Protein AF-A0A0D2MVQ1-F1 (afdb_monomer)

Organism: NCBI:txid145388

Mean predicted aligned error: 13.48 Å

Foldseek 3Di:
DWKWKDFVVQCVQFVLFQTWTWDWDQDPVQRFIAIQTDSPPDDGPGPTPPDFDDDLFLADQDDDCVDPFKDFPAWDDDPNFIWIWIWGWADDDPDIKIWIWTAGPPPRHTAKIWIQFADLGRLFFRGTMIMGDPDDDDDPDDCVVVDDPCVVPDDDDDDDDDDDDVVVVVVVVVVVVPPPDPDDDVLVVVVVSLCVRRSNGDRDPVRVVLLSVQLVVLVVVQVVLVVQVVVDDPPRDFFHFACGSCSSPDLVRVLVQQFFLPPDVVVPFDPPPFVDDAPEAFDFPDDPVRFDQWFFCPPPLLARAAAALTSFLLLLLVLLQSQLQNQLCLFQVDGFRFDSLLCLAFLVVRAHPRSSYGHNQSSQVRQQVLQATAGCNQPPYNSDHDHNPSVPTDGDFHFNGKYWFDLAPNRLSVCCLQRNKKKFFFACGDRNQRTADGEDADPVADQAPRRRGHIWIFGIKHDAPNWIWTKIAARHALRPYPRRIHTYGPDPCGRNRSNTIMHTGGDPVSGDPCSNVVSSVVRVVVRVVVVVVSVVVVVVVVVVVVDPDPD

Nearest PDB structures (foldseek):
  1cjl-assembly1_A  TM=9.230E-01  e=4.927E-27  Homo sapiens
  8a5b-assembly4_D  TM=9.250E-01  e=3.916E-22  Homo sapiens
  8c77-assembly3_C  TM=9.292E-01  e=7.707E-22  Homo sapiens
  6ezp-assembly1_A  TM=9.321E-01  e=2.520E-21  Homo sapiens
  7pk4-assembly1_A  TM=9.259E-01  e=4.430E-21  Homo sapiens

Solvent-accessible surface area (backbone atoms only — not comparable to full-atom values): 29269 Å² total; per-residue (Å²): 66,30,33,33,42,33,32,59,68,52,30,73,78,18,81,72,19,45,53,36,42,34,38,42,47,77,40,77,91,73,65,30,53,42,50,37,49,34,73,87,72,81,49,71,55,82,52,75,46,85,56,90,77,86,62,86,66,58,34,53,93,61,86,68,70,87,45,92,66,52,41,79,77,42,80,44,70,57,98,88,40,60,19,37,31,31,36,31,72,50,79,53,93,93,48,68,30,41,37,42,37,32,28,30,68,86,82,63,42,67,43,35,41,38,28,40,25,20,38,58,50,66,40,47,50,56,44,47,37,35,37,43,40,78,43,74,72,85,73,85,77,62,69,72,80,72,53,75,63,72,86,81,71,73,83,81,89,85,90,86,81,89,86,90,57,84,71,60,50,54,58,49,45,55,61,69,63,63,64,89,61,93,79,84,49,79,55,56,58,52,38,54,50,46,26,62,53,27,13,56,56,59,77,42,76,66,53,42,49,52,33,47,51,25,29,46,52,41,51,52,50,31,51,56,48,38,50,38,34,70,69,46,69,94,87,38,57,60,36,40,50,45,88,39,76,55,28,48,44,44,72,69,52,46,45,50,59,54,18,30,70,76,68,53,81,89,72,74,58,61,77,81,74,40,90,60,77,63,77,44,75,42,69,53,88,60,54,74,86,74,49,72,73,31,31,27,28,74,90,39,69,39,38,73,79,68,45,63,36,77,93,22,17,32,39,22,33,52,9,33,30,44,6,44,21,1,18,41,12,16,34,49,62,47,65,59,59,51,24,38,36,53,37,36,29,51,14,52,92,39,57,24,49,21,40,41,12,52,44,42,60,11,42,38,49,29,29,36,72,70,66,18,36,32,33,22,74,71,33,38,44,69,60,66,72,56,78,60,57,66,95,79,45,71,57,63,59,44,33,76,27,36,32,38,39,42,73,40,70,50,17,46,51,48,45,34,53,58,41,22,26,24,20,23,31,23,38,63,62,95,60,54,72,26,40,34,48,55,45,40,79,55,95,82,43,51,52,50,59,67,67,40,46,30,35,29,24,41,41,35,34,33,61,57,98,90,40,41,26,36,33,32,41,45,51,65,30,47,72,37,38,54,67,14,26,46,34,35,42,44,73,92,44,50,20,10,52,40,49,49,28,31,38,44,37,62,33,74,93,59,53,39,88,64,22,31,61,57,44,34,52,52,23,43,53,41,7,51,57,50,46,55,51,49,52,52,50,51,51,56,50,51,58,65,73,67,51,83,79,89,123

Radius of gyration: 27.03 Å; Cα contacts (8 Å, |Δi|>4): 1131; chains: 1; bounding box: 75×53×87 Å

Secondary structure (DSSP, 8-state):
-EEEEE-HHHHHHSTTSSEEEEEEEEETTTTEEEEEEESSS---------SSS-SS--S-SS--TTSTTEEEEEEEEETTEEEEEEEEEEEETTEEEEEEEEEETTT--EEEEEEEEE-TTT---EEEEEEEEEE--PPPPPGGGSPPPGGGT----------S-TTHHHHHHHHHT-S--SS--HHHHHHHHHHHHTT---SSHHHHHHHHHHHHHHHHHHHHHHHHHHH-STT--SEEE---TTTT--HHHHHHHHS-TT--GGG-------SS--SEEE---S-TTTS-S-EE-TTSTTSPPP-B-TTS--HHHHHHHHHHHHHHHHHHS----B-HHHHHHHTTTTT--GGG---HHHHHHHHHHTTSEEBTTTS---SS-----TTTS-EEE-EEEEEEEPSSHHHHHHHHHHH-SEEEEE---TTGGGEEEEEE--TT----GGG--EEEEEEEEEEETTEEEEEEE-SB-TTSTBTTEEEEE-STTGGGTTTS-EEEEE-GGGPPTTHHHHHHHHHHHHHHHHHHHHHHHHHHHHHHHH-----

Sequence (551 aa):
MIYELEMPYFLQLQPGGFRYRIHVWIDEAAESTRVDYNDGQQQSLFIKATGPSSGPLAAPALPDLSAAGWVSAGPSVVAGRAATLWQRRDVKGQKVSSYAFYVAADDGAPLRLHAVGTDILEGSHYDEYSFTFHSFARGPIHPKIFSVPSICNDTADDDASANTDSQNAEEAAAAALVLPGALPDADRVHYSAFAAAFGRAHDTAAQLAARLAAFSASKAKVATHNAGVAAGGPGAPKHTLALTHLADYTPDELERYATPRKWNRRHGRINLDSPRKPVGSFKATMTKEQLPRFFDWRGTPADVAVKDQAQCGSCWAFSATGSLEGAWYTHTGQSRSFSEQQLIDCAWDEGGHGCDGGDVRSAFDYVTAAGGAATTAAYPYAGLVGLCRDNTTAKEGIFDGFVRVDQDDESVMEALMRHGPLAIGIDADYDFGLYSEGVYYEHRCTTRPSRLNHAVVLVGWGEREGEGYWIVRNTWSSLWGQDGYILMARGGNDCGVASDAVFAKVADKFVVPGAQDSAMALGIARGRALQEQEERREEARRARAEGPERS

pLDDT: mean 76.73, std 20.05, range [29.03, 98.75]

Structure (mmCIF, N/CA/C/O backbone):
data_AF-A0A0D2MVQ1-F1
#
_entry.id   AF-A0A0D2MVQ1-F1
#
loop_
_atom_site.group_PDB
_atom_site.id
_atom_site.type_symbol
_atom_site.label_atom_id
_atom_site.label_alt_id
_atom_site.label_comp_id
_atom_site.label_asym_id
_atom_site.label_entity_id
_atom_site.label_seq_id
_atom_site.pdbx_PDB_ins_code
_atom_site.Cartn_x
_atom_site.Cartn_y
_atom_site.Cartn_z
_atom_site.occupancy
_atom_site.B_iso_or_equiv
_atom_site.auth_seq_id
_atom_site.auth_comp_id
_atom_site.auth_asym_id
_atom_site.auth_atom_id
_atom_site.pdbx_PDB_model_num
ATOM 1 N N . MET A 1 1 ? 18.681 -14.047 -25.777 1.00 78.69 1 MET A N 1
ATOM 2 C CA . MET A 1 1 ? 19.020 -14.514 -24.416 1.00 78.69 1 MET A CA 1
ATOM 3 C C . MET A 1 1 ? 17.753 -14.931 -23.687 1.00 78.69 1 MET A C 1
ATOM 5 O O . MET A 1 1 ? 16.679 -14.475 -24.053 1.00 78.69 1 MET A O 1
ATOM 9 N N . ILE A 1 2 ? 17.875 -15.802 -22.690 1.00 78.31 2 ILE A N 1
ATOM 10 C CA . ILE A 1 2 ? 16.776 -16.209 -21.812 1.00 78.31 2 ILE A CA 1
ATOM 11 C C . ILE A 1 2 ? 17.253 -16.017 -20.380 1.00 78.31 2 ILE A C 1
ATOM 13 O O . ILE A 1 2 ? 18.282 -16.590 -20.005 1.00 78.31 2 ILE A O 1
ATOM 17 N N . TYR A 1 3 ? 16.511 -15.246 -19.597 1.00 77.19 3 TYR A N 1
ATOM 18 C CA . TYR A 1 3 ? 16.755 -15.069 -18.172 1.00 77.19 3 TYR A CA 1
ATOM 19 C C . TYR A 1 3 ? 15.468 -15.254 -17.379 1.00 77.19 3 TYR A C 1
ATOM 21 O O . TYR A 1 3 ? 14.369 -15.196 -17.918 1.00 77.19 3 TYR A O 1
ATOM 29 N N . GLU A 1 4 ? 15.620 -15.548 -16.101 1.00 77.62 4 GLU A N 1
ATOM 30 C CA . GLU A 1 4 ? 14.539 -15.608 -15.135 1.00 77.62 4 GLU A CA 1
ATOM 31 C C . GLU A 1 4 ? 14.644 -14.379 -14.236 1.00 77.62 4 GLU A C 1
ATOM 33 O O . GLU A 1 4 ? 15.666 -14.215 -13.568 1.00 77.62 4 GLU A O 1
ATOM 38 N N . LEU A 1 5 ? 13.638 -13.504 -14.282 1.00 73.56 5 LEU A N 1
ATOM 39 C CA . LEU A 1 5 ? 13.482 -12.384 -13.359 1.00 73.56 5 LEU A CA 1
ATOM 40 C C . LEU A 1 5 ? 12.687 -12.851 -12.144 1.00 73.56 5 LEU A C 1
ATOM 42 O O . LEU A 1 5 ? 11.619 -13.446 -12.278 1.00 73.56 5 LEU A O 1
ATOM 46 N N . GLU A 1 6 ? 13.200 -12.518 -10.973 1.00 69.44 6 GLU A N 1
ATOM 47 C CA . GLU A 1 6 ? 12.595 -12.760 -9.678 1.00 69.44 6 GLU A CA 1
ATOM 48 C C . GLU A 1 6 ? 12.729 -11.512 -8.805 1.00 69.44 6 GLU A C 1
ATOM 50 O O . GLU A 1 6 ? 13.749 -10.825 -8.855 1.00 69.44 6 GLU A O 1
ATOM 55 N N . MET A 1 7 ? 11.751 -11.268 -7.935 1.00 67.88 7 MET A N 1
ATOM 56 C CA . MET A 1 7 ? 11.898 -10.339 -6.811 1.00 67.88 7 MET A CA 1
ATOM 57 C C . MET A 1 7 ? 12.063 -11.160 -5.525 1.00 67.88 7 MET A C 1
ATOM 59 O O . MET A 1 7 ? 11.074 -11.705 -5.034 1.00 67.88 7 MET A O 1
ATOM 63 N N . PRO A 1 8 ? 13.282 -11.334 -4.975 1.00 61.38 8 PRO A N 1
ATOM 64 C CA . PRO A 1 8 ? 13.524 -12.243 -3.853 1.00 61.38 8 PRO A CA 1
ATOM 65 C C . PRO A 1 8 ? 12.687 -11.942 -2.608 1.00 61.38 8 PRO A C 1
ATOM 67 O O . PRO A 1 8 ? 12.182 -12.881 -1.992 1.00 61.38 8 PRO A O 1
ATOM 70 N N . TYR A 1 9 ? 12.476 -10.665 -2.267 1.00 61.62 9 TYR A N 1
ATOM 71 C CA . TYR A 1 9 ? 11.546 -10.277 -1.202 1.00 61.62 9 TYR A CA 1
ATOM 72 C C . TYR A 1 9 ? 10.131 -10.790 -1.491 1.00 61.62 9 TYR A C 1
ATOM 74 O O . TYR A 1 9 ? 9.497 -11.432 -0.652 1.00 61.62 9 TYR A O 1
ATOM 82 N N . PHE A 1 10 ? 9.668 -10.598 -2.724 1.00 61.44 10 PHE A N 1
ATOM 83 C CA . PHE A 1 10 ? 8.365 -11.068 -3.166 1.00 61.44 10 PHE A CA 1
ATOM 84 C C . PHE A 1 10 ? 8.255 -12.596 -3.129 1.00 61.44 10 PHE A C 1
ATOM 86 O O . PHE A 1 10 ? 7.245 -13.113 -2.669 1.00 61.44 10 PHE A O 1
ATOM 93 N N . LEU A 1 11 ? 9.302 -13.331 -3.516 1.00 60.12 11 LEU A N 1
ATOM 94 C CA . LEU A 1 11 ? 9.345 -14.797 -3.448 1.00 60.12 11 LEU A CA 1
ATOM 95 C C . LEU A 1 11 ? 9.346 -15.343 -2.015 1.00 60.12 11 LEU A C 1
ATOM 97 O O . LEU A 1 11 ? 8.840 -16.440 -1.784 1.00 60.12 11 LEU A O 1
ATOM 101 N N . GLN A 1 12 ? 9.881 -14.599 -1.043 1.00 62.41 12 GLN A N 1
ATOM 102 C CA . GLN A 1 12 ? 9.759 -14.969 0.372 1.00 62.41 12 GLN A CA 1
ATOM 103 C C . GLN A 1 12 ? 8.304 -14.885 0.843 1.00 62.41 12 GLN A C 1
ATOM 105 O O . GLN A 1 12 ? 7.854 -15.734 1.613 1.00 62.41 12 GLN A O 1
ATOM 110 N N . LEU A 1 13 ? 7.565 -13.880 0.366 1.00 62.78 13 LEU A N 1
ATOM 111 C CA . LEU A 1 13 ? 6.150 -13.691 0.689 1.00 62.78 13 LEU A CA 1
ATOM 112 C C . LEU A 1 13 ? 5.228 -14.585 -0.152 1.00 62.78 13 LEU A C 1
ATOM 114 O O . LEU A 1 13 ? 4.171 -15.009 0.318 1.00 62.78 13 LEU A O 1
ATOM 118 N N . GLN A 1 14 ? 5.625 -14.865 -1.392 1.00 64.94 14 GLN A N 1
ATOM 119 C CA . GLN A 1 14 ? 4.866 -15.582 -2.410 1.00 64.94 14 GLN A CA 1
ATOM 120 C C . GLN A 1 14 ? 5.786 -16.592 -3.134 1.00 64.94 14 GLN A C 1
ATOM 122 O O . GLN A 1 14 ? 6.291 -16.284 -4.211 1.00 64.94 14 GLN A O 1
ATOM 127 N N . PRO A 1 15 ? 5.993 -17.821 -2.610 1.00 55.88 15 PRO A N 1
ATOM 128 C CA . PRO A 1 15 ? 6.987 -18.791 -3.117 1.00 55.88 15 PRO A CA 1
ATOM 129 C C . PRO A 1 15 ? 6.840 -19.292 -4.574 1.00 55.88 15 PRO A C 1
ATOM 131 O O . PRO A 1 15 ? 7.591 -20.167 -5.005 1.00 55.88 15 PRO A O 1
ATOM 134 N N . GLY A 1 16 ? 5.908 -18.738 -5.349 1.00 58.06 16 GLY A N 1
ATOM 135 C CA . GLY A 1 16 ? 5.777 -18.928 -6.796 1.00 58.06 16 GLY A CA 1
ATOM 136 C C . GLY A 1 16 ? 5.316 -17.673 -7.550 1.00 58.06 16 GLY A C 1
ATOM 137 O O . GLY A 1 16 ? 4.892 -17.796 -8.695 1.00 58.06 16 GLY A O 1
ATOM 138 N N . GLY A 1 17 ? 5.333 -16.500 -6.907 1.00 58.16 17 GLY A N 1
ATOM 139 C CA . GLY A 1 17 ? 4.904 -15.219 -7.480 1.00 58.16 17 GLY A CA 1
ATOM 140 C C . GLY A 1 17 ? 6.060 -14.453 -8.102 1.00 58.16 17 GLY A C 1
ATOM 141 O O . GLY A 1 17 ? 7.207 -14.654 -7.723 1.00 58.16 17 GLY A O 1
ATOM 142 N N . PHE A 1 18 ? 5.753 -13.588 -9.066 1.00 64.12 18 PHE A N 1
ATOM 143 C CA . PHE A 1 18 ? 6.698 -12.684 -9.727 1.00 64.12 18 PHE A CA 1
ATOM 144 C C . PHE A 1 18 ? 8.008 -13.368 -10.173 1.00 64.12 18 PHE A C 1
ATOM 146 O O . PHE A 1 18 ? 9.109 -12.867 -9.945 1.00 64.12 18 PHE A O 1
ATOM 153 N N . ARG A 1 19 ? 7.878 -14.551 -10.792 1.00 66.62 19 ARG A N 1
ATOM 154 C CA . ARG A 1 19 ? 8.958 -15.267 -11.482 1.00 66.62 19 ARG A CA 1
ATOM 155 C C . ARG A 1 19 ? 8.646 -15.303 -12.971 1.00 66.62 19 ARG A C 1
ATOM 157 O O . ARG A 1 19 ? 7.762 -16.042 -13.402 1.00 66.62 19 ARG A O 1
ATOM 164 N N . TYR A 1 20 ? 9.393 -14.539 -13.754 1.00 67.69 20 TYR A N 1
ATOM 165 C CA . TYR A 1 20 ? 9.215 -14.460 -15.198 1.00 67.69 20 TYR A CA 1
ATOM 166 C C . TYR A 1 20 ? 10.373 -15.112 -15.916 1.00 67.69 20 TYR A C 1
ATOM 168 O O . TYR A 1 20 ? 11.506 -14.651 -15.804 1.00 67.69 20 TYR A O 1
ATOM 176 N N . ARG A 1 21 ? 10.099 -16.136 -16.730 1.00 71.81 21 ARG A N 1
ATOM 177 C CA . ARG A 1 21 ? 11.069 -16.550 -17.739 1.00 71.81 21 ARG A CA 1
ATOM 178 C C . ARG A 1 21 ? 10.928 -15.635 -18.940 1.00 71.81 21 ARG A C 1
ATOM 180 O O . ARG A 1 21 ? 9.957 -15.718 -19.686 1.00 71.81 21 ARG A O 1
ATOM 187 N N . ILE A 1 22 ? 11.923 -14.791 -19.132 1.00 70.56 22 ILE A N 1
ATOM 188 C CA . ILE A 1 22 ? 11.933 -13.768 -20.159 1.00 70.56 22 ILE A CA 1
ATOM 189 C C . ILE A 1 22 ? 12.856 -14.217 -21.277 1.00 70.56 22 ILE A C 1
ATOM 191 O O . ILE A 1 22 ? 14.027 -14.545 -21.073 1.00 70.56 22 ILE A O 1
ATOM 195 N N . HIS A 1 23 ? 12.304 -14.261 -22.481 1.00 69.31 23 HIS A N 1
ATOM 196 C CA . HIS A 1 23 ? 13.047 -14.531 -23.695 1.00 69.31 23 HIS A CA 1
ATOM 197 C C . HIS A 1 23 ? 13.222 -13.221 -24.441 1.00 69.31 23 HIS A C 1
ATOM 199 O O . HIS A 1 23 ? 12.240 -12.603 -24.824 1.00 69.31 23 HIS A O 1
ATOM 205 N N . VAL A 1 24 ? 14.466 -12.821 -24.671 1.00 70.50 24 VAL A N 1
ATOM 206 C CA . VAL A 1 24 ? 14.799 -11.601 -25.405 1.00 70.50 24 VAL A CA 1
ATOM 207 C C . VAL A 1 24 ? 15.546 -11.966 -26.678 1.00 70.50 24 VAL A C 1
ATOM 209 O O . VAL A 1 24 ? 16.576 -12.647 -26.631 1.00 70.50 24 VAL A O 1
ATOM 212 N N . TRP A 1 25 ? 15.067 -11.481 -27.815 1.00 67.75 25 TRP A N 1
ATOM 213 C CA . TRP A 1 25 ? 15.765 -11.536 -29.096 1.00 67.75 25 TRP A CA 1
ATOM 214 C C . TRP A 1 25 ? 16.034 -10.114 -29.554 1.00 67.75 25 TRP A C 1
ATOM 216 O O . TRP A 1 25 ? 15.117 -9.301 -29.577 1.00 67.75 25 TRP A O 1
ATOM 226 N N . ILE A 1 26 ? 17.279 -9.837 -29.921 1.00 67.75 26 ILE A N 1
ATOM 227 C CA . ILE A 1 26 ? 17.698 -8.550 -30.469 1.00 67.75 26 ILE A CA 1
ATOM 228 C C . ILE A 1 26 ? 18.191 -8.834 -31.881 1.00 67.75 26 ILE A C 1
ATOM 230 O O . ILE A 1 26 ? 19.117 -9.627 -32.065 1.00 67.75 26 ILE A O 1
ATOM 234 N N . ASP A 1 27 ? 17.537 -8.229 -32.862 1.00 62.19 27 ASP A N 1
ATOM 235 C CA . ASP A 1 27 ? 17.972 -8.201 -34.250 1.00 62.19 27 ASP A CA 1
ATOM 236 C C . ASP A 1 27 ? 18.504 -6.798 -34.545 1.00 62.19 27 ASP A C 1
ATOM 238 O O . ASP A 1 27 ? 17.740 -5.869 -34.809 1.00 62.19 27 ASP A O 1
ATOM 242 N N . GLU A 1 28 ? 19.827 -6.649 -34.459 1.00 62.31 28 GLU A N 1
ATOM 243 C CA . GLU A 1 28 ? 20.515 -5.382 -34.726 1.00 62.31 28 GLU A CA 1
ATOM 244 C C . GLU A 1 28 ? 20.356 -4.934 -36.184 1.00 62.31 28 GLU A C 1
ATOM 246 O O . GLU A 1 28 ? 20.301 -3.738 -36.451 1.00 62.31 28 GLU A O 1
ATOM 251 N N . ALA A 1 29 ? 20.257 -5.871 -37.134 1.00 59.12 29 ALA A N 1
ATOM 252 C CA . ALA A 1 29 ? 20.113 -5.542 -38.550 1.00 59.12 29 ALA A CA 1
ATOM 253 C C . ALA A 1 29 ? 18.704 -5.029 -38.876 1.00 59.12 29 ALA A C 1
ATOM 255 O O . ALA A 1 29 ? 18.541 -4.198 -39.768 1.00 59.12 29 ALA A O 1
ATOM 256 N N . ALA A 1 30 ? 17.697 -5.526 -38.157 1.00 56.19 30 ALA A N 1
ATOM 257 C CA . ALA A 1 30 ? 16.309 -5.090 -38.275 1.00 56.19 30 ALA A CA 1
ATOM 258 C C . ALA A 1 30 ? 15.911 -4.002 -37.259 1.00 56.19 30 ALA A C 1
ATOM 260 O O . ALA A 1 30 ? 14.738 -3.633 -37.225 1.00 56.19 30 ALA A O 1
ATOM 261 N N . GLU A 1 31 ? 16.849 -3.533 -36.425 1.00 59.97 31 GLU A N 1
ATOM 262 C CA . GLU A 1 31 ? 16.607 -2.601 -35.310 1.00 59.97 31 GLU A CA 1
ATOM 263 C C . GLU A 1 31 ? 15.399 -3.008 -34.447 1.00 59.97 31 GLU A C 1
ATOM 265 O O . GLU A 1 31 ? 14.567 -2.186 -34.062 1.00 59.97 31 GLU A O 1
ATOM 270 N N . SER A 1 32 ? 15.262 -4.308 -34.177 1.00 54.03 32 SER A N 1
ATOM 271 C CA . SER A 1 32 ? 14.080 -4.840 -33.502 1.00 54.03 32 SER A CA 1
ATOM 272 C C . SER A 1 32 ? 14.445 -5.695 -32.301 1.00 54.03 32 SER A C 1
ATOM 274 O O . SER A 1 32 ? 15.359 -6.517 -32.347 1.00 54.03 32 SER A O 1
ATOM 276 N N . THR A 1 33 ? 13.678 -5.524 -31.229 1.00 56.56 33 THR A N 1
ATOM 277 C CA . THR A 1 33 ? 13.763 -6.351 -30.029 1.00 56.56 33 THR A CA 1
ATOM 278 C C . THR A 1 33 ? 12.423 -7.032 -29.824 1.00 56.56 33 THR A C 1
ATOM 280 O O . THR A 1 33 ? 11.380 -6.378 -29.808 1.00 56.56 33 THR A O 1
ATOM 283 N N . ARG A 1 34 ? 12.446 -8.352 -29.659 1.00 57.16 34 ARG A N 1
ATOM 284 C CA . ARG A 1 34 ? 11.291 -9.143 -29.236 1.00 57.16 34 ARG A CA 1
ATOM 285 C C . ARG A 1 34 ? 11.519 -9.589 -27.806 1.00 57.16 34 ARG A C 1
ATOM 287 O O . ARG A 1 34 ? 12.596 -10.102 -27.502 1.00 57.16 34 ARG A O 1
ATOM 294 N N . VAL A 1 35 ? 10.495 -9.453 -26.971 1.00 57.44 35 VAL A N 1
ATOM 295 C CA . VAL A 1 35 ? 10.495 -10.000 -25.617 1.00 57.44 35 VAL A CA 1
ATOM 296 C C . VAL A 1 35 ? 9.240 -10.811 -25.377 1.00 57.44 35 VAL A C 1
ATOM 298 O O . VAL A 1 35 ? 8.139 -10.302 -25.550 1.00 57.44 35 VAL A O 1
ATOM 301 N N . ASP A 1 36 ? 9.424 -12.062 -24.968 1.00 59.41 36 ASP A N 1
ATOM 302 C CA . ASP A 1 36 ? 8.335 -12.936 -24.556 1.00 59.41 36 ASP A CA 1
ATOM 303 C C . ASP A 1 36 ? 8.462 -13.204 -23.048 1.00 59.41 36 ASP A C 1
ATOM 305 O O . ASP A 1 36 ? 9.509 -13.663 -22.582 1.00 59.41 36 ASP A O 1
ATOM 309 N N . TYR A 1 37 ? 7.387 -12.952 -22.301 1.00 61.59 37 TYR A N 1
ATOM 310 C CA . TYR A 1 37 ? 7.263 -13.264 -20.875 1.00 61.59 37 TYR A CA 1
ATOM 311 C C . TYR A 1 37 ? 6.528 -14.592 -20.719 1.00 61.59 37 TYR A C 1
ATOM 313 O O . TYR A 1 37 ? 5.373 -14.702 -21.113 1.00 61.59 37 TYR A O 1
ATOM 321 N N . ASN A 1 38 ? 7.176 -15.606 -20.155 1.00 57.78 38 ASN A N 1
ATOM 322 C CA . ASN A 1 38 ? 6.577 -16.919 -19.952 1.00 57.78 38 ASN A CA 1
ATOM 323 C C . ASN A 1 38 ? 6.501 -17.243 -18.454 1.00 57.78 38 ASN A C 1
ATOM 325 O O . ASN A 1 38 ? 7.527 -17.368 -17.785 1.00 57.78 38 ASN A O 1
ATOM 329 N N . ASP A 1 39 ? 5.282 -17.408 -17.948 1.00 51.59 39 ASP A N 1
ATOM 330 C CA . ASP A 1 39 ? 4.950 -17.808 -16.574 1.00 51.59 39 ASP A CA 1
ATOM 331 C C . ASP A 1 39 ? 4.570 -19.305 -16.469 1.00 51.59 39 ASP A C 1
ATOM 333 O O . ASP A 1 39 ? 4.062 -19.768 -15.449 1.00 51.59 39 ASP A O 1
ATOM 337 N N . GLY A 1 40 ? 4.792 -20.087 -17.534 1.00 51.09 40 GLY A N 1
ATOM 338 C CA . GLY A 1 40 ? 4.380 -21.491 -17.621 1.00 51.09 40 GLY A CA 1
ATOM 339 C C . GLY A 1 40 ? 2.955 -21.708 -18.149 1.00 51.09 40 GLY A C 1
ATOM 340 O O . GLY A 1 40 ? 2.556 -22.858 -18.332 1.00 51.09 40 GLY A O 1
ATOM 341 N N . GLN A 1 41 ? 2.206 -20.641 -18.450 1.00 50.28 41 GLN A N 1
ATOM 342 C CA . GLN A 1 41 ? 0.865 -20.670 -19.049 1.00 50.28 41 GLN A CA 1
ATOM 343 C C . GLN A 1 41 ? 0.824 -19.800 -20.320 1.00 50.28 41 GLN A C 1
ATOM 345 O O . GLN A 1 41 ? -0.094 -19.017 -20.516 1.00 50.28 41 GLN A O 1
ATOM 350 N N . GLN A 1 42 ? 1.843 -19.931 -21.179 1.00 45.06 42 GLN A N 1
ATOM 351 C CA . GLN A 1 42 ? 1.934 -19.341 -22.523 1.00 45.06 42 GLN A CA 1
ATOM 352 C C . GLN A 1 42 ? 1.268 -17.957 -22.656 1.00 45.06 42 GLN A C 1
ATOM 354 O O . GLN A 1 42 ? 0.279 -17.792 -23.367 1.00 45.06 42 GLN A O 1
ATOM 359 N N . GLN A 1 43 ? 1.845 -16.944 -22.017 1.00 50.97 43 GLN A N 1
ATOM 360 C CA . GLN A 1 43 ? 1.588 -15.567 -22.412 1.00 50.97 43 GLN A CA 1
ATOM 361 C C . GLN A 1 43 ? 2.641 -15.150 -23.443 1.00 50.97 43 GLN A C 1
ATOM 363 O O . GLN A 1 43 ? 3.826 -15.447 -23.329 1.00 50.97 43 GLN A O 1
ATOM 368 N N . SER A 1 44 ? 2.209 -14.532 -24.535 1.00 40.91 44 SER A N 1
ATOM 369 C CA . SER A 1 44 ? 3.107 -13.911 -25.508 1.00 40.91 44 SER A CA 1
ATOM 370 C C . SER A 1 44 ? 2.657 -12.474 -25.656 1.00 40.91 44 SER A C 1
ATOM 372 O O . SER A 1 44 ? 1.690 -12.195 -26.363 1.00 40.91 44 SER A O 1
ATOM 374 N N . LEU A 1 45 ? 3.336 -11.555 -24.971 1.00 41.28 45 LEU A N 1
ATOM 375 C CA . LEU A 1 45 ? 3.187 -10.141 -25.277 1.00 41.28 45 LEU A CA 1
ATOM 376 C C . LEU A 1 45 ? 4.056 -9.856 -26.506 1.00 41.28 45 LEU A C 1
AT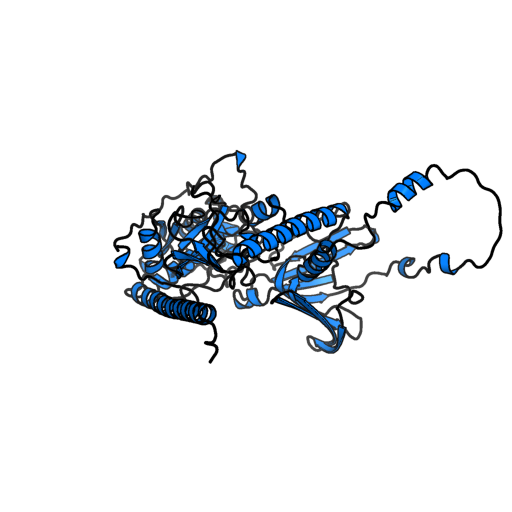OM 378 O O . LEU A 1 45 ? 5.268 -9.713 -26.404 1.00 41.28 45 LEU A O 1
ATOM 382 N N . PHE A 1 46 ? 3.457 -9.815 -27.695 1.00 34.69 46 PHE A N 1
ATOM 383 C CA . PHE A 1 46 ? 4.177 -9.383 -28.891 1.00 34.69 46 PHE A CA 1
ATOM 384 C C . PHE A 1 46 ? 4.442 -7.878 -28.807 1.00 34.69 46 PHE A C 1
ATOM 386 O O . PHE A 1 46 ? 3.615 -7.073 -29.234 1.00 34.69 46 PHE A O 1
ATOM 393 N N . ILE A 1 47 ? 5.612 -7.480 -28.309 1.00 41.16 47 ILE A N 1
ATOM 394 C CA . ILE A 1 47 ? 6.120 -6.127 -28.542 1.00 41.16 47 ILE A CA 1
ATOM 395 C C . ILE A 1 47 ? 6.799 -6.152 -29.907 1.00 41.16 47 ILE A C 1
ATOM 397 O O . ILE A 1 47 ? 7.980 -6.460 -30.037 1.00 41.16 47 ILE A O 1
ATOM 401 N N . LYS A 1 48 ? 6.034 -5.867 -30.963 1.00 32.88 48 LYS A N 1
ATOM 402 C CA . LYS A 1 48 ? 6.638 -5.496 -32.240 1.00 32.88 48 LYS A CA 1
ATOM 403 C C . LYS A 1 48 ? 7.048 -4.030 -32.118 1.00 32.88 48 LYS A C 1
ATOM 405 O O . LYS A 1 48 ? 6.224 -3.146 -32.333 1.00 32.88 48 LYS A O 1
ATOM 410 N N . ALA A 1 49 ? 8.302 -3.765 -31.763 1.00 41.22 49 ALA A N 1
ATOM 411 C CA . ALA A 1 49 ? 8.875 -2.443 -31.976 1.00 41.22 49 ALA A CA 1
ATOM 412 C C . ALA A 1 49 ? 9.053 -2.254 -33.492 1.00 41.22 49 ALA A C 1
ATOM 414 O O . ALA A 1 49 ? 10.062 -2.646 -34.069 1.00 41.22 49 ALA A O 1
ATOM 415 N N . THR A 1 50 ? 8.028 -1.753 -34.185 1.00 33.75 50 THR A N 1
ATOM 416 C CA . THR A 1 50 ? 8.230 -1.158 -35.511 1.00 33.75 50 THR A CA 1
ATOM 417 C C . THR A 1 50 ? 8.605 0.300 -35.306 1.00 33.75 50 THR A C 1
ATOM 419 O O . THR A 1 50 ? 7.723 1.131 -35.096 1.00 33.75 50 THR A O 1
ATOM 422 N N . GLY A 1 51 ? 9.907 0.581 -35.355 1.00 39.22 51 GLY A N 1
ATOM 423 C CA . GLY A 1 51 ? 10.495 1.907 -35.159 1.00 39.22 51 GLY A CA 1
ATOM 424 C C . GLY A 1 51 ? 11.085 2.098 -33.756 1.00 39.22 51 GLY A C 1
ATOM 425 O O . GLY A 1 51 ? 10.660 1.416 -32.817 1.00 39.22 51 GLY A O 1
ATOM 426 N N . PRO A 1 52 ? 12.063 3.010 -33.599 1.00 36.38 52 PRO A N 1
ATOM 427 C CA . PRO A 1 52 ? 12.700 3.242 -32.313 1.00 36.38 52 PRO A CA 1
ATOM 428 C C . PRO A 1 52 ? 11.634 3.718 -31.319 1.00 36.38 52 PRO A C 1
ATOM 430 O O . PRO A 1 52 ? 10.888 4.654 -31.605 1.00 36.38 52 PRO A O 1
ATOM 433 N N . SER A 1 53 ? 11.585 3.103 -30.137 1.00 45.41 53 SER A N 1
ATOM 434 C CA . SER A 1 53 ? 11.002 3.675 -28.910 1.00 45.41 53 SER A CA 1
ATOM 435 C C . SER A 1 53 ? 9.478 3.783 -28.761 1.00 45.41 53 SER A C 1
ATOM 437 O O . SER A 1 53 ? 8.915 4.869 -28.646 1.00 45.41 53 SER A O 1
ATOM 439 N N . SER A 1 54 ? 8.770 2.658 -28.645 1.00 31.50 54 SER A N 1
ATOM 440 C CA . SER A 1 54 ? 7.425 2.689 -28.023 1.00 31.50 54 SER A CA 1
ATOM 441 C C . SER A 1 54 ? 7.055 1.453 -27.191 1.00 31.50 54 SER A C 1
ATOM 443 O O . SER A 1 54 ? 5.878 1.204 -26.940 1.00 31.50 54 SER A O 1
ATOM 445 N N . GLY A 1 55 ? 8.046 0.702 -26.698 1.00 35.16 55 GLY A N 1
ATOM 446 C CA . GLY A 1 55 ? 7.835 -0.416 -25.771 1.00 35.16 55 GLY A CA 1
ATOM 447 C C . GLY A 1 55 ? 8.602 -0.241 -24.452 1.00 35.16 55 GLY A C 1
ATOM 448 O O . GLY A 1 55 ? 9.566 0.518 -24.431 1.00 35.16 55 GLY A O 1
ATOM 449 N N . PRO A 1 56 ? 8.221 -0.948 -23.370 1.00 35.75 56 PRO A N 1
ATOM 450 C CA . PRO A 1 56 ? 8.828 -0.881 -22.026 1.00 35.75 56 PRO A CA 1
ATOM 451 C C . PRO A 1 56 ? 10.326 -1.254 -21.927 1.00 35.75 56 PRO A C 1
ATOM 453 O O . PRO A 1 56 ? 10.842 -1.412 -20.830 1.00 35.75 56 PRO A O 1
ATOM 456 N N . LEU A 1 57 ? 11.046 -1.388 -23.041 1.00 43.19 57 LEU A N 1
ATOM 457 C CA . LEU A 1 57 ? 12.421 -1.889 -23.093 1.00 43.19 57 LEU A CA 1
ATOM 458 C C . LEU A 1 57 ? 13.340 -0.951 -23.882 1.00 43.19 57 LEU A C 1
ATOM 460 O O . LEU A 1 57 ? 13.957 -1.333 -24.872 1.00 43.19 57 LEU A O 1
ATOM 464 N N . ALA A 1 58 ? 13.430 0.281 -23.387 1.00 42.91 58 ALA A N 1
ATOM 465 C CA . ALA A 1 58 ? 14.471 1.255 -23.723 1.00 42.91 58 ALA A CA 1
ATOM 466 C C . ALA A 1 58 ? 15.847 0.914 -23.105 1.00 42.91 58 ALA A C 1
ATOM 468 O O . ALA A 1 58 ? 16.854 1.567 -23.379 1.00 42.91 58 ALA A O 1
ATOM 469 N N . ALA A 1 59 ? 15.892 -0.059 -22.189 1.00 47.53 59 ALA A N 1
ATOM 470 C CA . ALA A 1 59 ? 17.067 -0.391 -21.394 1.00 47.53 59 ALA A CA 1
ATOM 471 C C . ALA A 1 59 ? 17.938 -1.470 -22.066 1.00 47.53 59 ALA A C 1
ATOM 473 O O . ALA A 1 59 ? 17.416 -2.379 -22.721 1.00 47.53 59 ALA A O 1
ATOM 474 N N . PRO A 1 60 ? 19.276 -1.396 -21.918 1.00 55.69 60 PRO A N 1
ATOM 475 C CA . PRO A 1 60 ? 20.165 -2.422 -22.431 1.00 55.69 60 PRO A CA 1
ATOM 476 C C . PRO A 1 60 ? 19.880 -3.759 -21.743 1.00 55.69 60 PRO A C 1
ATOM 478 O O . PRO A 1 60 ? 19.778 -3.859 -20.525 1.00 55.69 60 PRO A O 1
ATOM 481 N N . ALA A 1 61 ? 19.817 -4.808 -22.556 1.00 61.09 61 ALA A N 1
ATOM 482 C CA . ALA A 1 61 ? 19.557 -6.186 -22.150 1.00 61.09 61 ALA A CA 1
ATOM 483 C C . ALA A 1 61 ? 20.552 -6.756 -21.112 1.00 61.09 61 ALA A C 1
ATOM 485 O O . ALA A 1 61 ? 20.275 -7.779 -20.487 1.00 61.09 61 ALA A O 1
ATOM 486 N N . LEU A 1 62 ? 21.720 -6.126 -20.948 1.00 70.75 62 LEU A N 1
ATOM 487 C CA . LEU A 1 62 ? 22.747 -6.471 -19.968 1.00 70.75 62 LEU A CA 1
ATOM 488 C C . LEU A 1 62 ? 23.409 -5.197 -19.421 1.00 70.75 62 LEU A C 1
ATOM 490 O O . LEU A 1 62 ? 23.470 -4.195 -20.138 1.00 70.75 62 LEU A O 1
ATOM 494 N N . PRO A 1 63 ? 23.973 -5.230 -18.198 1.00 72.44 63 PRO A N 1
ATOM 495 C CA . PRO A 1 63 ? 24.722 -4.100 -17.662 1.00 72.44 63 PRO A CA 1
ATOM 496 C C . PRO A 1 63 ? 25.972 -3.801 -18.499 1.00 72.44 63 PRO A C 1
ATOM 498 O O . PRO A 1 63 ? 26.747 -4.707 -18.812 1.00 72.44 63 PRO A O 1
ATOM 501 N N . ASP A 1 64 ? 26.215 -2.524 -18.795 1.00 75.94 64 ASP A N 1
ATOM 502 C CA . ASP A 1 64 ? 27.488 -2.079 -19.361 1.00 75.94 64 ASP A CA 1
ATOM 503 C C . ASP A 1 64 ? 28.552 -2.007 -18.255 1.00 75.94 64 ASP A C 1
ATOM 505 O O . ASP A 1 64 ? 28.573 -1.090 -17.431 1.00 75.94 64 ASP A O 1
ATOM 509 N N . LEU A 1 65 ? 29.439 -3.000 -18.234 1.00 76.25 65 LEU A N 1
ATOM 510 C CA . LEU A 1 65 ? 30.536 -3.090 -17.267 1.00 76.25 65 LEU A CA 1
ATOM 511 C C . LEU A 1 65 ? 31.673 -2.099 -17.528 1.00 76.25 65 LEU A C 1
ATOM 513 O O . LEU A 1 65 ? 32.538 -1.940 -16.669 1.00 76.25 65 LEU A O 1
ATOM 517 N N . SER A 1 66 ? 31.682 -1.440 -18.690 1.00 70.12 66 SER A N 1
ATOM 518 C CA . SER A 1 66 ? 32.617 -0.353 -18.988 1.00 70.12 66 SER A CA 1
ATOM 519 C C . SER A 1 66 ? 32.142 1.000 -18.444 1.00 70.12 66 SER A C 1
ATOM 521 O O . SER A 1 66 ? 32.943 1.928 -18.313 1.00 70.12 66 SER A O 1
ATOM 523 N N . ALA A 1 67 ? 30.863 1.104 -18.064 1.00 65.56 67 ALA A N 1
ATOM 524 C CA . ALA A 1 67 ? 30.298 2.302 -17.464 1.00 65.56 67 ALA A CA 1
ATOM 525 C C . ALA A 1 67 ? 30.836 2.551 -16.041 1.00 65.56 67 ALA A C 1
ATOM 527 O O . ALA A 1 67 ? 31.155 1.630 -15.283 1.00 65.56 67 ALA A O 1
ATOM 528 N N . ALA A 1 68 ? 30.895 3.827 -15.651 1.00 62.00 68 ALA A N 1
ATOM 529 C CA . ALA A 1 68 ? 31.399 4.242 -14.344 1.00 62.00 68 ALA A CA 1
ATOM 530 C C . ALA A 1 68 ? 30.637 3.571 -13.179 1.00 62.00 68 ALA A C 1
ATOM 532 O O . ALA A 1 68 ? 29.406 3.566 -13.146 1.00 62.00 68 ALA A O 1
ATOM 533 N N . GLY A 1 69 ? 31.383 3.049 -12.196 1.00 72.69 69 GLY A N 1
ATOM 534 C CA . GLY A 1 69 ? 30.850 2.506 -10.936 1.00 72.69 69 GLY A CA 1
ATOM 535 C C . GLY A 1 69 ? 30.922 0.982 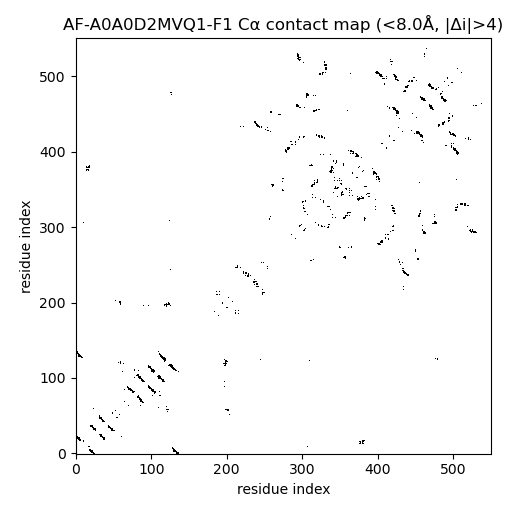-10.788 1.00 72.69 69 GLY A C 1
ATOM 536 O O . GLY A 1 69 ? 30.835 0.494 -9.662 1.00 72.69 69 GLY A O 1
ATOM 537 N N . TRP A 1 70 ? 31.127 0.232 -11.875 1.00 78.81 70 TRP A N 1
ATOM 538 C CA . TRP A 1 70 ? 31.382 -1.208 -11.804 1.00 78.81 70 TRP A CA 1
ATOM 539 C C . TRP A 1 70 ? 32.853 -1.494 -11.511 1.00 78.81 70 TRP A C 1
ATOM 541 O O . TRP A 1 70 ? 33.754 -1.000 -12.185 1.00 78.81 70 TRP A O 1
ATOM 551 N N . VAL A 1 71 ? 33.099 -2.321 -10.500 1.00 79.81 71 VAL A N 1
ATOM 552 C CA . VAL A 1 71 ? 34.430 -2.797 -10.124 1.00 79.81 71 VAL A CA 1
ATOM 553 C C . VAL A 1 71 ? 34.440 -4.317 -10.106 1.00 79.81 71 VAL A C 1
ATOM 555 O O . VAL A 1 71 ? 33.520 -4.951 -9.590 1.00 79.81 71 VAL A O 1
ATOM 558 N N . SER A 1 72 ? 35.483 -4.921 -10.672 1.00 80.94 72 SER A N 1
ATOM 559 C CA . SER A 1 72 ? 35.680 -6.364 -10.544 1.00 80.94 72 SER A CA 1
ATOM 560 C C . SER A 1 72 ? 36.059 -6.689 -9.099 1.00 80.94 72 SER A C 1
ATOM 562 O O . SER A 1 72 ? 37.063 -6.197 -8.588 1.00 80.94 72 SER A O 1
ATOM 564 N N . ALA A 1 73 ? 35.250 -7.517 -8.442 1.00 67.00 73 ALA A N 1
ATOM 565 C CA . ALA A 1 73 ? 35.504 -8.043 -7.103 1.00 67.00 73 ALA A CA 1
ATOM 566 C C . ALA A 1 73 ? 36.279 -9.377 -7.136 1.00 67.00 73 ALA A C 1
ATOM 568 O O . ALA A 1 73 ? 36.555 -9.958 -6.087 1.00 67.00 73 ALA A O 1
ATOM 569 N N . GLY A 1 74 ? 36.652 -9.851 -8.332 1.00 73.50 74 GLY A N 1
ATOM 570 C CA . GLY A 1 74 ? 37.494 -11.028 -8.538 1.00 73.50 74 GLY A CA 1
ATOM 571 C C . GLY A 1 74 ? 36.732 -12.320 -8.868 1.00 73.50 74 GLY A C 1
ATOM 572 O O . GLY A 1 74 ? 35.541 -12.288 -9.195 1.00 73.50 74 GLY A O 1
ATOM 573 N N . PRO A 1 75 ? 37.430 -13.472 -8.842 1.00 75.50 75 PRO A N 1
ATOM 574 C CA . PRO A 1 75 ? 36.852 -14.768 -9.178 1.00 75.50 75 PRO A CA 1
ATOM 575 C C . PRO A 1 75 ? 35.724 -15.179 -8.225 1.00 75.50 75 PRO A C 1
ATOM 577 O O . PRO A 1 75 ? 35.776 -14.943 -7.020 1.00 75.50 75 PRO A O 1
ATOM 580 N N . SER A 1 76 ? 34.717 -15.849 -8.768 1.00 71.94 76 SER A N 1
ATOM 581 C CA . SER A 1 76 ? 33.550 -16.363 -8.061 1.00 71.94 76 SER A CA 1
ATOM 582 C C . SER A 1 76 ? 33.042 -17.646 -8.728 1.00 71.94 76 SER A C 1
ATOM 584 O O . SER A 1 76 ? 33.603 -18.117 -9.720 1.00 71.94 76 SER A O 1
ATOM 586 N N . VAL A 1 77 ? 31.980 -18.234 -8.181 1.00 68.19 77 VAL A N 1
ATOM 587 C CA . VAL A 1 77 ? 31.326 -19.424 -8.732 1.00 68.19 77 VAL A CA 1
ATOM 588 C C . VAL A 1 77 ? 29.815 -19.253 -8.626 1.00 68.19 77 VAL A C 1
ATOM 590 O O . VAL A 1 77 ? 29.298 -18.972 -7.547 1.00 68.19 77 VAL A O 1
ATOM 593 N N . VAL A 1 78 ? 29.100 -19.468 -9.730 1.00 66.81 78 VAL A N 1
ATOM 594 C CA . VAL A 1 78 ? 27.629 -19.477 -9.766 1.00 66.81 78 VAL A CA 1
ATOM 595 C C . VAL A 1 78 ? 27.171 -20.811 -10.334 1.00 66.81 78 VAL A C 1
ATOM 597 O O . VAL A 1 78 ? 27.580 -21.189 -11.428 1.00 66.81 78 VAL A O 1
ATOM 600 N N . ALA A 1 79 ? 26.355 -21.548 -9.575 1.00 70.44 79 ALA A N 1
ATOM 601 C CA . ALA A 1 79 ? 25.849 -22.872 -9.959 1.00 70.44 79 ALA A CA 1
ATOM 602 C C . ALA A 1 79 ? 26.950 -23.854 -10.432 1.00 70.44 79 ALA A C 1
ATOM 604 O O . ALA A 1 79 ? 26.758 -24.624 -11.367 1.00 70.44 79 ALA A O 1
ATOM 605 N N . GLY A 1 80 ? 28.129 -23.808 -9.799 1.00 74.44 80 GLY A N 1
ATOM 606 C CA . GLY A 1 80 ? 29.275 -24.662 -10.141 1.00 74.44 80 GLY A CA 1
ATOM 607 C C . GLY A 1 80 ? 30.101 -24.198 -11.348 1.00 74.44 80 GLY A C 1
ATOM 608 O O . GLY A 1 80 ? 31.125 -24.811 -11.638 1.00 74.44 80 GLY A O 1
ATOM 609 N N . ARG A 1 81 ? 29.713 -23.109 -12.024 1.00 79.38 81 ARG A N 1
ATOM 610 C CA . ARG A 1 81 ? 30.462 -22.509 -13.135 1.00 79.38 81 ARG A CA 1
ATOM 611 C C . ARG A 1 81 ? 31.359 -21.375 -12.638 1.00 79.38 81 ARG A C 1
ATOM 613 O O . ARG A 1 81 ? 30.907 -20.513 -11.882 1.00 79.38 81 ARG A O 1
ATOM 620 N N . ALA A 1 82 ? 32.624 -21.379 -13.063 1.00 82.19 82 ALA A N 1
ATOM 621 C CA . ALA A 1 82 ? 33.582 -20.325 -12.735 1.00 82.19 82 ALA A CA 1
ATOM 622 C C . ALA A 1 82 ? 33.142 -18.980 -13.334 1.00 82.19 82 ALA A C 1
ATOM 624 O O . ALA A 1 82 ? 32.752 -18.905 -14.501 1.00 82.19 82 ALA A O 1
ATOM 625 N N . ALA A 1 83 ? 33.216 -17.922 -12.533 1.00 78.31 83 ALA A N 1
ATOM 626 C CA . ALA A 1 83 ? 32.723 -16.598 -12.878 1.00 78.31 83 ALA A CA 1
ATOM 627 C C . ALA A 1 83 ? 33.677 -15.498 -12.403 1.00 78.31 83 ALA A C 1
ATOM 629 O O . ALA A 1 83 ? 34.476 -15.700 -11.493 1.00 78.31 83 ALA A O 1
ATOM 630 N N . THR A 1 84 ? 33.539 -14.312 -12.975 1.00 80.12 84 THR A N 1
ATOM 631 C CA . THR A 1 84 ? 34.078 -13.059 -12.449 1.00 80.12 84 THR A CA 1
ATOM 632 C C . THR A 1 84 ? 32.916 -12.263 -11.870 1.00 80.12 84 THR A C 1
ATOM 634 O O . THR A 1 84 ? 31.921 -12.023 -12.560 1.00 80.12 84 THR A O 1
ATOM 637 N N . LEU A 1 85 ? 33.027 -11.874 -10.600 1.00 74.75 85 LEU A N 1
ATOM 638 C CA . LEU A 1 85 ? 32.054 -11.016 -9.935 1.00 74.75 85 LEU A CA 1
ATOM 639 C C . LEU A 1 85 ? 32.394 -9.551 -10.206 1.00 74.75 85 LEU A C 1
ATOM 641 O O . LEU A 1 85 ? 33.498 -9.092 -9.920 1.00 74.75 85 LEU A O 1
ATOM 645 N N . TRP A 1 86 ? 31.407 -8.813 -10.684 1.00 80.94 86 TRP A N 1
ATOM 646 C CA . TRP A 1 86 ? 31.412 -7.366 -10.801 1.00 80.94 86 TRP A CA 1
ATOM 647 C C . TRP A 1 86 ? 30.441 -6.792 -9.785 1.00 80.94 86 TRP A C 1
ATOM 649 O O . TRP A 1 86 ? 29.317 -7.269 -9.647 1.00 80.94 86 TRP A O 1
ATOM 659 N N . GLN A 1 87 ? 30.874 -5.775 -9.056 1.00 70.38 87 GLN A N 1
ATOM 660 C CA . GLN A 1 87 ? 30.048 -5.096 -8.074 1.00 70.38 87 GLN A CA 1
ATOM 661 C C . GLN A 1 87 ? 29.932 -3.628 -8.415 1.00 70.38 87 GLN A C 1
ATOM 663 O O . GLN A 1 87 ? 30.879 -3.005 -8.889 1.00 70.38 87 GLN A O 1
ATOM 668 N N . ARG A 1 88 ? 28.771 -3.070 -8.115 1.00 82.19 88 ARG A N 1
ATOM 669 C CA . ARG A 1 88 ? 28.546 -1.636 -8.149 1.00 82.19 88 ARG A CA 1
ATOM 670 C C . ARG A 1 88 ? 27.758 -1.246 -6.917 1.00 82.19 88 ARG A C 1
ATOM 672 O O . ARG A 1 88 ? 26.827 -1.941 -6.516 1.00 82.19 88 ARG A O 1
ATOM 679 N N . ARG A 1 89 ? 28.153 -0.144 -6.292 1.00 74.44 89 ARG A N 1
ATOM 680 C CA . ARG A 1 89 ? 27.465 0.407 -5.130 1.00 74.44 89 ARG A CA 1
ATOM 681 C C . ARG A 1 89 ? 27.187 1.876 -5.382 1.00 74.44 89 ARG A C 1
ATOM 683 O O . ARG A 1 89 ? 28.122 2.658 -5.523 1.00 74.44 89 ARG A O 1
ATOM 690 N N . ASP A 1 90 ? 25.914 2.236 -5.320 1.00 71.56 90 ASP A N 1
ATOM 691 C CA . ASP A 1 90 ? 25.459 3.610 -5.466 1.00 71.56 90 ASP A CA 1
ATOM 692 C C . ASP A 1 90 ? 24.854 4.060 -4.126 1.00 71.56 90 ASP A C 1
ATOM 694 O O . ASP A 1 90 ? 23.853 3.517 -3.660 1.00 71.56 90 ASP A O 1
ATOM 698 N N . VAL A 1 91 ? 25.477 5.040 -3.468 1.00 54.59 91 VAL A N 1
ATOM 699 C CA . VAL A 1 91 ? 25.013 5.577 -2.175 1.00 54.59 91 VAL A CA 1
ATOM 700 C C . VAL A 1 91 ? 24.282 6.893 -2.404 1.00 54.59 91 VAL A C 1
ATOM 702 O O . VAL A 1 91 ? 24.828 7.794 -3.043 1.00 54.59 91 VAL A O 1
ATOM 705 N N . LYS A 1 92 ? 23.061 7.024 -1.871 1.00 44.78 92 LYS A N 1
ATOM 706 C CA . LYS A 1 92 ? 22.241 8.235 -2.013 1.00 44.78 92 LYS A CA 1
ATOM 707 C C . LYS A 1 92 ? 21.376 8.526 -0.796 1.00 44.78 92 LYS A C 1
ATOM 709 O O . LYS A 1 92 ? 20.427 7.802 -0.497 1.00 44.78 92 LYS A O 1
ATOM 714 N N . GLY A 1 93 ? 21.651 9.647 -0.132 1.00 59.94 93 GLY A N 1
ATOM 715 C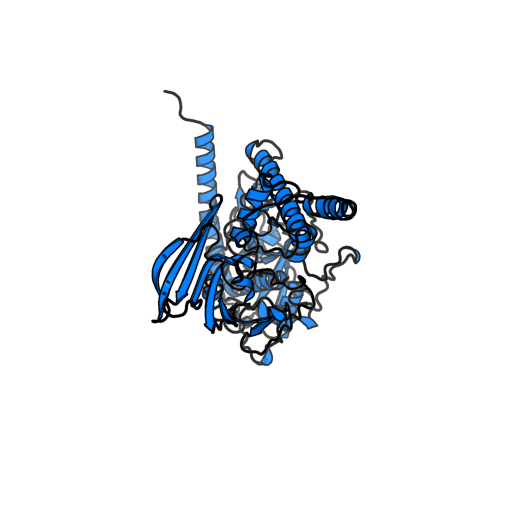 CA . GLY A 1 93 ? 20.998 9.963 1.138 1.00 59.94 93 GLY A CA 1
ATOM 716 C C . GLY A 1 93 ? 21.299 8.862 2.158 1.00 59.94 93 GLY A C 1
ATOM 717 O O . GLY A 1 93 ? 22.464 8.538 2.372 1.00 59.94 93 GLY A O 1
ATOM 718 N N . GLN A 1 94 ? 20.261 8.261 2.745 1.00 42.03 94 GLN A N 1
ATOM 719 C CA . GLN A 1 94 ? 20.394 7.095 3.633 1.00 42.03 94 GLN A CA 1
ATOM 720 C C . GLN A 1 94 ? 20.248 5.740 2.914 1.00 42.03 94 GLN A C 1
ATOM 722 O O . GLN A 1 94 ? 20.451 4.703 3.540 1.00 42.03 94 GLN A O 1
ATOM 727 N N . LYS A 1 95 ? 19.905 5.717 1.618 1.00 45.41 95 LYS A N 1
ATOM 728 C CA . LYS A 1 95 ? 19.671 4.477 0.860 1.00 45.41 95 LYS A CA 1
ATOM 729 C C . LYS A 1 95 ? 20.913 4.072 0.062 1.00 45.41 95 LYS A C 1
ATOM 731 O O . LYS A 1 95 ? 21.628 4.917 -0.483 1.00 45.41 95 LYS A O 1
ATOM 736 N N . VAL A 1 96 ? 21.172 2.768 -0.005 1.00 64.56 96 VAL A N 1
ATOM 737 C CA . VAL A 1 96 ? 22.352 2.181 -0.657 1.00 64.56 96 VAL A CA 1
ATOM 738 C C . VAL A 1 96 ? 21.881 1.162 -1.681 1.00 64.56 96 VAL A C 1
ATOM 740 O O . VAL A 1 96 ? 21.429 0.089 -1.296 1.00 64.56 96 VAL A O 1
ATOM 743 N N . SER A 1 97 ? 22.023 1.483 -2.971 1.00 69.31 97 SER A N 1
ATOM 744 C CA . SER A 1 97 ? 21.844 0.485 -4.026 1.00 69.31 97 SER A CA 1
ATOM 745 C C . SER A 1 97 ? 23.116 -0.347 -4.156 1.00 69.31 97 SER A C 1
ATOM 747 O O . SER A 1 97 ? 24.219 0.199 -4.238 1.00 69.31 97 SER A O 1
ATOM 749 N N . SER A 1 98 ? 22.980 -1.663 -4.189 1.00 69.38 98 SER A N 1
ATOM 750 C CA . SER A 1 98 ? 24.066 -2.609 -4.405 1.00 69.38 98 SER A CA 1
ATOM 751 C C . SER A 1 98 ? 23.712 -3.571 -5.523 1.00 69.38 98 SER A C 1
ATOM 753 O O . SER A 1 98 ? 22.664 -4.212 -5.484 1.00 69.38 98 SER A O 1
ATOM 755 N N . TYR A 1 99 ? 24.626 -3.704 -6.475 1.00 79.94 99 TYR A N 1
ATOM 756 C CA . TYR A 1 99 ? 24.502 -4.581 -7.626 1.00 79.94 99 TYR A CA 1
ATOM 757 C C . TYR A 1 99 ? 25.658 -5.573 -7.639 1.00 79.94 99 TYR A C 1
ATOM 759 O O . TYR A 1 99 ? 26.811 -5.202 -7.400 1.00 79.94 99 TYR A O 1
ATOM 767 N N . ALA A 1 100 ? 25.350 -6.825 -7.945 1.00 73.12 100 ALA A N 1
ATOM 768 C CA . ALA A 1 100 ? 26.307 -7.905 -8.117 1.00 73.12 100 ALA A CA 1
ATOM 769 C C . ALA A 1 100 ? 26.009 -8.620 -9.435 1.00 73.12 100 ALA A C 1
ATOM 771 O O . ALA A 1 100 ? 24.972 -9.263 -9.582 1.00 73.12 100 ALA A O 1
ATOM 772 N N . PHE A 1 101 ? 26.918 -8.503 -10.398 1.00 84.25 101 PHE A N 1
ATOM 773 C CA . PHE A 1 101 ? 26.802 -9.129 -11.705 1.00 84.25 101 PHE A CA 1
ATOM 774 C C . PHE A 1 101 ? 27.888 -10.180 -11.895 1.00 84.25 101 PHE A C 1
ATOM 776 O O . PHE A 1 101 ? 29.078 -9.915 -11.745 1.00 84.25 101 PHE A O 1
ATOM 783 N N . TYR A 1 102 ? 27.471 -11.392 -12.224 1.00 80.25 102 TYR A N 1
ATOM 784 C CA . TYR A 1 102 ? 28.333 -12.549 -12.373 1.00 80.25 102 TYR A CA 1
ATOM 785 C C . TYR A 1 102 ? 28.439 -12.892 -13.853 1.00 80.25 102 TYR A C 1
ATOM 787 O O . TYR A 1 102 ? 27.435 -13.213 -14.492 1.00 80.25 102 TYR A O 1
ATOM 795 N N . VAL A 1 103 ? 29.662 -12.849 -14.375 1.00 85.94 103 VAL A N 1
ATOM 796 C CA . VAL A 1 103 ? 29.978 -13.141 -15.777 1.00 85.94 103 VAL A CA 1
ATOM 797 C C . VAL A 1 103 ? 30.824 -14.402 -15.838 1.00 85.94 103 VAL A C 1
ATOM 799 O O . VAL A 1 103 ? 31.787 -14.525 -15.088 1.00 85.94 103 VAL A O 1
ATOM 802 N N . ALA A 1 104 ? 30.483 -15.347 -16.705 1.00 85.88 104 ALA A N 1
ATOM 803 C CA . ALA A 1 104 ? 31.215 -16.594 -16.853 1.00 85.88 104 ALA A CA 1
ATOM 804 C C . ALA A 1 104 ? 32.666 -16.344 -17.290 1.00 85.88 104 ALA A C 1
ATOM 806 O O . ALA A 1 104 ? 32.928 -15.554 -18.197 1.00 85.88 104 ALA A O 1
ATOM 807 N N . ALA A 1 105 ? 33.615 -17.011 -16.633 1.00 83.75 105 ALA A N 1
ATOM 808 C CA . ALA A 1 105 ? 35.042 -16.792 -16.873 1.00 83.75 105 ALA A CA 1
ATOM 809 C C . ALA A 1 105 ? 35.544 -17.403 -18.196 1.00 83.75 105 ALA A C 1
ATOM 811 O O . ALA A 1 105 ? 36.607 -17.027 -18.682 1.00 83.75 105 ALA A O 1
ATOM 812 N N . ASP A 1 106 ? 34.805 -18.359 -18.755 1.00 88.31 106 ASP A N 1
ATOM 813 C CA . ASP A 1 106 ? 35.159 -19.135 -19.945 1.00 88.31 106 ASP A CA 1
ATOM 814 C C . ASP A 1 106 ? 34.684 -18.492 -21.258 1.00 88.31 106 ASP A C 1
ATOM 816 O O . ASP A 1 106 ? 35.465 -18.403 -22.204 1.00 88.31 106 ASP A O 1
ATOM 820 N N . ASP A 1 107 ? 33.432 -18.036 -21.337 1.00 83.25 107 ASP A N 1
ATOM 821 C CA . ASP A 1 107 ? 32.838 -17.493 -22.572 1.00 83.25 107 ASP A CA 1
ATOM 822 C C . ASP A 1 107 ? 32.245 -16.081 -22.431 1.00 83.25 107 ASP A C 1
ATOM 824 O O . ASP A 1 107 ? 31.746 -15.522 -23.412 1.00 83.25 107 ASP A O 1
ATOM 828 N N . GLY A 1 108 ? 32.313 -15.489 -21.234 1.00 84.88 108 GLY A N 1
ATOM 829 C CA . GLY A 1 108 ? 31.774 -14.160 -20.963 1.00 84.88 108 GLY A CA 1
ATOM 830 C C . GLY A 1 108 ? 30.246 -14.096 -20.879 1.00 84.88 108 GLY A C 1
ATOM 831 O O . GLY A 1 108 ? 29.694 -12.998 -20.885 1.00 84.88 108 GLY A O 1
ATOM 832 N N . ALA A 1 109 ? 29.541 -15.230 -20.818 1.00 85.81 109 ALA A N 1
ATOM 833 C CA . ALA A 1 109 ? 28.089 -15.238 -20.695 1.00 85.81 109 ALA A CA 1
ATOM 834 C C . ALA A 1 109 ? 27.632 -14.640 -19.349 1.00 85.81 109 ALA A C 1
ATOM 836 O O . ALA A 1 109 ? 28.240 -14.918 -18.310 1.00 85.81 109 ALA A O 1
ATOM 837 N N . PRO A 1 110 ? 26.536 -13.865 -19.319 1.00 86.31 110 PRO A N 1
ATOM 838 C CA . PRO A 1 110 ? 25.914 -13.462 -18.067 1.00 86.31 110 PRO A CA 1
ATOM 839 C C . PRO A 1 110 ? 25.407 -14.707 -17.329 1.00 86.31 110 PRO A C 1
ATOM 841 O O . PRO A 1 110 ? 24.848 -15.614 -17.946 1.00 86.31 110 PRO A O 1
ATOM 844 N N . LEU A 1 111 ? 25.608 -14.759 -16.013 1.00 76.31 111 LEU A N 1
ATOM 845 C CA . LEU A 1 111 ? 25.141 -15.860 -15.162 1.00 76.31 111 LEU A CA 1
ATOM 846 C C . LEU A 1 111 ? 24.064 -15.392 -14.192 1.00 76.31 111 LEU A C 1
ATOM 848 O O . LEU A 1 111 ? 23.021 -16.032 -14.056 1.00 76.31 111 LEU A O 1
ATOM 852 N N . ARG A 1 112 ? 24.306 -14.264 -13.520 1.00 80.75 112 ARG A N 1
ATOM 853 C CA . ARG A 1 112 ? 23.357 -13.685 -12.572 1.00 80.75 112 ARG A CA 1
ATOM 854 C C . ARG A 1 112 ? 23.563 -12.186 -12.427 1.00 80.75 112 ARG A C 1
ATOM 856 O O . ARG A 1 112 ? 24.704 -11.749 -12.332 1.00 80.75 112 ARG A O 1
ATOM 863 N N . LEU A 1 113 ? 22.480 -11.426 -12.340 1.00 81.50 113 LEU A N 1
ATOM 864 C CA . LEU A 1 113 ? 22.474 -10.071 -11.795 1.00 81.50 113 LEU A CA 1
ATOM 865 C C . LEU A 1 113 ? 21.627 -10.085 -10.524 1.00 81.50 113 LEU A C 1
ATOM 867 O O . LEU A 1 113 ? 20.487 -10.525 -10.554 1.00 81.50 113 LEU A O 1
ATOM 871 N N . HIS A 1 114 ? 22.176 -9.620 -9.412 1.00 70.69 114 HIS A N 1
ATOM 872 C CA . HIS A 1 114 ? 21.422 -9.351 -8.192 1.00 70.69 114 HIS A CA 1
ATOM 873 C C . HIS A 1 114 ? 21.480 -7.855 -7.920 1.00 70.69 114 HIS A C 1
ATOM 875 O O . HIS A 1 114 ? 22.560 -7.262 -7.963 1.00 70.69 114 HIS A O 1
ATOM 881 N N . ALA A 1 115 ? 20.324 -7.247 -7.699 1.00 73.38 115 ALA A N 1
ATOM 882 C CA . ALA A 1 115 ? 20.177 -5.822 -7.478 1.00 73.38 115 ALA A CA 1
ATOM 883 C C . ALA A 1 115 ? 19.350 -5.606 -6.212 1.00 73.38 115 ALA A C 1
ATOM 885 O O . ALA A 1 115 ? 18.188 -5.975 -6.171 1.00 73.38 115 ALA A O 1
ATOM 886 N N . VAL A 1 116 ? 19.940 -4.997 -5.189 1.00 62.22 116 VAL A N 1
ATOM 887 C CA . VAL A 1 116 ? 19.205 -4.399 -4.066 1.00 62.22 116 VAL A CA 1
ATOM 888 C C . VAL A 1 116 ? 19.269 -2.906 -4.307 1.00 62.22 116 VAL A C 1
ATOM 890 O O . VAL A 1 116 ? 20.313 -2.296 -4.113 1.00 62.22 116 VAL A O 1
ATOM 893 N N . GLY A 1 117 ? 18.218 -2.321 -4.841 1.00 64.31 117 GLY A N 1
ATOM 894 C CA . GLY A 1 117 ? 18.300 -1.067 -5.571 1.00 64.31 117 GLY A CA 1
ATOM 895 C C . GLY A 1 117 ? 17.301 -1.116 -6.701 1.00 64.31 117 GLY A C 1
ATOM 896 O O . GLY A 1 117 ? 16.327 -1.844 -6.622 1.00 64.31 117 GLY A O 1
ATOM 897 N N . THR A 1 118 ? 17.510 -0.390 -7.782 1.00 59.78 118 THR A N 1
ATOM 898 C CA . THR A 1 118 ? 16.530 -0.499 -8.863 1.00 59.78 118 THR A CA 1
ATOM 899 C C . THR A 1 118 ? 16.954 -1.466 -9.929 1.00 59.78 118 THR A C 1
ATOM 901 O O . THR A 1 118 ? 18.127 -1.559 -10.268 1.00 59.78 118 THR A O 1
ATOM 904 N N . ASP A 1 119 ? 15.973 -2.160 -10.477 1.00 61.09 119 ASP A N 1
ATOM 905 C CA . ASP A 1 119 ? 16.120 -2.931 -11.691 1.00 61.09 119 ASP A CA 1
ATOM 906 C C . ASP A 1 119 ? 16.683 -2.077 -12.841 1.00 61.09 119 ASP A C 1
ATOM 908 O O . ASP A 1 119 ? 15.979 -1.272 -13.450 1.00 61.09 119 ASP A O 1
ATOM 912 N N . ILE A 1 120 ? 17.966 -2.279 -13.142 1.00 58.38 120 ILE A N 1
ATOM 913 C CA . ILE A 1 120 ? 18.693 -1.611 -14.228 1.00 58.38 120 ILE A CA 1
ATOM 914 C C . ILE A 1 120 ? 18.442 -2.224 -15.616 1.00 58.38 120 ILE A C 1
ATOM 916 O O . ILE A 1 120 ? 18.965 -1.690 -16.592 1.00 58.38 120 ILE A O 1
ATOM 920 N N . LEU A 1 121 ? 17.702 -3.335 -15.714 1.00 54.94 121 LEU A N 1
ATOM 921 C CA . LEU A 1 121 ? 17.417 -4.041 -16.968 1.00 54.94 121 LEU A CA 1
ATOM 922 C C . LEU A 1 121 ? 16.002 -3.779 -17.484 1.00 54.94 121 LEU A C 1
ATOM 924 O O . LEU A 1 121 ? 15.827 -3.629 -18.688 1.00 54.94 121 LEU A O 1
ATOM 928 N N . GLU A 1 122 ? 15.005 -3.689 -16.605 1.00 53.62 122 GLU A N 1
ATOM 929 C CA . GLU A 1 122 ? 13.607 -3.436 -17.004 1.00 53.62 122 GLU A CA 1
ATOM 930 C C . GLU A 1 122 ? 13.097 -2.060 -16.565 1.00 53.62 122 GLU A C 1
ATOM 932 O O . GLU A 1 122 ? 11.981 -1.662 -16.897 1.00 53.62 122 GLU A O 1
ATOM 937 N N . GLY A 1 123 ? 13.922 -1.297 -15.840 1.00 51.41 123 GLY A N 1
ATOM 938 C CA . GLY A 1 123 ? 13.588 0.055 -15.404 1.00 51.41 123 GLY A CA 1
ATOM 939 C C . GLY A 1 123 ? 12.457 0.106 -14.382 1.00 51.41 123 GLY A C 1
ATOM 940 O O . GLY A 1 123 ? 11.677 1.063 -14.378 1.00 51.41 123 GLY A O 1
ATOM 941 N N . SER A 1 124 ? 12.369 -0.912 -13.517 1.00 49.81 124 SER A N 1
ATOM 942 C CA . SER A 1 124 ? 11.417 -0.975 -12.399 1.00 49.81 124 SER A CA 1
ATOM 943 C C . SER A 1 124 ? 11.747 0.065 -11.306 1.00 49.81 124 SER A C 1
ATOM 945 O O . SER A 1 124 ? 12.390 1.081 -11.568 1.00 49.81 124 SER A O 1
ATOM 947 N N . HIS A 1 125 ? 11.243 -0.085 -10.083 1.00 53.62 125 HIS A N 1
ATOM 948 C CA . HIS A 1 125 ? 11.515 0.811 -8.951 1.00 53.62 125 HIS A CA 1
ATOM 949 C C . HIS A 1 125 ? 12.543 0.214 -7.973 1.00 53.62 125 HIS A C 1
ATOM 951 O O . HIS A 1 125 ? 13.081 -0.858 -8.219 1.00 53.62 125 HIS A O 1
ATOM 957 N N . TYR A 1 126 ? 12.887 0.918 -6.894 1.00 58.97 126 TYR A N 1
ATOM 958 C CA . TYR A 1 126 ? 13.890 0.435 -5.938 1.00 58.97 126 TYR A CA 1
ATOM 959 C C . TYR A 1 126 ? 13.323 -0.725 -5.114 1.00 58.97 126 TYR A C 1
ATOM 961 O O . TYR A 1 126 ? 12.437 -0.492 -4.297 1.00 58.97 126 TYR A O 1
ATOM 969 N N . ASP A 1 127 ? 13.878 -1.921 -5.307 1.00 62.66 127 ASP A N 1
ATOM 970 C CA . ASP A 1 127 ? 13.507 -3.186 -4.670 1.00 62.66 127 ASP A CA 1
ATOM 971 C C . ASP A 1 127 ? 14.685 -4.178 -4.638 1.00 62.66 127 ASP A C 1
ATOM 973 O O . ASP A 1 127 ? 15.842 -3.821 -4.862 1.00 62.66 127 ASP A O 1
ATOM 977 N N . GLU A 1 128 ? 14.430 -5.431 -4.298 1.00 68.19 128 GLU A N 1
ATOM 978 C CA . GLU A 1 128 ? 15.353 -6.525 -4.528 1.00 68.19 128 GLU A CA 1
ATOM 979 C C . GLU A 1 128 ? 14.949 -7.283 -5.796 1.00 68.19 128 GLU A C 1
ATOM 981 O O . GLU A 1 128 ? 13.836 -7.793 -5.905 1.00 68.19 128 GLU A O 1
ATOM 986 N N . TYR A 1 129 ? 15.886 -7.410 -6.732 1.00 69.38 129 TYR A N 1
ATOM 987 C CA . TYR A 1 129 ? 15.723 -8.114 -7.997 1.00 69.38 129 TYR A CA 1
ATOM 988 C C . TYR A 1 129 ? 16.839 -9.133 -8.192 1.00 69.38 129 TYR A C 1
ATOM 990 O O . TYR A 1 129 ? 18.008 -8.905 -7.863 1.00 69.38 129 TYR A O 1
ATOM 998 N N . SER A 1 130 ? 16.485 -10.265 -8.781 1.00 74.81 130 SER A N 1
ATOM 999 C CA . SER A 1 130 ? 17.401 -11.328 -9.159 1.00 74.81 130 SER A CA 1
ATOM 1000 C C . SER A 1 130 ? 17.100 -11.749 -10.589 1.00 74.81 130 SER A C 1
ATOM 1002 O O . SER A 1 130 ? 15.994 -12.168 -10.906 1.00 74.81 130 SER A O 1
ATOM 1004 N N . PHE A 1 131 ? 18.109 -11.662 -11.446 1.00 81.19 131 PHE A N 1
ATOM 1005 C CA . PHE A 1 131 ? 18.069 -12.115 -12.827 1.00 81.19 131 PHE A CA 1
ATOM 1006 C C . PHE A 1 131 ? 19.001 -13.308 -12.940 1.00 81.19 131 PHE A C 1
ATOM 1008 O O . PHE A 1 131 ? 20.216 -13.157 -12.801 1.00 81.19 131 PHE A O 1
ATOM 1015 N N . THR A 1 132 ? 18.466 -14.497 -13.189 1.00 81.62 132 THR A N 1
ATOM 1016 C CA . THR A 1 132 ? 19.274 -15.693 -13.453 1.00 81.62 132 THR A CA 1
ATOM 1017 C C . THR A 1 132 ? 19.270 -15.981 -14.947 1.00 81.62 132 THR A C 1
ATOM 1019 O O . THR A 1 132 ? 18.239 -16.290 -15.535 1.00 81.62 132 THR A O 1
ATOM 1022 N N . PHE A 1 133 ? 20.430 -15.885 -15.589 1.00 82.94 133 PHE A N 1
ATOM 1023 C CA . PHE A 1 133 ? 20.550 -16.070 -17.032 1.00 82.94 133 PHE A CA 1
ATOM 1024 C C . PHE A 1 133 ? 20.716 -17.559 -17.347 1.00 82.94 133 PHE A C 1
ATOM 1026 O O . PHE A 1 133 ? 21.668 -18.202 -16.908 1.00 82.94 133 PHE A O 1
ATOM 1033 N N . HIS A 1 134 ? 19.782 -18.121 -18.114 1.00 81.06 134 HIS A N 1
ATOM 1034 C CA . HIS A 1 134 ? 19.778 -19.543 -18.475 1.00 81.06 134 HIS A CA 1
ATOM 1035 C C . HIS A 1 134 ? 20.393 -19.808 -19.841 1.00 81.06 134 HIS A C 1
ATOM 1037 O O . HIS A 1 134 ? 20.977 -20.866 -20.068 1.00 81.06 134 HIS A O 1
ATOM 1043 N N . SER A 1 135 ? 20.243 -18.867 -20.772 1.00 80.19 135 SER A N 1
ATOM 1044 C CA . SER A 1 135 ? 20.905 -18.962 -22.065 1.00 80.19 135 SER A CA 1
ATOM 1045 C C . SER A 1 135 ? 21.300 -17.594 -22.587 1.00 80.19 135 SER A C 1
ATOM 1047 O O . SER A 1 135 ? 20.554 -16.615 -22.515 1.00 80.19 135 SER A O 1
ATOM 1049 N N . PHE A 1 136 ? 22.483 -17.545 -23.171 1.00 80.25 136 PHE A N 1
ATOM 1050 C CA . PHE A 1 136 ? 23.001 -16.376 -23.844 1.00 80.25 136 PHE A CA 1
ATOM 1051 C C . PHE A 1 136 ? 23.734 -16.849 -25.092 1.00 80.25 136 PHE A C 1
ATOM 1053 O O . PHE A 1 136 ? 24.544 -17.769 -25.035 1.00 80.25 136 PHE A O 1
ATOM 1060 N N . ALA A 1 137 ? 23.410 -16.241 -26.225 1.00 75.12 137 ALA A N 1
ATOM 1061 C CA . ALA A 1 137 ? 24.081 -16.491 -27.486 1.00 75.12 137 ALA A CA 1
ATOM 1062 C C . ALA A 1 137 ? 24.441 -15.132 -28.072 1.00 75.12 137 ALA A C 1
ATOM 1064 O O . ALA A 1 137 ? 23.558 -14.301 -28.291 1.00 75.12 137 ALA A O 1
ATOM 1065 N N . ARG A 1 138 ? 25.736 -14.906 -28.296 1.00 67.81 138 ARG A N 1
ATOM 1066 C CA . ARG A 1 138 ? 26.218 -13.723 -29.011 1.00 67.81 138 ARG A CA 1
ATOM 1067 C C . ARG A 1 138 ? 25.914 -13.873 -30.503 1.00 67.81 138 ARG A C 1
ATOM 1069 O O . ARG A 1 138 ? 26.187 -14.928 -31.078 1.00 67.81 138 ARG A O 1
ATOM 1076 N N . GLY A 1 139 ? 25.363 -12.832 -31.121 1.00 61.34 139 GLY A N 1
ATOM 1077 C CA . GLY A 1 139 ? 25.328 -12.715 -32.579 1.00 61.34 139 GLY A CA 1
ATOM 1078 C C . GLY A 1 139 ? 26.720 -12.396 -33.147 1.00 61.34 139 GLY A C 1
ATOM 1079 O O . GLY A 1 139 ? 27.641 -12.088 -32.382 1.00 61.34 139 GLY A O 1
ATOM 1080 N N . PRO A 1 140 ? 26.915 -12.480 -34.476 1.00 54.75 140 PRO A N 1
ATOM 1081 C CA . PRO A 1 140 ? 28.110 -11.935 -35.107 1.00 54.75 140 PRO A CA 1
ATOM 1082 C C . PRO A 1 140 ? 28.193 -10.432 -34.816 1.00 54.75 140 PRO A C 1
ATOM 1084 O O . PRO A 1 140 ? 27.258 -9.691 -35.101 1.00 54.75 140 PRO A O 1
ATOM 1087 N N . ILE A 1 141 ? 29.313 -9.989 -34.246 1.00 46.91 141 ILE A N 1
ATOM 1088 C CA . ILE A 1 141 ? 29.572 -8.570 -33.983 1.00 46.91 141 ILE A CA 1
ATOM 1089 C C . ILE A 1 141 ? 29.635 -7.851 -35.335 1.00 46.91 141 ILE A C 1
ATOM 1091 O O . ILE A 1 141 ? 30.404 -8.261 -36.211 1.00 46.91 141 ILE A O 1
ATOM 1095 N N . HIS A 1 142 ? 28.835 -6.798 -35.516 1.00 47.81 142 HIS A N 1
ATOM 1096 C CA . HIS A 1 142 ? 28.810 -6.049 -36.768 1.00 47.81 142 HIS A CA 1
ATOM 1097 C C . HIS A 1 142 ? 30.234 -5.549 -37.114 1.00 47.81 142 HIS A C 1
ATOM 1099 O O . HIS A 1 142 ? 30.841 -4.854 -36.296 1.00 47.81 142 HIS A O 1
ATOM 1105 N N . PRO A 1 143 ? 30.792 -5.832 -38.311 1.00 51.59 143 PRO A N 1
ATOM 1106 C CA . PRO A 1 143 ? 32.201 -5.552 -38.629 1.00 51.59 143 PRO A CA 1
ATOM 1107 C C . PRO A 1 143 ? 32.618 -4.085 -38.452 1.00 51.59 143 PRO A C 1
ATOM 1109 O O . PRO A 1 143 ? 33.778 -3.799 -38.170 1.00 51.59 143 PRO A O 1
ATOM 1112 N N . LYS A 1 144 ? 31.660 -3.153 -38.567 1.00 50.66 144 LYS A N 1
ATOM 1113 C CA . LYS A 1 144 ? 31.873 -1.712 -38.326 1.00 50.66 144 LYS A CA 1
ATOM 1114 C C . LYS A 1 144 ? 32.259 -1.359 -36.880 1.00 50.66 144 LYS A C 1
ATOM 1116 O O . LYS A 1 144 ? 32.782 -0.281 -36.641 1.00 50.66 144 LYS A O 1
ATOM 1121 N N . ILE A 1 145 ? 32.037 -2.248 -35.915 1.00 44.94 145 ILE A N 1
ATOM 1122 C CA . ILE A 1 145 ? 32.479 -2.046 -34.524 1.00 44.94 145 ILE A CA 1
ATOM 1123 C C . ILE A 1 145 ? 34.011 -2.155 -34.424 1.00 44.94 145 ILE A C 1
ATOM 1125 O O . ILE A 1 145 ? 34.626 -1.533 -33.565 1.00 44.94 145 ILE A O 1
ATOM 1129 N N . PHE A 1 146 ? 34.637 -2.894 -35.344 1.00 50.56 146 PHE A N 1
ATOM 1130 C CA . PHE A 1 146 ? 36.091 -3.034 -35.442 1.00 50.56 146 PHE A CA 1
ATOM 1131 C C . PHE A 1 146 ? 36.708 -2.182 -36.556 1.00 50.56 146 PHE A C 1
ATOM 1133 O O . PHE A 1 146 ? 37.923 -2.231 -36.754 1.00 50.56 146 PHE A O 1
ATOM 1140 N N . SER A 1 147 ? 35.910 -1.415 -37.308 1.00 53.47 147 SER A N 1
ATOM 1141 C CA . SER A 1 147 ? 36.470 -0.494 -38.294 1.00 53.47 147 SER A CA 1
ATOM 1142 C C . SER A 1 147 ? 37.075 0.704 -37.578 1.00 53.47 147 SER A C 1
ATOM 1144 O O . SER A 1 147 ? 36.370 1.467 -36.918 1.00 53.47 147 SER A O 1
ATOM 1146 N N . VAL A 1 148 ? 38.389 0.855 -37.721 1.00 47.91 148 VAL A N 1
ATOM 1147 C CA . VAL A 1 148 ? 39.128 2.012 -37.222 1.00 47.91 148 VAL A CA 1
ATOM 1148 C C . VAL A 1 148 ? 38.589 3.271 -37.922 1.00 47.91 148 VAL A C 1
ATOM 1150 O O . VAL A 1 148 ? 38.474 3.264 -39.151 1.00 47.91 148 VAL A O 1
ATOM 1153 N N . PRO A 1 149 ? 38.238 4.338 -37.181 1.00 49.72 149 PRO A N 1
ATOM 1154 C CA . PRO A 1 149 ? 37.810 5.601 -37.772 1.00 49.72 149 PRO A CA 1
ATOM 1155 C C . PRO A 1 149 ? 38.841 6.130 -38.778 1.00 49.72 149 PRO A C 1
ATOM 1157 O O . PRO A 1 149 ? 40.044 6.081 -38.521 1.00 49.72 149 PRO A O 1
ATOM 1160 N N . SER A 1 150 ? 38.383 6.688 -39.902 1.00 56.91 150 SER A N 1
ATOM 1161 C CA . SER A 1 150 ? 39.250 7.226 -40.966 1.00 56.91 150 SER A CA 1
ATOM 1162 C C . SER A 1 150 ? 40.217 8.318 -40.490 1.00 56.91 150 SER A C 1
ATOM 1164 O O . SER A 1 150 ? 41.246 8.532 -41.118 1.00 56.91 150 SER A O 1
ATOM 1166 N N . ILE A 1 151 ? 39.950 8.943 -39.337 1.00 49.88 151 ILE A N 1
ATOM 1167 C CA . ILE A 1 151 ? 40.843 9.916 -38.690 1.00 49.88 151 ILE A CA 1
ATOM 1168 C C . ILE A 1 151 ? 42.199 9.321 -38.268 1.00 49.88 151 ILE A C 1
ATOM 1170 O O . ILE A 1 151 ? 43.141 10.058 -38.000 1.00 49.88 151 ILE A O 1
ATOM 1174 N N . CYS A 1 152 ? 42.319 7.993 -38.213 1.00 46.19 152 CYS A N 1
ATOM 1175 C CA . CYS A 1 152 ? 43.578 7.312 -37.922 1.00 46.19 152 CYS A CA 1
ATOM 1176 C C . CYS A 1 152 ? 44.408 6.993 -39.179 1.00 46.19 152 CYS A C 1
ATOM 1178 O O . CYS A 1 152 ? 45.487 6.425 -39.024 1.00 46.19 152 CYS A O 1
ATOM 1180 N N . ASN A 1 153 ? 43.925 7.319 -40.389 1.00 53.53 153 ASN A N 1
ATOM 1181 C CA . ASN A 1 153 ? 44.552 6.894 -41.647 1.00 53.53 153 ASN A CA 1
ATOM 1182 C C . ASN A 1 153 ? 45.205 7.994 -42.494 1.00 53.53 153 ASN A C 1
ATOM 1184 O O . ASN A 1 153 ? 45.996 7.637 -43.362 1.00 53.53 153 ASN A O 1
ATOM 1188 N N . ASP A 1 154 ? 44.967 9.282 -42.247 1.00 47.25 154 ASP A N 1
ATOM 1189 C CA . ASP A 1 154 ? 45.504 10.327 -43.126 1.00 47.25 154 ASP A CA 1
ATOM 1190 C C . ASP A 1 154 ? 46.563 11.179 -42.420 1.00 47.25 154 ASP A C 1
ATOM 1192 O O . ASP A 1 154 ? 46.275 12.052 -41.601 1.00 47.25 154 ASP A O 1
ATOM 1196 N N . THR A 1 155 ? 47.826 10.923 -42.763 1.00 45.50 155 THR A N 1
ATOM 1197 C CA . THR A 1 155 ? 48.915 11.890 -42.605 1.00 45.50 155 THR A CA 1
ATOM 1198 C C . THR A 1 155 ? 49.112 12.680 -43.897 1.00 45.50 155 THR A C 1
ATOM 1200 O O . THR A 1 155 ? 49.382 12.077 -44.933 1.00 45.50 155 THR A O 1
ATOM 1203 N N . ALA A 1 156 ? 49.122 14.005 -43.722 1.00 41.50 156 ALA A N 1
ATOM 1204 C CA . ALA A 1 156 ? 49.740 15.070 -44.524 1.00 41.50 156 ALA A CA 1
ATOM 1205 C C . ALA A 1 156 ? 48.987 15.642 -45.751 1.00 41.50 156 ALA A C 1
ATOM 1207 O O . ALA A 1 156 ? 48.858 14.991 -46.782 1.00 41.50 156 ALA A O 1
ATOM 1208 N N . ASP A 1 157 ? 48.565 16.904 -45.564 1.00 44.34 157 ASP A N 1
ATOM 1209 C CA . ASP A 1 157 ? 48.759 18.113 -46.394 1.00 44.34 157 ASP A CA 1
ATOM 1210 C C . ASP A 1 157 ? 48.533 18.070 -47.922 1.00 44.34 157 ASP A C 1
ATOM 1212 O O . ASP A 1 157 ? 49.264 17.410 -48.653 1.00 44.34 157 ASP A O 1
ATOM 1216 N N . ASP A 1 158 ? 47.585 18.876 -48.431 1.00 37.66 158 ASP A N 1
ATOM 1217 C CA . ASP A 1 158 ? 47.886 20.164 -49.094 1.00 37.66 158 ASP A CA 1
ATOM 1218 C C . ASP A 1 158 ? 46.620 20.877 -49.640 1.00 37.66 158 ASP A C 1
ATOM 1220 O O . ASP A 1 158 ? 45.601 20.280 -49.980 1.00 37.66 158 ASP A O 1
ATOM 1224 N N . ASP A 1 159 ? 46.731 22.203 -49.670 1.00 39.31 159 ASP A N 1
ATOM 1225 C CA . ASP A 1 159 ? 45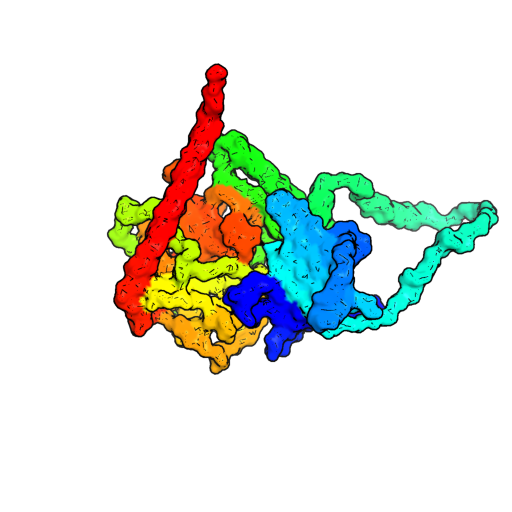.764 23.280 -49.928 1.00 39.31 159 ASP A CA 1
ATOM 1226 C C . ASP A 1 159 ? 45.030 23.247 -51.299 1.00 39.31 159 ASP A C 1
ATOM 1228 O O . ASP A 1 159 ? 45.649 22.939 -52.317 1.00 39.31 159 ASP A O 1
ATOM 1232 N N . ALA A 1 160 ? 43.748 23.674 -51.346 1.00 34.00 160 ALA A N 1
ATOM 1233 C CA . ALA A 1 160 ? 43.214 24.709 -52.270 1.00 34.00 160 ALA A CA 1
ATOM 1234 C C . ALA A 1 160 ? 41.686 24.665 -52.560 1.00 34.00 160 ALA A C 1
ATOM 1236 O O . ALA A 1 160 ? 41.143 23.760 -53.191 1.00 34.00 160 ALA A O 1
ATOM 1237 N N . SER A 1 161 ? 41.068 25.825 -52.304 1.00 33.59 161 SER A N 1
ATOM 1238 C CA . SER A 1 161 ? 39.905 26.447 -52.972 1.00 33.59 161 SER A CA 1
ATOM 1239 C C . SER A 1 161 ? 38.474 25.977 -52.653 1.00 33.59 161 SER A C 1
ATOM 1241 O O . SER A 1 161 ? 37.897 25.065 -53.236 1.00 33.59 161 SER A O 1
ATOM 1243 N N . ALA A 1 162 ? 37.875 26.773 -51.766 1.00 36.47 162 ALA A N 1
ATOM 1244 C CA . ALA A 1 162 ? 36.455 26.998 -51.555 1.00 36.47 162 ALA A CA 1
ATOM 1245 C C . ALA A 1 162 ? 35.664 27.256 -52.853 1.00 36.47 162 ALA A C 1
ATOM 1247 O O . ALA A 1 162 ? 36.045 28.108 -53.655 1.00 36.47 162 ALA A O 1
ATOM 1248 N N . ASN A 1 163 ? 34.487 26.640 -52.987 1.00 37.00 163 ASN A N 1
ATOM 1249 C CA . ASN A 1 163 ? 33.209 27.275 -52.630 1.00 37.00 163 ASN A CA 1
ATOM 1250 C C . ASN A 1 163 ? 32.039 26.444 -53.194 1.00 37.00 163 ASN A C 1
ATOM 1252 O O . ASN A 1 163 ? 31.846 26.446 -54.403 1.00 37.00 163 ASN A O 1
ATOM 1256 N N . THR A 1 164 ? 31.289 25.766 -52.317 1.00 34.09 164 THR A N 1
ATOM 1257 C CA . THR A 1 164 ? 29.816 25.593 -52.312 1.00 34.09 164 THR A CA 1
ATOM 1258 C C . THR A 1 164 ? 29.470 24.489 -51.313 1.00 34.09 164 THR A C 1
ATOM 1260 O O . THR A 1 164 ? 29.276 23.346 -51.704 1.00 34.09 164 THR A O 1
ATOM 1263 N N . ASP A 1 165 ? 29.436 24.826 -50.023 1.00 32.81 165 ASP A N 1
ATOM 1264 C CA . ASP A 1 165 ? 28.695 24.032 -49.020 1.00 32.81 165 ASP A CA 1
ATOM 1265 C C . ASP A 1 165 ? 28.349 24.820 -47.739 1.00 32.81 165 ASP A C 1
ATOM 1267 O O . ASP A 1 165 ? 27.794 24.288 -46.777 1.00 32.81 165 ASP A O 1
ATOM 1271 N N . SER A 1 166 ? 28.587 26.138 -47.727 1.00 36.81 166 SER A N 1
ATOM 1272 C CA . SER A 1 166 ? 28.323 26.994 -46.564 1.00 36.81 166 SER A CA 1
ATOM 1273 C C . SER A 1 166 ? 26.843 27.341 -46.360 1.00 36.81 166 SER A C 1
ATOM 1275 O O . SER A 1 166 ? 26.549 28.256 -45.604 1.00 36.81 166 SER A O 1
ATOM 1277 N N . GLN A 1 167 ? 25.912 26.658 -47.030 1.00 38.72 167 GLN A N 1
ATOM 1278 C CA . GLN A 1 167 ? 24.475 26.820 -46.767 1.00 38.72 167 GLN A CA 1
ATOM 1279 C C . GLN A 1 167 ? 23.839 25.583 -46.126 1.00 38.72 167 GLN A C 1
ATOM 1281 O O . GLN A 1 167 ? 22.881 25.734 -45.381 1.00 38.72 167 GLN A O 1
ATOM 1286 N N . ASN A 1 168 ? 24.429 24.394 -46.279 1.00 40.56 168 ASN A N 1
ATOM 1287 C CA . ASN A 1 168 ? 23.960 23.190 -45.581 1.00 40.56 168 ASN A CA 1
ATOM 1288 C C . ASN A 1 168 ? 24.776 22.898 -44.313 1.00 40.56 168 ASN A C 1
ATOM 1290 O O . ASN A 1 168 ? 24.291 22.234 -43.398 1.00 40.56 168 ASN A O 1
ATOM 1294 N N . ALA A 1 169 ? 25.994 23.441 -44.215 1.00 34.00 169 ALA A N 1
ATOM 1295 C CA . ALA A 1 169 ? 26.790 23.376 -42.996 1.00 34.00 169 ALA A CA 1
ATOM 1296 C C . ALA A 1 169 ? 26.296 24.342 -41.910 1.00 34.00 169 ALA A C 1
ATOM 1298 O O . ALA A 1 169 ? 26.526 24.056 -40.748 1.00 34.00 169 ALA A O 1
ATOM 1299 N N . GLU A 1 170 ? 25.587 25.432 -42.228 1.00 35.16 170 GLU A N 1
ATOM 1300 C CA . GLU A 1 170 ? 24.978 26.285 -41.193 1.00 35.16 170 GLU A CA 1
ATOM 1301 C C . GLU A 1 170 ? 23.689 25.678 -40.625 1.00 35.16 170 GLU A C 1
ATOM 1303 O O . GLU A 1 170 ? 23.462 25.803 -39.428 1.00 35.16 170 GLU A O 1
ATOM 1308 N N . GLU A 1 171 ? 22.901 24.928 -41.405 1.00 35.25 171 GLU A N 1
ATOM 1309 C CA . GLU A 1 171 ? 21.755 24.168 -40.872 1.00 35.25 171 GLU A CA 1
ATOM 1310 C C . GLU A 1 171 ? 22.197 22.905 -40.111 1.00 35.25 171 GLU A C 1
ATOM 1312 O O . GLU A 1 171 ? 21.641 22.594 -39.056 1.00 35.25 171 GLU A O 1
ATOM 1317 N N . ALA A 1 172 ? 23.252 22.217 -40.565 1.00 33.44 172 ALA A N 1
ATOM 1318 C CA . ALA A 1 172 ? 23.829 21.078 -39.846 1.00 33.44 172 ALA A CA 1
ATOM 1319 C C . ALA A 1 172 ? 24.683 21.504 -38.640 1.00 33.44 172 ALA A C 1
ATOM 1321 O O . ALA A 1 172 ? 24.662 20.826 -37.616 1.00 33.44 172 ALA A O 1
ATOM 1322 N N . ALA A 1 173 ? 25.378 22.646 -38.701 1.00 32.97 173 ALA A N 1
ATOM 1323 C CA . ALA A 1 173 ? 26.019 23.241 -37.533 1.00 32.97 173 ALA A CA 1
ATOM 1324 C C . ALA A 1 173 ? 24.978 23.841 -36.593 1.00 32.97 173 ALA A C 1
ATOM 1326 O O . ALA A 1 173 ? 25.181 23.735 -35.399 1.00 32.97 173 ALA A O 1
ATOM 1327 N N . ALA A 1 174 ? 23.833 24.352 -37.057 1.00 31.89 174 ALA A N 1
ATOM 1328 C CA . ALA A 1 174 ? 22.718 24.707 -36.177 1.00 31.89 174 ALA A CA 1
ATOM 1329 C C . ALA A 1 174 ? 22.064 23.471 -35.532 1.00 31.89 174 ALA A C 1
ATOM 1331 O O . ALA A 1 174 ? 21.597 23.562 -34.402 1.00 31.89 174 ALA A O 1
ATOM 1332 N N . ALA A 1 175 ? 22.092 22.298 -36.175 1.00 32.34 175 ALA A N 1
ATOM 1333 C CA . ALA A 1 175 ? 21.654 21.039 -35.565 1.00 32.34 175 ALA A CA 1
ATOM 1334 C C . ALA A 1 175 ? 22.719 20.407 -34.640 1.00 32.34 175 ALA A C 1
ATOM 1336 O O . ALA A 1 175 ? 22.372 19.768 -33.648 1.00 32.34 175 ALA A O 1
ATOM 1337 N N . ALA A 1 176 ? 24.010 20.632 -34.906 1.00 29.03 176 ALA A N 1
ATOM 1338 C CA . ALA A 1 176 ? 25.132 20.174 -34.081 1.00 29.03 176 ALA A CA 1
ATOM 1339 C C . ALA A 1 176 ? 25.568 21.188 -32.996 1.00 29.03 176 ALA A C 1
ATOM 1341 O O . ALA A 1 176 ? 26.323 20.826 -32.095 1.00 29.03 176 ALA A O 1
ATOM 1342 N N . LEU A 1 177 ? 25.041 22.422 -33.016 1.00 31.67 177 LEU A N 1
ATOM 1343 C CA . LEU A 1 177 ? 25.107 23.413 -31.928 1.00 31.67 177 LEU A CA 1
ATOM 1344 C C . LEU A 1 177 ? 23.844 23.453 -31.050 1.00 31.67 177 LEU A C 1
ATOM 1346 O O . LEU A 1 177 ? 23.718 24.345 -30.213 1.00 31.67 177 LEU A O 1
ATOM 1350 N N . VAL A 1 178 ? 22.938 22.475 -31.151 1.00 33.69 178 VAL A N 1
ATOM 1351 C CA . VAL A 1 178 ? 21.860 22.282 -30.160 1.00 33.69 178 VAL A CA 1
ATOM 1352 C C . VAL A 1 178 ? 22.043 20.950 -29.426 1.00 33.69 178 VAL A C 1
ATOM 1354 O O . VAL A 1 178 ? 21.143 20.130 -29.297 1.00 33.69 178 VAL A O 1
ATOM 1357 N N . LEU A 1 179 ? 23.226 20.757 -28.844 1.00 34.34 179 LEU A N 1
ATOM 1358 C CA . LEU A 1 179 ? 23.253 20.300 -27.457 1.00 34.34 179 LEU A CA 1
ATOM 1359 C C . LEU A 1 179 ? 23.182 21.565 -26.601 1.00 34.34 179 LEU A C 1
ATOM 1361 O O . LEU A 1 179 ? 24.152 22.326 -26.594 1.00 34.34 179 LEU A O 1
ATOM 1365 N N . PRO A 1 180 ? 22.105 21.820 -25.840 1.00 29.78 180 PRO A N 1
ATOM 1366 C CA . PRO A 1 180 ? 22.212 22.788 -24.768 1.00 29.78 180 PRO A CA 1
ATOM 1367 C C . PRO A 1 180 ? 23.186 22.213 -23.722 1.00 29.78 180 PRO A C 1
ATOM 1369 O O . PRO A 1 180 ? 22.832 21.340 -22.924 1.00 29.78 180 PRO A O 1
ATOM 1372 N N . GLY A 1 181 ? 24.435 22.683 -23.774 1.00 31.33 181 GLY A N 1
ATOM 1373 C CA . GLY A 1 181 ? 25.418 22.650 -22.692 1.00 31.33 181 GLY A CA 1
ATOM 1374 C C . GLY A 1 181 ? 26.091 21.301 -22.434 1.00 31.33 181 GLY A C 1
ATOM 1375 O O . GLY A 1 181 ? 25.533 20.415 -21.785 1.00 31.33 181 GLY A O 1
ATOM 1376 N N . ALA A 1 182 ? 27.346 21.194 -22.861 1.00 37.59 182 ALA A N 1
ATOM 1377 C CA . ALA A 1 182 ? 28.329 20.227 -22.390 1.00 37.59 182 ALA A CA 1
ATOM 1378 C C . ALA A 1 182 ? 28.567 20.413 -20.871 1.00 37.59 182 ALA A C 1
ATOM 1380 O O . ALA A 1 182 ? 29.473 21.133 -20.488 1.00 37.59 182 ALA A O 1
ATOM 1381 N N . LEU A 1 183 ? 27.688 19.820 -20.039 1.00 39.75 183 LEU A N 1
ATOM 1382 C CA . LEU A 1 183 ? 27.567 19.925 -18.562 1.00 39.75 183 LEU A CA 1
ATOM 1383 C C . LEU A 1 183 ? 27.661 21.374 -18.017 1.00 39.75 183 LEU A C 1
ATOM 1385 O O . LEU A 1 183 ? 28.765 21.908 -17.958 1.00 39.75 183 LEU A O 1
ATOM 1389 N N . PRO A 1 184 ? 26.567 22.023 -17.536 1.00 43.88 184 PRO A N 1
ATOM 1390 C CA . PRO A 1 184 ? 26.041 21.741 -16.187 1.00 43.88 184 PRO A CA 1
ATOM 1391 C C . PRO A 1 184 ? 24.552 22.108 -15.948 1.00 43.88 184 PRO A C 1
ATOM 1393 O O . PRO A 1 184 ? 24.089 23.204 -16.237 1.00 43.88 184 PRO A O 1
ATOM 1396 N N . ASP A 1 185 ? 23.830 21.230 -15.265 1.00 51.19 185 ASP A N 1
ATOM 1397 C CA . ASP A 1 185 ? 22.690 21.614 -14.429 1.00 51.19 185 ASP A CA 1
ATOM 1398 C C . ASP A 1 185 ? 22.815 20.718 -13.197 1.00 51.19 185 ASP A C 1
ATOM 1400 O O . ASP A 1 185 ? 23.022 19.509 -13.362 1.00 51.19 185 ASP A O 1
ATOM 1404 N N . ALA A 1 186 ? 22.777 21.254 -11.972 1.00 56.28 186 ALA A N 1
ATOM 1405 C CA . ALA A 1 186 ? 22.913 20.411 -10.772 1.00 56.28 186 ALA A CA 1
ATOM 1406 C C . ALA A 1 186 ? 21.893 19.256 -10.807 1.00 56.28 186 ALA A C 1
ATOM 1408 O O . ALA A 1 186 ? 22.166 18.131 -10.387 1.00 56.28 186 ALA A O 1
ATOM 1409 N N . ASP A 1 187 ? 20.740 19.518 -11.415 1.00 55.06 187 ASP A N 1
ATOM 1410 C CA . ASP A 1 187 ? 19.679 18.552 -11.623 1.00 55.06 187 ASP A CA 1
ATOM 1411 C C . ASP A 1 187 ? 19.999 17.496 -12.681 1.00 55.06 187 ASP A C 1
ATOM 1413 O O . ASP A 1 187 ? 19.596 16.359 -12.489 1.00 55.06 187 ASP A O 1
ATOM 1417 N N . ARG A 1 188 ? 20.782 17.782 -13.730 1.00 54.53 188 ARG A N 1
ATOM 1418 C CA . ARG A 1 188 ? 21.220 16.760 -14.707 1.00 54.53 188 ARG A CA 1
ATOM 1419 C C . ARG A 1 188 ? 22.149 15.730 -14.077 1.00 54.53 188 ARG A C 1
ATOM 1421 O O . ARG A 1 188 ? 22.040 14.546 -14.383 1.00 54.53 188 ARG A O 1
ATOM 1428 N N . VAL A 1 189 ? 23.031 16.157 -13.173 1.00 53.66 189 VAL A N 1
ATOM 1429 C CA . VAL A 1 189 ? 23.901 15.244 -12.409 1.00 53.66 189 VAL A CA 1
ATOM 1430 C C . VAL A 1 189 ? 23.073 14.432 -11.416 1.00 53.66 189 VAL A C 1
ATOM 1432 O O . VAL A 1 189 ? 23.215 13.212 -11.336 1.00 53.66 189 VAL A O 1
ATOM 1435 N N . HIS A 1 190 ? 22.161 15.090 -10.696 1.00 55.62 190 HIS A N 1
ATOM 1436 C CA . HIS A 1 190 ? 21.262 14.412 -9.764 1.00 55.62 190 HIS A CA 1
ATOM 1437 C C . HIS A 1 190 ? 20.310 13.451 -10.484 1.00 55.62 190 HIS A C 1
ATOM 1439 O O . HIS A 1 190 ? 20.021 12.388 -9.940 1.00 55.62 190 HIS A O 1
ATOM 1445 N N . TYR A 1 191 ? 19.868 13.790 -11.698 1.00 58.59 191 TYR A N 1
ATOM 1446 C CA . TYR A 1 191 ? 19.004 12.957 -12.520 1.00 58.59 191 TYR A CA 1
ATOM 1447 C C . TYR A 1 191 ? 19.760 11.786 -13.125 1.00 58.59 191 TYR A C 1
ATOM 1449 O O . TYR A 1 191 ? 19.273 10.676 -13.054 1.00 58.59 191 TYR A O 1
ATOM 1457 N N . SER A 1 192 ? 20.971 11.985 -13.647 1.00 49.12 192 SER A N 1
ATOM 1458 C CA . SER A 1 192 ? 21.809 10.875 -14.120 1.00 49.12 192 SER A CA 1
ATOM 1459 C C . SER A 1 192 ? 22.063 9.872 -12.997 1.00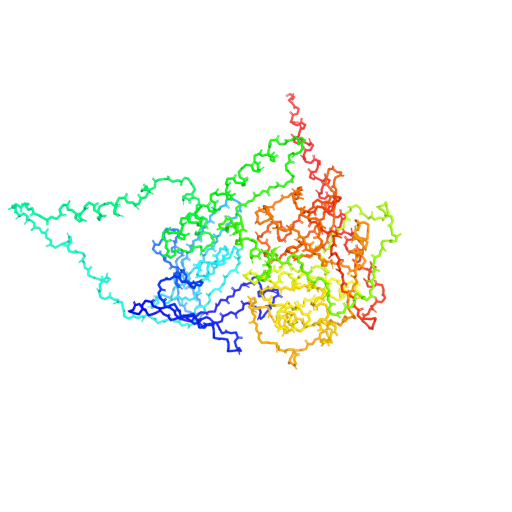 49.12 192 SER A C 1
ATOM 1461 O O . SER A 1 192 ? 21.868 8.669 -13.168 1.00 49.12 192 SER A O 1
ATOM 1463 N N . ALA A 1 193 ? 22.369 10.377 -11.797 1.00 48.28 193 ALA A N 1
ATOM 1464 C CA . ALA A 1 193 ? 22.423 9.538 -10.621 1.00 48.28 193 ALA A CA 1
ATOM 1465 C C . ALA A 1 193 ? 21.062 8.864 -10.403 1.00 48.28 193 ALA A C 1
ATOM 1467 O O . ALA A 1 193 ? 21.023 7.644 -10.273 1.00 48.28 193 ALA A O 1
ATOM 1468 N N . PHE A 1 194 ? 19.956 9.619 -10.286 1.00 58.66 194 PHE A N 1
ATOM 1469 C CA . PHE A 1 194 ? 18.582 9.114 -10.093 1.00 58.66 194 PHE A CA 1
ATOM 1470 C C . PHE A 1 194 ? 18.256 7.987 -11.069 1.00 58.66 194 PHE A C 1
ATOM 1472 O O . PHE A 1 194 ? 18.030 6.880 -10.609 1.00 58.66 194 PHE A O 1
ATOM 1479 N N . ALA A 1 195 ? 18.352 8.243 -12.367 1.00 50.97 195 ALA A N 1
ATOM 1480 C CA . ALA A 1 195 ? 18.156 7.306 -13.453 1.00 50.97 195 ALA A CA 1
ATOM 1481 C C . ALA A 1 195 ? 18.989 6.043 -13.260 1.00 50.97 195 ALA A C 1
ATOM 1483 O O . ALA A 1 195 ? 18.445 4.952 -13.287 1.00 50.97 195 ALA A O 1
ATOM 1484 N N . ALA A 1 196 ? 20.271 6.174 -12.927 1.00 46.25 196 ALA A N 1
ATOM 1485 C CA . ALA A 1 196 ? 21.119 5.032 -12.615 1.00 46.25 196 ALA A CA 1
ATOM 1486 C C . ALA A 1 196 ? 20.658 4.223 -11.386 1.00 46.25 196 ALA A C 1
ATOM 1488 O O . ALA A 1 196 ? 20.688 2.997 -11.414 1.00 46.25 196 ALA A O 1
ATOM 1489 N N . ALA A 1 197 ? 20.229 4.886 -10.309 1.00 46.00 197 ALA A N 1
ATOM 1490 C CA . ALA A 1 197 ? 19.742 4.191 -9.115 1.00 46.00 197 ALA A CA 1
ATOM 1491 C C . ALA A 1 197 ? 18.302 3.712 -9.235 1.00 46.00 197 ALA A C 1
ATOM 1493 O O . ALA A 1 197 ? 17.896 2.964 -8.357 1.00 46.00 197 ALA A O 1
ATOM 1494 N N . PHE A 1 198 ? 17.565 4.189 -10.247 1.00 53.31 198 PHE A N 1
ATOM 1495 C CA . PHE A 1 198 ? 16.178 3.872 -10.585 1.00 53.31 198 PHE A CA 1
ATOM 1496 C C . PHE A 1 198 ? 16.017 3.182 -11.950 1.00 53.31 198 PHE A C 1
ATOM 1498 O O . PHE A 1 198 ? 14.918 3.147 -12.497 1.00 53.31 198 PHE A O 1
ATOM 1505 N N . GLY A 1 199 ? 17.110 2.632 -12.495 1.00 49.41 199 GLY A N 1
ATOM 1506 C CA . GLY A 1 199 ? 17.122 1.883 -13.753 1.00 49.41 199 GLY A CA 1
ATOM 1507 C C . GLY A 1 199 ? 16.508 2.600 -14.958 1.00 49.41 199 GLY A C 1
ATOM 1508 O O . GLY A 1 199 ? 16.051 1.953 -15.892 1.00 49.41 199 GLY A O 1
ATOM 1509 N N . ARG A 1 200 ? 16.432 3.934 -14.949 1.00 53.47 200 ARG A N 1
ATOM 1510 C CA . ARG A 1 200 ? 15.755 4.696 -16.001 1.00 53.47 200 ARG A CA 1
ATOM 1511 C C . ARG A 1 200 ? 16.608 4.703 -17.265 1.00 53.47 200 ARG A C 1
ATOM 1513 O O . ARG A 1 200 ? 17.765 5.122 -17.239 1.00 53.47 200 ARG A O 1
ATOM 1520 N N . ALA A 1 201 ? 15.995 4.291 -18.367 1.00 49.56 201 ALA A N 1
ATOM 1521 C CA . ALA A 1 201 ? 16.538 4.416 -19.710 1.00 49.56 201 ALA A CA 1
ATOM 1522 C C . ALA A 1 201 ? 15.662 5.356 -20.551 1.00 49.56 201 ALA A C 1
ATOM 1524 O O . ALA A 1 201 ? 14.458 5.493 -20.308 1.00 49.56 201 ALA A O 1
ATOM 1525 N N . HIS A 1 202 ? 16.279 6.026 -21.526 1.00 54.03 202 HIS A N 1
ATOM 1526 C CA . HIS A 1 202 ? 15.607 6.987 -22.398 1.00 54.03 202 HIS A CA 1
ATOM 1527 C C . HIS A 1 202 ? 16.069 6.796 -23.834 1.00 54.03 202 HIS A C 1
ATOM 1529 O O . HIS A 1 202 ? 17.258 6.907 -24.122 1.00 54.03 202 HIS A O 1
ATOM 1535 N N . ASP A 1 203 ? 15.116 6.576 -24.728 1.00 44.53 203 ASP A N 1
ATOM 1536 C CA . ASP A 1 203 ? 15.391 6.287 -26.132 1.00 44.53 203 ASP A CA 1
ATOM 1537 C C . ASP A 1 203 ? 15.617 7.547 -26.969 1.00 44.53 203 ASP A C 1
ATOM 1539 O O . ASP A 1 203 ? 16.214 7.508 -28.043 1.00 44.53 203 ASP A O 1
ATOM 1543 N N . THR A 1 204 ? 15.100 8.684 -26.501 1.00 48.09 204 THR A N 1
ATOM 1544 C CA . THR A 1 204 ? 15.184 9.956 -27.219 1.00 48.09 204 THR A CA 1
ATOM 1545 C C . THR A 1 204 ? 15.611 11.084 -26.292 1.00 48.09 204 THR A C 1
ATOM 1547 O O . THR A 1 204 ? 15.287 11.107 -25.101 1.00 48.09 204 THR A O 1
ATOM 1550 N N . ALA A 1 205 ? 16.284 12.087 -26.862 1.00 53.12 205 ALA A N 1
ATOM 1551 C CA . ALA A 1 205 ? 16.626 13.312 -26.143 1.00 53.12 205 ALA A CA 1
ATOM 1552 C C . ALA A 1 205 ? 15.376 14.018 -25.582 1.00 53.12 205 ALA A C 1
ATOM 1554 O O . ALA A 1 205 ? 15.431 14.592 -24.498 1.00 53.12 205 ALA A O 1
ATOM 1555 N N . ALA A 1 206 ? 14.239 13.923 -26.282 1.00 58.22 206 ALA A N 1
ATOM 1556 C CA . ALA A 1 206 ? 12.962 14.468 -25.829 1.00 58.22 206 ALA A CA 1
ATOM 1557 C C . ALA A 1 206 ? 12.422 13.742 -24.583 1.00 58.22 206 ALA A C 1
ATOM 1559 O O . ALA A 1 206 ? 11.990 14.398 -23.637 1.00 58.22 206 ALA A O 1
ATOM 1560 N N . GLN A 1 207 ? 12.489 12.407 -24.544 1.00 62.66 207 GLN A N 1
ATOM 1561 C CA . GLN A 1 207 ? 12.070 11.615 -23.382 1.00 62.66 207 GLN A CA 1
ATOM 1562 C C . GLN A 1 207 ? 12.965 11.881 -22.166 1.00 62.66 207 GLN A C 1
ATOM 1564 O O . GLN A 1 207 ? 12.453 12.105 -21.070 1.00 62.66 207 GLN A O 1
ATOM 1569 N N . LEU A 1 208 ? 14.287 11.919 -22.365 1.00 63.84 208 LEU A N 1
ATOM 1570 C CA . LEU A 1 208 ? 15.243 12.295 -21.322 1.00 63.84 208 LEU A CA 1
ATOM 1571 C C . LEU A 1 208 ? 14.954 13.706 -20.791 1.00 63.84 208 LEU A C 1
ATOM 1573 O O . LEU A 1 208 ? 14.918 13.908 -19.581 1.00 63.84 208 LEU A O 1
ATOM 1577 N N . ALA A 1 209 ? 14.717 14.676 -21.680 1.00 68.56 209 ALA A N 1
ATOM 1578 C CA . ALA A 1 209 ? 14.408 16.048 -21.289 1.00 68.56 209 ALA A CA 1
ATOM 1579 C C . ALA A 1 209 ? 13.099 16.143 -20.488 1.00 68.56 209 ALA A C 1
ATOM 1581 O O . ALA A 1 209 ? 13.057 16.834 -19.471 1.00 68.56 209 ALA A O 1
ATOM 1582 N N . ALA A 1 210 ? 12.052 15.420 -20.896 1.00 73.25 210 ALA A N 1
ATOM 1583 C CA . ALA A 1 210 ? 10.781 15.379 -20.175 1.00 73.25 210 ALA A CA 1
ATOM 1584 C C . ALA A 1 210 ? 10.929 14.760 -18.775 1.00 73.25 210 ALA A C 1
ATOM 1586 O O .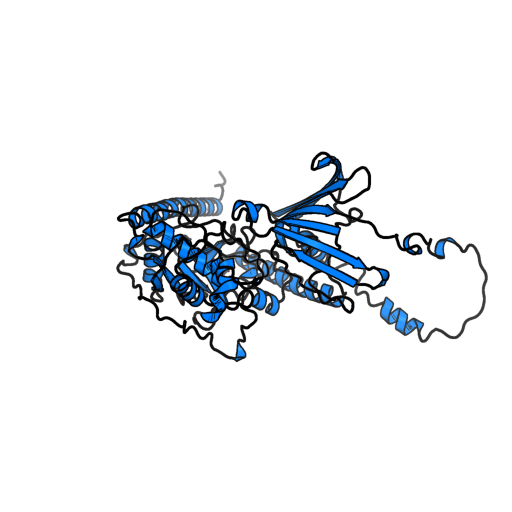 ALA A 1 210 ? 10.435 15.318 -17.794 1.00 73.25 210 ALA A O 1
ATOM 1587 N N . ARG A 1 211 ? 11.652 13.640 -18.664 1.00 79.31 211 ARG A N 1
ATOM 1588 C CA . ARG A 1 211 ? 11.894 12.962 -17.385 1.00 79.31 211 ARG A CA 1
ATOM 1589 C C . ARG A 1 211 ? 12.763 13.783 -16.440 1.00 79.31 211 ARG A C 1
ATOM 1591 O O . ARG A 1 211 ? 12.441 13.908 -15.261 1.00 79.31 211 ARG A O 1
ATOM 1598 N N . LEU A 1 212 ? 13.817 14.399 -16.968 1.00 74.50 212 LEU A N 1
ATOM 1599 C CA . LEU A 1 212 ? 14.646 15.347 -16.234 1.00 74.50 212 LEU A CA 1
ATOM 1600 C C . LEU A 1 212 ? 13.807 16.517 -15.706 1.00 74.50 212 LEU A C 1
ATOM 1602 O O . LEU A 1 212 ? 13.948 16.876 -14.543 1.00 74.50 212 LEU A O 1
ATOM 1606 N N . ALA A 1 213 ? 12.913 17.083 -16.523 1.00 81.06 213 ALA A N 1
ATOM 1607 C CA . ALA A 1 213 ? 12.047 18.181 -16.101 1.00 81.06 213 ALA A CA 1
ATOM 1608 C C . ALA A 1 213 ? 11.090 17.766 -14.969 1.00 81.06 213 ALA A C 1
ATOM 1610 O O . ALA A 1 213 ? 10.950 18.498 -13.987 1.00 81.06 213 ALA A O 1
ATOM 1611 N N . ALA A 1 214 ? 10.474 16.581 -15.067 1.00 83.19 214 ALA A N 1
ATOM 1612 C CA . ALA A 1 214 ? 9.635 16.027 -14.003 1.00 83.19 214 ALA A CA 1
ATOM 1613 C C . ALA A 1 214 ? 10.436 15.807 -12.707 1.00 83.19 214 ALA A C 1
ATOM 1615 O O . ALA A 1 214 ? 10.022 16.244 -11.633 1.00 83.19 214 ALA A O 1
ATOM 1616 N N . PHE A 1 215 ? 11.630 15.222 -12.815 1.00 81.31 215 PHE A N 1
ATOM 1617 C CA . PHE A 1 215 ? 12.533 15.029 -11.685 1.00 81.31 215 PHE A CA 1
ATOM 1618 C C . PHE A 1 215 ? 12.969 16.341 -11.029 1.00 81.31 215 PHE A C 1
ATOM 1620 O O . PHE A 1 215 ? 12.930 16.455 -9.804 1.00 81.31 215 PHE A O 1
ATOM 1627 N N . SER A 1 216 ? 13.360 17.339 -11.821 1.00 81.00 216 SER A N 1
ATOM 1628 C CA . SER A 1 216 ? 13.700 18.679 -11.337 1.00 81.00 216 SER A CA 1
ATOM 1629 C C . SER A 1 216 ? 12.543 19.302 -10.564 1.00 81.00 216 SER A C 1
ATOM 1631 O O . SER A 1 216 ? 12.748 19.831 -9.470 1.00 81.00 216 SER A O 1
ATOM 1633 N N . ALA A 1 217 ? 11.315 19.181 -11.076 1.00 86.25 217 ALA A N 1
ATOM 1634 C CA . ALA A 1 217 ? 10.122 19.658 -10.385 1.00 86.25 217 ALA A CA 1
ATOM 1635 C C . ALA A 1 217 ? 9.909 18.934 -9.043 1.00 86.25 217 ALA A C 1
ATOM 1637 O O . ALA A 1 217 ? 9.695 19.590 -8.022 1.00 86.25 217 ALA A O 1
ATOM 1638 N N . SER A 1 218 ? 10.044 17.605 -9.008 1.00 86.00 218 SER A N 1
ATOM 1639 C CA . SER A 1 218 ? 9.955 16.812 -7.773 1.00 86.00 218 SER A CA 1
ATOM 1640 C C . SER A 1 218 ? 11.048 17.171 -6.766 1.00 86.00 218 SER A C 1
ATOM 1642 O O . SER A 1 218 ? 10.769 17.333 -5.579 1.00 86.00 218 SER A O 1
ATOM 1644 N N . LYS A 1 219 ? 12.291 17.359 -7.220 1.00 81.81 219 LYS A N 1
ATOM 1645 C CA . LYS A 1 219 ? 13.418 17.774 -6.376 1.00 81.81 219 LYS A CA 1
ATOM 1646 C C . LYS A 1 219 ? 13.199 19.163 -5.787 1.00 81.81 219 LYS A C 1
ATOM 1648 O O . LYS A 1 219 ? 13.412 19.345 -4.589 1.00 81.81 219 LYS A O 1
ATOM 1653 N N . ALA A 1 220 ? 12.760 20.122 -6.601 1.00 84.19 220 ALA A N 1
ATOM 1654 C CA . ALA A 1 220 ? 12.416 21.460 -6.135 1.00 84.19 220 ALA A CA 1
ATOM 1655 C C . ALA A 1 220 ? 11.284 21.404 -5.101 1.00 84.19 220 ALA A C 1
ATOM 1657 O O . ALA A 1 220 ? 11.406 21.996 -4.030 1.00 84.19 220 ALA A O 1
ATOM 1658 N N . LYS A 1 221 ? 10.236 20.612 -5.366 1.00 87.94 221 LYS A N 1
ATOM 1659 C CA . LYS A 1 221 ? 9.123 20.392 -4.436 1.00 87.94 221 LYS A CA 1
ATOM 1660 C C . LYS A 1 221 ? 9.600 19.830 -3.098 1.00 87.94 221 LYS A C 1
ATOM 1662 O O . LYS A 1 221 ? 9.270 20.393 -2.060 1.00 87.94 221 LYS A O 1
ATOM 1667 N N . VAL A 1 222 ? 10.423 18.780 -3.117 1.00 85.38 222 VAL A N 1
ATOM 1668 C CA . VAL A 1 222 ? 11.012 18.178 -1.909 1.00 85.38 222 VAL A CA 1
ATOM 1669 C C . VAL A 1 222 ? 11.834 19.203 -1.129 1.00 85.38 222 VAL A C 1
ATOM 1671 O O . VAL A 1 222 ? 11.679 19.315 0.085 1.00 85.38 222 VAL A O 1
ATOM 1674 N N . ALA A 1 223 ? 12.684 19.977 -1.808 1.00 82.12 223 ALA A N 1
ATOM 1675 C CA . ALA A 1 223 ? 13.518 20.985 -1.161 1.00 82.12 223 ALA A CA 1
ATOM 1676 C C . ALA A 1 223 ? 12.679 22.093 -0.506 1.00 82.12 223 ALA A C 1
ATOM 1678 O O . ALA A 1 223 ? 12.893 22.407 0.664 1.00 82.12 223 ALA A O 1
ATOM 1679 N N . THR A 1 224 ? 11.704 22.655 -1.228 1.00 89.81 224 THR A N 1
ATOM 1680 C CA . THR A 1 224 ? 10.806 23.696 -0.707 1.00 89.81 224 THR A CA 1
ATOM 1681 C C . THR A 1 224 ? 9.967 23.182 0.461 1.00 89.81 224 THR A C 1
ATOM 1683 O O . THR A 1 224 ? 9.878 23.853 1.488 1.00 89.81 224 THR A O 1
ATOM 1686 N N . HIS A 1 225 ? 9.395 21.984 0.336 1.00 89.69 225 HIS A N 1
ATOM 1687 C CA . HIS A 1 225 ? 8.586 21.364 1.383 1.00 89.69 225 HIS A CA 1
ATOM 1688 C C . HIS A 1 225 ? 9.394 21.128 2.657 1.00 89.69 225 HIS A C 1
ATOM 1690 O O . HIS A 1 225 ? 9.022 21.598 3.731 1.00 89.69 225 HIS A O 1
ATOM 1696 N N . ASN A 1 226 ? 10.549 20.468 2.535 1.00 88.50 226 ASN A N 1
ATOM 1697 C CA . ASN A 1 226 ? 11.389 20.132 3.682 1.00 88.50 226 ASN A CA 1
ATOM 1698 C C . ASN A 1 226 ? 12.023 21.375 4.325 1.00 88.50 226 ASN A C 1
ATOM 1700 O O . ASN A 1 226 ? 12.250 21.380 5.533 1.00 88.50 226 ASN A O 1
ATOM 1704 N N . ALA A 1 227 ? 12.271 22.446 3.561 1.00 86.50 227 ALA A N 1
ATOM 1705 C CA . ALA A 1 227 ? 12.656 23.736 4.130 1.00 86.50 227 ALA A CA 1
ATOM 1706 C C . ALA A 1 227 ? 11.533 24.329 4.999 1.00 86.50 227 ALA A C 1
ATOM 1708 O O . ALA A 1 227 ? 11.817 24.865 6.068 1.00 86.50 227 ALA A O 1
ATOM 1709 N N . GLY A 1 228 ? 10.269 24.181 4.586 1.00 90.94 228 GLY A N 1
ATOM 1710 C CA . GLY A 1 228 ? 9.103 24.545 5.397 1.00 90.94 228 GLY A CA 1
ATOM 1711 C C . GLY A 1 228 ? 9.004 23.729 6.688 1.00 90.94 228 GLY A C 1
ATOM 1712 O O . GLY A 1 228 ? 8.806 24.300 7.757 1.00 90.94 228 GLY A O 1
ATOM 1713 N N . VAL A 1 229 ? 9.226 22.412 6.609 1.00 88.31 229 VAL A N 1
ATOM 1714 C CA . VAL A 1 229 ? 9.289 21.530 7.792 1.00 88.31 229 VAL A CA 1
ATOM 1715 C C . VAL A 1 229 ? 10.392 21.987 8.754 1.00 88.31 229 VAL A C 1
ATOM 1717 O O . VAL A 1 229 ? 10.156 22.111 9.953 1.00 88.31 229 VAL A O 1
ATOM 1720 N N . ALA A 1 230 ? 11.590 22.269 8.233 1.00 86.38 230 ALA A N 1
ATOM 1721 C CA . ALA A 1 230 ? 12.744 22.676 9.033 1.00 86.38 230 ALA A CA 1
ATOM 1722 C C . ALA A 1 230 ? 12.584 24.069 9.662 1.00 86.38 230 ALA A C 1
ATOM 1724 O O . ALA A 1 230 ? 13.058 24.292 10.775 1.00 86.38 230 ALA A O 1
ATOM 1725 N N . ALA A 1 231 ? 11.926 25.001 8.965 1.00 89.25 231 ALA A N 1
ATOM 1726 C CA . ALA A 1 231 ? 11.618 26.328 9.496 1.00 89.25 231 ALA A CA 1
ATOM 1727 C C . ALA A 1 231 ? 10.623 26.264 10.668 1.00 89.25 231 ALA A C 1
ATOM 1729 O O . ALA A 1 231 ? 10.701 27.080 11.587 1.00 89.25 231 ALA A O 1
ATOM 1730 N N . GLY A 1 232 ? 9.721 25.278 10.653 1.00 86.44 232 GLY A N 1
ATOM 1731 C CA . GLY A 1 232 ? 8.704 25.086 11.680 1.00 86.44 232 GLY A CA 1
ATOM 1732 C C . GLY A 1 232 ? 7.690 26.233 11.752 1.00 86.44 232 GLY A C 1
ATOM 1733 O O . GLY A 1 232 ? 7.542 27.036 10.832 1.00 86.44 232 GLY A O 1
ATOM 1734 N N . GLY A 1 233 ? 6.972 26.301 12.874 1.00 85.94 233 GLY A N 1
ATOM 1735 C CA . GLY A 1 233 ? 5.950 27.318 13.132 1.00 85.94 233 GLY A CA 1
ATOM 1736 C C . GLY A 1 233 ? 4.517 26.883 12.791 1.00 85.94 233 GLY A C 1
ATOM 1737 O O . GLY A 1 233 ? 4.288 25.770 12.307 1.00 85.94 233 GLY A O 1
ATOM 1738 N N . PRO A 1 234 ? 3.518 27.736 13.087 1.00 82.50 234 PRO A N 1
ATOM 1739 C CA . PRO A 1 234 ? 2.114 27.421 12.841 1.00 82.50 234 PRO A CA 1
ATOM 1740 C C . PRO A 1 234 ? 1.845 27.186 11.350 1.00 82.50 234 PRO A C 1
ATOM 1742 O O . PRO A 1 234 ? 2.120 28.054 10.525 1.00 82.50 234 PRO A O 1
ATOM 1745 N N . GLY A 1 235 ? 1.291 26.022 11.008 1.00 81.06 235 GLY A N 1
ATOM 1746 C CA . GLY A 1 235 ? 0.971 25.657 9.624 1.00 81.06 235 GLY A CA 1
ATOM 1747 C C . GLY A 1 235 ? 2.136 25.083 8.810 1.00 81.06 235 GLY A C 1
ATOM 1748 O O . GLY A 1 235 ? 1.948 24.801 7.629 1.00 81.06 235 GLY A O 1
ATOM 1749 N N . ALA A 1 236 ? 3.316 24.879 9.409 1.00 88.06 236 ALA A N 1
ATOM 1750 C CA . ALA A 1 236 ? 4.389 24.136 8.752 1.00 88.06 236 ALA A CA 1
ATOM 1751 C C . ALA A 1 236 ? 3.975 22.669 8.502 1.00 88.06 236 ALA A C 1
ATOM 1753 O O . ALA A 1 236 ? 3.281 22.082 9.344 1.00 88.06 236 ALA A O 1
ATOM 1754 N N . PRO A 1 237 ? 4.400 22.048 7.383 1.00 90.56 237 PRO A N 1
ATOM 1755 C CA . PRO A 1 237 ? 4.132 20.637 7.140 1.00 90.56 237 PRO A CA 1
ATOM 1756 C C . PRO A 1 237 ? 4.734 19.752 8.238 1.00 90.56 237 PRO A C 1
ATOM 1758 O O . PRO A 1 237 ? 5.815 20.029 8.759 1.00 90.56 237 PRO A O 1
ATOM 1761 N N . LYS A 1 238 ? 4.041 18.660 8.573 1.00 91.31 238 LYS A N 1
ATOM 1762 C CA . LYS A 1 238 ? 4.431 17.716 9.643 1.00 91.31 238 LYS A CA 1
ATOM 1763 C C . LYS A 1 238 ? 5.023 16.406 9.127 1.00 91.31 238 LYS A C 1
ATOM 1765 O O . LYS A 1 238 ? 5.227 15.459 9.890 1.00 91.31 238 LYS A O 1
ATOM 1770 N N . HIS A 1 239 ? 5.287 16.360 7.830 1.00 92.94 239 HIS A N 1
ATOM 1771 C CA . HIS A 1 239 ? 5.905 15.245 7.136 1.00 92.94 239 HIS A CA 1
ATOM 1772 C C . HIS A 1 239 ? 6.994 15.761 6.212 1.00 92.94 239 HIS A C 1
ATOM 1774 O O . HIS A 1 239 ? 6.918 16.897 5.749 1.00 92.94 239 HIS A O 1
ATOM 1780 N N . THR A 1 240 ? 7.983 14.927 5.926 1.00 89.94 240 THR A N 1
ATOM 1781 C CA . THR A 1 240 ? 9.022 15.219 4.942 1.00 89.94 240 THR A CA 1
ATOM 1782 C C . THR A 1 240 ? 8.778 14.429 3.663 1.00 89.94 240 THR A C 1
ATOM 1784 O O . THR A 1 240 ? 8.137 13.371 3.654 1.00 89.94 240 THR A O 1
ATOM 1787 N N . LEU A 1 241 ? 9.311 14.963 2.569 1.00 89.06 241 LEU A N 1
ATOM 1788 C CA . LEU A 1 241 ? 9.336 14.309 1.270 1.00 89.06 241 LEU A CA 1
ATOM 1789 C C . LEU A 1 241 ? 10.746 13.811 0.958 1.00 89.06 241 LEU A C 1
ATOM 1791 O O . LEU A 1 241 ? 11.743 14.370 1.425 1.00 89.06 241 LEU A O 1
ATOM 1795 N N . ALA A 1 242 ? 10.835 12.797 0.107 1.00 84.81 242 ALA A N 1
ATOM 1796 C CA . ALA A 1 242 ? 12.084 12.308 -0.453 1.00 84.81 242 ALA A CA 1
ATOM 1797 C C . ALA A 1 242 ? 11.936 12.058 -1.956 1.00 84.81 242 ALA A C 1
ATOM 1799 O O . ALA A 1 242 ? 10.841 11.864 -2.477 1.00 84.81 242 ALA A O 1
ATOM 1800 N N . LEU A 1 243 ? 13.064 12.039 -2.667 1.00 79.25 243 LEU A N 1
ATOM 1801 C CA . LEU A 1 243 ? 13.102 11.578 -4.053 1.00 79.25 243 LEU A CA 1
ATOM 1802 C C . LEU A 1 243 ? 12.912 10.056 -4.071 1.00 79.25 243 LEU A C 1
ATOM 1804 O O . LEU A 1 243 ? 13.876 9.298 -3.942 1.00 79.25 243 LEU A O 1
ATOM 1808 N N . THR A 1 244 ? 11.658 9.622 -4.170 1.00 78.94 244 THR A N 1
ATOM 1809 C CA . THR A 1 244 ? 11.276 8.217 -4.344 1.00 78.94 244 THR A CA 1
ATOM 1810 C C . THR A 1 244 ? 11.495 7.787 -5.791 1.00 78.94 244 THR A C 1
ATOM 1812 O O . THR A 1 244 ? 11.794 8.608 -6.656 1.00 78.94 244 THR A O 1
ATOM 1815 N N . HIS A 1 245 ? 11.299 6.504 -6.090 1.00 72.31 245 HIS A N 1
ATOM 1816 C CA . HIS A 1 245 ? 11.347 6.007 -7.466 1.00 72.31 245 HIS A CA 1
ATOM 1817 C C . HIS A 1 245 ? 10.333 6.695 -8.400 1.00 72.31 245 HIS A C 1
ATOM 1819 O O . HIS A 1 245 ? 10.512 6.670 -9.611 1.00 72.31 245 HIS A O 1
ATOM 1825 N N . LEU A 1 246 ? 9.300 7.341 -7.856 1.00 81.25 246 LEU A N 1
ATOM 1826 C CA . LEU A 1 246 ? 8.273 8.061 -8.611 1.00 81.25 246 LEU A CA 1
ATOM 1827 C C . LEU A 1 246 ? 8.678 9.507 -8.937 1.00 81.25 246 LEU A C 1
ATOM 1829 O O . LEU A 1 246 ? 7.902 10.243 -9.536 1.00 81.25 246 LEU A O 1
ATOM 1833 N N . ALA A 1 247 ? 9.877 9.953 -8.548 1.00 81.88 247 ALA A N 1
ATOM 1834 C CA . ALA A 1 247 ? 10.246 11.362 -8.657 1.00 81.88 247 ALA A CA 1
ATOM 1835 C C . ALA A 1 247 ? 10.360 11.883 -10.099 1.00 81.88 247 ALA A C 1
ATOM 1837 O O . ALA A 1 247 ? 10.273 13.092 -10.291 1.00 81.88 247 ALA A O 1
ATOM 1838 N N . ASP A 1 248 ? 10.530 11.021 -11.102 1.00 82.50 248 ASP A N 1
ATOM 1839 C CA . ASP A 1 248 ? 10.560 11.405 -12.520 1.00 82.50 248 ASP A CA 1
ATOM 1840 C C . ASP A 1 248 ? 9.247 11.139 -13.268 1.00 82.50 248 ASP A C 1
ATOM 1842 O O . ASP A 1 248 ? 9.207 11.184 -14.503 1.00 82.50 248 ASP A O 1
ATOM 1846 N N . TYR A 1 249 ? 8.171 10.881 -12.524 1.00 81.62 249 TYR A N 1
ATOM 1847 C CA . TYR A 1 249 ? 6.822 10.802 -13.059 1.00 81.62 249 TYR A CA 1
ATOM 1848 C C . TYR A 1 249 ? 6.229 12.208 -13.115 1.00 81.62 249 TYR A C 1
ATOM 1850 O O . TYR A 1 249 ? 6.325 13.001 -12.177 1.00 81.62 249 TYR A O 1
ATOM 1858 N N . THR A 1 250 ? 5.590 12.522 -14.233 1.00 80.44 250 THR A N 1
ATOM 1859 C CA . THR A 1 250 ? 4.716 13.691 -14.330 1.00 80.44 250 THR A CA 1
ATOM 1860 C C . THR A 1 250 ? 3.472 13.495 -13.452 1.00 80.44 250 THR A C 1
ATOM 1862 O O . THR A 1 250 ? 3.118 12.354 -13.148 1.00 80.44 250 THR A O 1
ATOM 1865 N N . PRO A 1 251 ? 2.757 14.570 -13.069 1.00 73.62 251 PRO A N 1
ATOM 1866 C CA . PRO A 1 251 ? 1.505 14.441 -12.322 1.00 73.62 251 PRO A CA 1
ATOM 1867 C C . PRO A 1 251 ? 0.495 13.499 -12.988 1.00 73.62 251 PRO A C 1
ATOM 1869 O O . PRO A 1 251 ? -0.096 12.676 -12.304 1.00 73.62 251 PRO A O 1
ATOM 1872 N N . ASP A 1 252 ? 0.365 13.549 -14.317 1.00 69.81 252 ASP A N 1
ATOM 1873 C CA . ASP A 1 252 ? -0.534 12.669 -15.073 1.00 69.81 252 ASP A CA 1
ATOM 1874 C C . ASP A 1 252 ? -0.086 11.198 -15.037 1.00 69.81 252 ASP A C 1
ATOM 1876 O O . ASP A 1 252 ? -0.913 10.288 -15.047 1.00 69.81 252 ASP A O 1
ATOM 1880 N N . GLU A 1 253 ? 1.223 10.936 -15.027 1.00 75.00 253 GLU A N 1
ATOM 1881 C CA . GLU A 1 253 ? 1.755 9.575 -14.908 1.00 75.00 253 GLU A CA 1
ATOM 1882 C C . GLU A 1 253 ? 1.616 9.039 -13.491 1.00 75.00 253 GLU A C 1
ATOM 1884 O O . GLU A 1 253 ? 1.281 7.871 -13.327 1.00 75.00 253 GLU A O 1
ATOM 1889 N N . LEU A 1 254 ? 1.840 9.882 -12.481 1.00 73.75 254 LEU A N 1
ATOM 1890 C CA . LEU A 1 254 ? 1.607 9.523 -11.088 1.00 73.75 254 LEU A CA 1
ATOM 1891 C C . LEU A 1 254 ? 0.118 9.276 -10.841 1.00 73.75 254 LEU A C 1
ATOM 1893 O O . LEU A 1 254 ? -0.221 8.296 -10.190 1.00 73.75 254 LEU A O 1
ATOM 1897 N N . GLU A 1 255 ? -0.765 10.092 -11.427 1.00 67.06 255 GLU A N 1
ATOM 1898 C CA . GLU A 1 255 ? -2.203 9.836 -11.428 1.00 67.06 255 GLU A CA 1
ATOM 1899 C C . GLU A 1 255 ? -2.475 8.484 -12.094 1.00 67.06 255 GLU A C 1
ATOM 1901 O O . GLU A 1 255 ? -3.102 7.640 -11.486 1.00 67.06 255 GLU A O 1
ATOM 1906 N N . ARG A 1 256 ? -1.941 8.163 -13.275 1.00 64.50 256 ARG A N 1
ATOM 1907 C CA . ARG A 1 256 ? -2.146 6.826 -13.887 1.00 64.50 256 ARG A CA 1
ATOM 1908 C C . ARG A 1 256 ? -1.511 5.656 -13.126 1.00 64.50 256 ARG A C 1
ATOM 1910 O O . ARG A 1 256 ? -1.891 4.517 -13.366 1.00 64.50 256 ARG A O 1
ATOM 1917 N N . TYR A 1 257 ? -0.509 5.915 -12.295 1.00 66.88 257 TYR A N 1
ATOM 1918 C CA . TYR A 1 257 ? 0.143 4.909 -11.457 1.00 66.88 257 TYR A CA 1
ATOM 1919 C C . TYR A 1 257 ? -0.667 4.647 -10.182 1.00 66.88 257 TYR A C 1
ATOM 1921 O O . TYR A 1 257 ? -0.885 3.500 -9.798 1.00 66.88 257 TYR A O 1
ATOM 1929 N N . ALA A 1 258 ? -1.156 5.719 -9.556 1.00 63.78 258 ALA A N 1
ATOM 1930 C CA . ALA A 1 258 ? -2.019 5.668 -8.385 1.00 63.78 258 ALA A CA 1
ATOM 1931 C C . ALA A 1 258 ? -3.465 5.279 -8.733 1.00 63.78 258 ALA A C 1
ATOM 1933 O O . ALA A 1 258 ? -4.161 4.736 -7.882 1.00 63.78 258 ALA A O 1
ATOM 1934 N N . THR A 1 259 ? -3.905 5.529 -9.974 1.00 60.53 259 THR A N 1
ATOM 1935 C CA . THR A 1 259 ? -5.300 5.389 -10.413 1.00 60.53 259 THR A CA 1
ATOM 1936 C C . THR A 1 259 ? -5.490 4.383 -11.561 1.00 60.53 259 THR A C 1
ATOM 1938 O O . THR A 1 259 ? -4.648 4.261 -12.449 1.00 60.53 259 THR A O 1
ATOM 1941 N N . PRO A 1 260 ? -6.642 3.692 -11.601 1.00 53.12 260 PRO A N 1
ATOM 1942 C CA . PRO A 1 260 ? -7.143 2.927 -12.751 1.00 53.12 260 PRO A CA 1
ATOM 1943 C C . PRO A 1 260 ? -6.967 3.611 -14.128 1.00 53.12 260 PRO A C 1
ATOM 1945 O O . PRO A 1 260 ? -7.391 4.748 -14.311 1.00 53.12 260 PRO A O 1
ATOM 1948 N N . ARG A 1 261 ? -6.480 2.922 -15.176 1.00 44.69 261 ARG A N 1
ATOM 1949 C CA . ARG A 1 261 ? -6.335 3.491 -16.546 1.00 44.69 261 ARG A CA 1
ATOM 1950 C C . ARG A 1 261 ? -7.646 3.981 -17.185 1.00 44.69 261 ARG A C 1
ATOM 1952 O O . ARG A 1 261 ? -7.607 4.842 -18.065 1.00 44.69 261 ARG A O 1
ATOM 1959 N N . LYS A 1 262 ? -8.811 3.474 -16.756 1.00 45.62 262 LYS A N 1
ATOM 1960 C CA . LYS A 1 262 ? -10.143 3.971 -17.175 1.00 45.62 262 LYS A CA 1
ATOM 1961 C C . LYS A 1 262 ? -10.722 5.056 -16.256 1.00 45.62 262 LYS A C 1
ATOM 1963 O O . LYS A 1 262 ? -11.891 5.423 -16.394 1.00 45.62 262 LYS A O 1
ATOM 1968 N N . TRP A 1 263 ? -9.914 5.614 -15.359 1.00 47.75 263 TRP A N 1
ATOM 1969 C CA . TRP A 1 263 ? -10.266 6.764 -14.537 1.00 47.75 263 TRP A CA 1
ATOM 1970 C C . TRP A 1 263 ? -10.379 8.032 -15.390 1.00 47.75 263 TRP A C 1
ATOM 1972 O O . TRP A 1 263 ? -9.431 8.793 -15.570 1.00 47.75 263 TRP A O 1
ATOM 1982 N N . ASN A 1 264 ? -11.558 8.284 -15.961 1.00 43.16 264 ASN A N 1
ATOM 1983 C CA . ASN A 1 264 ? -11.821 9.554 -16.625 1.00 43.16 264 ASN A CA 1
ATOM 1984 C C . ASN A 1 264 ? -12.547 10.508 -15.672 1.00 43.16 264 ASN A C 1
ATOM 1986 O O . ASN A 1 264 ? -13.777 10.485 -15.559 1.00 43.16 264 ASN A O 1
ATOM 1990 N N . ARG A 1 265 ? -11.784 11.426 -15.061 1.00 46.31 265 ARG A N 1
ATOM 1991 C CA . ARG A 1 265 ? -12.303 12.551 -14.261 1.00 46.31 265 ARG A CA 1
ATOM 1992 C C . ARG A 1 265 ? -13.418 13.341 -14.973 1.00 46.31 265 ARG A C 1
ATOM 1994 O O . ARG A 1 265 ? -14.274 13.909 -14.295 1.00 46.31 265 ARG A O 1
ATOM 2001 N N . ARG A 1 266 ? -13.465 13.354 -16.320 1.00 39.53 266 ARG A N 1
ATOM 2002 C CA . ARG A 1 266 ? -14.497 14.057 -17.118 1.00 39.53 266 ARG A CA 1
ATOM 2003 C C . ARG A 1 266 ? -15.861 13.357 -17.159 1.00 39.53 266 ARG A C 1
ATOM 2005 O O . ARG A 1 266 ? -16.845 14.031 -17.447 1.00 39.53 266 ARG A O 1
ATOM 2012 N N . HIS A 1 267 ? -15.950 12.057 -16.860 1.00 42.84 267 HIS A N 1
ATOM 2013 C CA . HIS A 1 267 ? -17.231 11.328 -16.800 1.00 42.84 267 HIS A CA 1
ATOM 2014 C C . HIS A 1 267 ? -17.795 11.174 -15.377 1.00 42.84 267 HIS A C 1
ATOM 2016 O O . HIS A 1 267 ? -18.905 10.680 -15.201 1.00 42.84 267 HIS A O 1
ATOM 2022 N N . GLY A 1 268 ? -17.102 11.709 -14.368 1.00 37.81 268 GLY A N 1
ATOM 2023 C CA . GLY A 1 268 ? -17.737 12.278 -13.178 1.00 37.81 268 GLY A CA 1
ATOM 2024 C C . GLY A 1 268 ? -18.389 11.332 -12.169 1.00 37.81 268 GLY A C 1
ATOM 2025 O O . GLY A 1 268 ? -18.948 11.851 -11.204 1.00 37.81 268 GLY A O 1
ATOM 2026 N N . ARG A 1 269 ? -18.325 10.005 -12.321 1.00 39.91 269 ARG A N 1
ATOM 2027 C CA . ARG A 1 269 ? -18.767 9.041 -11.298 1.00 39.91 269 ARG A CA 1
ATOM 2028 C C . ARG A 1 269 ? -17.992 7.729 -11.434 1.00 39.91 269 ARG A C 1
ATOM 2030 O O . ARG A 1 269 ? -18.144 7.060 -12.451 1.00 39.91 269 ARG A O 1
ATOM 2037 N N . ILE A 1 270 ? -17.241 7.320 -10.404 1.00 44.06 270 ILE A N 1
ATOM 2038 C CA . ILE A 1 270 ? -17.144 5.879 -10.136 1.00 44.06 270 ILE A CA 1
ATOM 2039 C C . ILE A 1 270 ? -18.576 5.451 -9.842 1.00 44.06 270 ILE A C 1
ATOM 2041 O O . ILE A 1 270 ? -19.226 6.051 -8.976 1.00 44.06 270 ILE A O 1
ATOM 2045 N N . ASN A 1 271 ? -19.086 4.463 -10.567 1.00 42.75 271 ASN A N 1
ATOM 2046 C CA . ASN A 1 271 ? -20.267 3.786 -10.081 1.00 42.75 271 ASN A CA 1
ATOM 2047 C C . ASN A 1 271 ? -19.820 2.912 -8.905 1.00 42.75 271 ASN A C 1
ATOM 2049 O O . ASN A 1 271 ? -19.368 1.794 -9.108 1.00 42.75 271 ASN A O 1
ATOM 2053 N N . LEU A 1 272 ? -19.881 3.463 -7.688 1.00 49.00 272 LEU A N 1
ATOM 2054 C CA . LEU A 1 272 ? -19.652 2.717 -6.442 1.00 49.00 272 LEU A CA 1
ATOM 2055 C C . LEU A 1 272 ? -20.769 1.683 -6.197 1.00 49.00 272 LEU A C 1
ATOM 2057 O O . LEU A 1 272 ? -20.746 0.979 -5.187 1.00 49.00 272 LEU A O 1
ATOM 2061 N N . ASP A 1 273 ? -21.775 1.633 -7.080 1.00 45.59 273 ASP A N 1
ATOM 2062 C CA . ASP A 1 273 ? -22.793 0.596 -7.089 1.00 45.59 273 ASP A CA 1
ATOM 2063 C C . ASP A 1 273 ? -22.128 -0.725 -7.475 1.00 45.59 273 ASP A C 1
ATOM 2065 O O . ASP A 1 273 ? -22.023 -1.087 -8.649 1.00 45.59 273 ASP A O 1
ATOM 2069 N N . SER A 1 274 ? -21.666 -1.442 -6.455 1.00 54.62 274 SER A N 1
ATOM 2070 C CA . SER A 1 274 ? -21.326 -2.848 -6.590 1.00 54.62 274 SER A CA 1
ATOM 2071 C C . SER A 1 274 ? -22.613 -3.632 -6.901 1.00 54.62 274 SER A C 1
ATOM 2073 O O . SER A 1 274 ? -23.708 -3.255 -6.452 1.00 54.62 274 SER A O 1
ATOM 2075 N N . PRO A 1 275 ? -22.532 -4.692 -7.724 1.00 59.34 275 PRO A N 1
ATOM 2076 C CA . PRO A 1 275 ? -23.708 -5.465 -8.109 1.00 59.34 275 PRO A CA 1
ATOM 2077 C C . PRO A 1 275 ? -24.421 -6.086 -6.899 1.00 59.34 275 PRO A C 1
ATOM 2079 O O . PRO A 1 275 ? -25.624 -6.360 -6.980 1.00 59.34 275 PRO A O 1
ATOM 2082 N N . ARG A 1 276 ? -23.734 -6.269 -5.760 1.00 69.81 276 ARG A N 1
ATOM 2083 C CA . ARG A 1 276 ? -24.358 -6.673 -4.496 1.00 69.81 276 ARG A CA 1
ATOM 2084 C C . ARG A 1 276 ? -24.408 -5.528 -3.493 1.00 69.81 276 ARG A C 1
ATOM 2086 O O . ARG A 1 276 ? -23.521 -4.700 -3.355 1.00 69.81 276 ARG A O 1
ATOM 2093 N N . LYS A 1 277 ? -25.486 -5.494 -2.715 1.00 83.81 277 LYS A N 1
ATOM 2094 C CA . LYS A 1 277 ? -25.575 -4.548 -1.601 1.00 83.81 277 LYS A CA 1
ATOM 2095 C C . LYS A 1 277 ? -24.652 -4.999 -0.463 1.00 83.81 277 LYS A C 1
ATOM 2097 O O . LYS A 1 277 ? -24.514 -6.207 -0.262 1.00 83.81 277 LYS A O 1
ATOM 2102 N N . PRO A 1 278 ? -24.111 -4.055 0.328 1.00 90.56 278 PRO A N 1
ATOM 2103 C CA . PRO A 1 278 ? -23.440 -4.385 1.579 1.00 90.56 278 PRO A CA 1
ATOM 2104 C C . PRO A 1 278 ? -24.327 -5.294 2.431 1.00 90.56 278 PRO A C 1
ATOM 2106 O O . PRO A 1 278 ? -25.537 -5.067 2.527 1.00 90.56 278 PRO A O 1
ATOM 2109 N N . VAL A 1 279 ? -23.730 -6.288 3.089 1.00 94.81 279 VAL A N 1
ATOM 2110 C CA . VAL A 1 279 ? -24.473 -7.192 3.985 1.00 94.81 279 VAL A CA 1
ATOM 2111 C C . VAL A 1 279 ? -24.809 -6.538 5.327 1.00 94.81 279 VAL A C 1
ATOM 2113 O O . VAL A 1 279 ? -25.576 -7.089 6.114 1.00 94.81 279 VAL A O 1
ATOM 2116 N N . GLY A 1 280 ? -24.261 -5.349 5.583 1.00 95.12 280 GLY A N 1
ATOM 2117 C CA . GLY A 1 280 ? -24.591 -4.515 6.728 1.00 95.12 280 GLY A CA 1
ATOM 2118 C C . GLY A 1 280 ? -23.860 -3.174 6.712 1.00 95.12 280 GLY A C 1
ATOM 2119 O O . GLY A 1 280 ? -23.055 -2.885 5.821 1.00 95.12 280 GLY A O 1
ATOM 2120 N N . SER A 1 281 ? -24.136 -2.380 7.742 1.00 96.50 281 SER A N 1
ATOM 2121 C CA . SER A 1 281 ? -23.382 -1.182 8.107 1.00 96.50 281 SER A CA 1
ATOM 2122 C C . SER A 1 281 ? -22.857 -1.322 9.536 1.00 96.50 281 SER A C 1
ATOM 2124 O O . SER A 1 281 ? -23.538 -1.889 10.393 1.00 96.50 281 SER A O 1
ATOM 2126 N N . PHE A 1 282 ? -21.662 -0.806 9.793 1.00 98.25 282 PHE A N 1
ATOM 2127 C CA . PHE A 1 282 ? -21.034 -0.768 11.101 1.00 98.25 282 PHE A CA 1
ATOM 2128 C C . PHE A 1 282 ? -21.029 0.663 11.621 1.00 98.25 282 PHE A C 1
ATOM 2130 O O . PHE A 1 282 ? -20.516 1.566 10.963 1.00 98.25 282 PHE A O 1
ATOM 2137 N N . LYS A 1 283 ? -21.556 0.827 12.830 1.00 98.12 283 LYS A N 1
ATOM 2138 C CA . LYS A 1 283 ? -21.547 2.077 13.575 1.00 98.12 283 LYS A CA 1
ATOM 2139 C C . LYS A 1 283 ? -20.937 1.830 14.942 1.00 98.12 283 LYS A C 1
ATOM 2141 O O . LYS A 1 283 ? -21.259 0.816 15.568 1.00 98.12 283 LYS A O 1
ATOM 2146 N N . ALA A 1 284 ? -20.111 2.761 15.405 1.00 97.38 284 ALA A N 1
ATOM 2147 C CA . ALA A 1 284 ? -19.518 2.684 16.729 1.00 97.38 284 ALA A CA 1
ATOM 2148 C C . ALA A 1 284 ? -20.571 2.516 17.834 1.00 97.38 284 ALA A C 1
ATOM 2150 O O . ALA A 1 284 ? -21.629 3.154 17.847 1.00 97.38 284 ALA A O 1
ATOM 2151 N N . THR A 1 285 ? -20.230 1.665 18.793 1.00 97.81 285 THR A N 1
ATOM 2152 C CA . THR A 1 285 ? -20.895 1.526 20.090 1.00 97.81 285 THR A CA 1
ATOM 2153 C C . THR A 1 285 ? -20.059 2.120 21.221 1.00 97.81 285 THR A C 1
ATOM 2155 O O . THR A 1 285 ? -20.606 2.452 22.273 1.00 97.81 285 THR A O 1
ATOM 2158 N N . MET A 1 286 ? -18.750 2.265 21.007 1.00 96.62 286 MET A N 1
ATOM 2159 C CA . MET A 1 286 ? -17.809 2.865 21.942 1.00 96.62 286 MET A CA 1
ATOM 2160 C C . MET A 1 286 ? -17.711 4.373 21.719 1.00 96.62 286 MET A C 1
ATOM 2162 O O . MET A 1 286 ? -17.714 4.851 20.586 1.00 96.62 286 MET A O 1
ATOM 2166 N N . THR A 1 287 ? -17.587 5.136 22.803 1.00 94.81 287 THR A N 1
ATOM 2167 C CA . THR A 1 287 ? -17.224 6.554 22.717 1.00 94.81 287 THR A CA 1
ATOM 2168 C C . THR A 1 287 ? -15.725 6.709 22.477 1.00 94.81 287 THR A C 1
ATOM 2170 O O . THR A 1 287 ? -14.932 5.795 22.725 1.00 94.81 287 THR A O 1
ATOM 2173 N N . LYS A 1 288 ? -15.313 7.907 22.057 1.00 92.06 288 LYS A N 1
ATOM 2174 C CA . LYS A 1 288 ? -13.902 8.259 21.873 1.00 92.06 288 LYS A CA 1
ATOM 2175 C C . LYS A 1 288 ? -13.048 7.989 23.117 1.00 92.06 288 LYS A C 1
ATOM 2177 O O . LYS A 1 288 ? -11.909 7.560 22.988 1.00 92.06 288 LYS A O 1
ATOM 2182 N N . GLU A 1 289 ? -13.594 8.196 24.315 1.00 94.38 289 GLU A N 1
ATOM 2183 C CA . GLU A 1 289 ? -12.901 7.980 25.594 1.00 94.38 289 GLU A CA 1
ATOM 2184 C C . GLU A 1 289 ? -12.724 6.495 25.934 1.00 94.38 289 GLU A C 1
ATOM 2186 O O . GLU A 1 289 ? -11.853 6.143 26.729 1.00 94.38 289 GLU A O 1
ATOM 2191 N N . GLN A 1 290 ? -13.560 5.623 25.365 1.00 96.56 290 GLN A N 1
ATOM 2192 C CA . GLN A 1 290 ? -13.470 4.177 25.560 1.00 96.56 290 GLN A CA 1
ATOM 2193 C C . GLN A 1 290 ? -12.467 3.528 24.599 1.00 96.56 290 GLN A C 1
ATOM 2195 O O . GLN A 1 290 ? -11.956 2.445 24.889 1.00 96.56 290 GLN A O 1
ATOM 2200 N N . LEU A 1 291 ? -12.189 4.168 23.461 1.00 97.00 291 LEU A N 1
ATOM 2201 C CA . LEU A 1 291 ? -11.202 3.706 22.491 1.00 97.00 291 LEU A CA 1
ATOM 2202 C C . LEU A 1 291 ? -9.776 4.028 22.972 1.00 97.00 291 LEU A C 1
ATOM 2204 O O . LEU A 1 291 ? -9.531 5.102 23.527 1.00 97.00 291 LEU A O 1
ATOM 2208 N N . PRO A 1 292 ? -8.796 3.129 22.765 1.00 97.00 292 PRO A N 1
ATOM 2209 C CA . PRO A 1 292 ? -7.418 3.420 23.132 1.00 97.00 292 PRO A CA 1
ATOM 2210 C C . PRO A 1 292 ? -6.851 4.543 22.252 1.00 97.00 292 PRO A C 1
ATOM 2212 O O . PRO A 1 292 ? -7.149 4.633 21.062 1.00 97.00 292 PRO A O 1
ATOM 2215 N N . ARG A 1 293 ? -5.972 5.378 22.817 1.00 96.38 293 ARG A N 1
ATOM 2216 C CA . ARG A 1 293 ? -5.296 6.458 22.068 1.00 96.38 293 ARG A CA 1
ATOM 2217 C C . ARG A 1 293 ? -4.376 5.937 20.959 1.00 96.38 293 ARG A C 1
ATOM 2219 O O . ARG A 1 293 ? -4.178 6.624 19.963 1.00 96.38 293 ARG A O 1
ATOM 2226 N N . PHE A 1 294 ? -3.843 4.728 21.131 1.00 98.44 294 PHE A N 1
ATOM 2227 C CA . PHE A 1 294 ? -2.947 4.062 20.191 1.00 98.44 294 PHE A CA 1
ATOM 2228 C C . PHE A 1 294 ? -3.400 2.627 19.956 1.00 98.44 294 PHE A C 1
ATOM 2230 O O . PHE A 1 294 ? -3.726 1.906 20.903 1.00 98.44 294 PHE A O 1
ATOM 2237 N N . PHE A 1 295 ? -3.359 2.206 18.701 1.00 98.62 295 PHE A N 1
ATOM 2238 C CA . PHE A 1 295 ? -3.677 0.850 18.287 1.00 98.62 295 PHE A CA 1
ATOM 2239 C C . PHE A 1 295 ? -2.943 0.536 16.986 1.00 98.62 295 PHE A C 1
ATOM 2241 O O . PHE A 1 295 ? -2.890 1.379 16.093 1.00 98.62 295 PHE A O 1
ATOM 2248 N N . ASP A 1 296 ? -2.358 -0.655 16.873 1.00 98.38 296 ASP A N 1
ATOM 2249 C CA . ASP A 1 296 ? -1.486 -0.965 15.740 1.00 98.38 296 ASP A CA 1
ATOM 2250 C C . ASP A 1 296 ? -1.495 -2.461 15.410 1.00 98.38 296 ASP A C 1
ATOM 2252 O O . ASP A 1 296 ? -1.079 -3.288 16.220 1.00 98.38 296 ASP A O 1
ATOM 2256 N N . TRP A 1 297 ? -1.951 -2.826 14.212 1.00 98.44 297 TRP A N 1
ATOM 2257 C CA . TRP A 1 297 ? -1.901 -4.210 13.746 1.00 98.44 297 TRP A CA 1
ATOM 2258 C C . TRP A 1 297 ? -0.520 -4.636 13.237 1.00 98.44 297 TRP A C 1
ATOM 2260 O O . TRP A 1 297 ? -0.291 -5.841 13.086 1.00 98.44 297 TRP A O 1
ATOM 2270 N N . ARG A 1 298 ? 0.420 -3.710 13.009 1.00 95.81 298 ARG A N 1
ATOM 2271 C CA . ARG A 1 298 ? 1.712 -4.035 12.395 1.00 95.81 298 ARG A CA 1
ATOM 2272 C C . ARG A 1 298 ? 2.503 -5.050 13.205 1.00 95.81 298 ARG A C 1
ATOM 2274 O O . ARG A 1 298 ? 2.645 -4.973 14.430 1.00 95.81 298 ARG A O 1
ATOM 2281 N N . GLY A 1 299 ? 3.039 -6.038 12.492 1.00 90.25 299 GLY A N 1
ATOM 2282 C CA . GLY A 1 299 ? 3.794 -7.136 13.092 1.00 90.25 299 GLY A CA 1
ATOM 2283 C C . GLY A 1 299 ? 2.961 -8.020 14.029 1.00 90.25 299 GLY A C 1
ATOM 2284 O O . GLY A 1 299 ? 3.540 -8.697 14.884 1.00 90.25 299 GLY A O 1
ATOM 2285 N N . THR A 1 300 ? 1.630 -7.980 13.925 1.00 95.62 300 THR A N 1
ATOM 2286 C CA . THR A 1 300 ? 0.725 -9.026 14.424 1.00 95.62 300 THR A CA 1
ATOM 2287 C C . THR A 1 300 ? 0.324 -9.938 13.259 1.00 95.62 300 THR A C 1
ATOM 2289 O O . THR A 1 300 ? 0.492 -9.551 12.106 1.00 95.62 300 THR A O 1
ATOM 2292 N N . PRO A 1 301 ? -0.260 -11.123 13.502 1.00 95.31 301 PRO A N 1
ATOM 2293 C CA . PRO A 1 301 ? -0.698 -11.982 12.402 1.00 95.31 301 PRO A CA 1
ATOM 2294 C C . PRO A 1 301 ? -1.938 -11.469 11.638 1.00 95.31 301 PRO A C 1
ATOM 2296 O O . PRO A 1 301 ? -2.321 -12.102 10.653 1.00 95.31 301 PRO A O 1
ATOM 2299 N N . ALA A 1 302 ? -2.555 -10.364 12.087 1.00 94.31 302 ALA A N 1
ATOM 2300 C CA . ALA A 1 302 ? -3.655 -9.682 11.398 1.00 94.31 302 ALA A CA 1
ATOM 2301 C C . ALA A 1 302 ? -3.180 -8.825 10.216 1.00 94.31 302 ALA A C 1
ATOM 2303 O O . ALA A 1 302 ? -3.966 -8.536 9.321 1.00 94.31 302 ALA A O 1
ATOM 2304 N N . ASP A 1 303 ? -1.913 -8.405 10.234 1.00 91.69 303 ASP A N 1
ATOM 2305 C CA . ASP A 1 303 ? -1.303 -7.556 9.219 1.00 91.69 303 ASP A CA 1
ATOM 2306 C C . ASP A 1 303 ? -0.231 -8.360 8.486 1.00 91.69 303 ASP A C 1
ATOM 2308 O O . ASP A 1 303 ? 0.860 -8.607 9.008 1.00 91.69 303 ASP A O 1
ATOM 2312 N N . VAL A 1 304 ? -0.554 -8.829 7.280 1.00 84.94 304 VAL A N 1
ATOM 2313 C CA . VAL A 1 304 ? 0.439 -9.514 6.446 1.00 84.94 304 VAL A CA 1
ATOM 2314 C C . VAL A 1 304 ? 1.512 -8.525 5.984 1.00 84.94 304 VAL A C 1
ATOM 2316 O O . VAL A 1 304 ? 1.305 -7.311 5.981 1.00 84.94 304 VAL A O 1
ATOM 2319 N N . ALA A 1 305 ? 2.662 -9.035 5.549 1.00 85.38 305 ALA A N 1
ATOM 2320 C CA . ALA A 1 305 ? 3.751 -8.195 5.060 1.00 85.38 305 ALA A CA 1
ATOM 2321 C C . ALA A 1 305 ? 3.303 -7.219 3.954 1.00 85.38 305 ALA A C 1
ATOM 2323 O O . ALA A 1 305 ? 2.405 -7.527 3.165 1.00 85.38 305 ALA A O 1
ATOM 2324 N N . VAL A 1 306 ? 3.957 -6.055 3.893 1.00 88.44 306 VAL A N 1
ATOM 2325 C CA . VAL A 1 306 ? 3.787 -5.096 2.794 1.00 88.44 306 VAL A CA 1
ATOM 2326 C C . VAL A 1 306 ? 4.086 -5.801 1.475 1.00 88.44 306 VAL A C 1
ATOM 2328 O O . VAL A 1 306 ? 5.100 -6.481 1.345 1.00 88.44 306 VAL A O 1
ATOM 2331 N N . LYS A 1 307 ? 3.190 -5.641 0.504 1.00 88.00 307 LYS A N 1
ATOM 2332 C CA . LYS A 1 307 ? 3.336 -6.188 -0.847 1.00 88.00 307 LYS A CA 1
ATOM 2333 C C . LYS A 1 307 ? 3.550 -5.047 -1.849 1.00 88.00 307 LYS A C 1
ATOM 2335 O O . LYS A 1 307 ? 3.578 -3.871 -1.481 1.00 88.00 307 LYS A O 1
ATOM 2340 N N . ASP A 1 308 ? 3.687 -5.402 -3.118 1.00 83.44 308 ASP A N 1
ATOM 2341 C CA . ASP A 1 308 ? 3.944 -4.454 -4.193 1.00 83.44 308 ASP A CA 1
ATOM 2342 C C . ASP A 1 308 ? 3.064 -4.742 -5.413 1.00 83.44 308 ASP A C 1
ATOM 2344 O O . ASP A 1 308 ? 3.070 -5.848 -5.953 1.00 83.44 308 ASP A O 1
ATOM 2348 N N . GLN A 1 309 ? 2.298 -3.736 -5.835 1.00 79.56 309 GLN A N 1
ATOM 2349 C CA . GLN A 1 309 ? 1.472 -3.801 -7.036 1.00 79.56 309 GLN A CA 1
ATOM 2350 C C . GLN A 1 309 ? 2.292 -3.632 -8.325 1.00 79.56 309 GLN A C 1
ATOM 2352 O O . GLN A 1 309 ? 1.790 -3.936 -9.412 1.00 79.56 309 GLN A O 1
ATOM 2357 N N . ALA A 1 310 ? 3.546 -3.183 -8.214 1.00 76.50 310 ALA A N 1
ATOM 2358 C CA . ALA A 1 310 ? 4.418 -2.853 -9.330 1.00 76.50 310 ALA A CA 1
ATOM 2359 C C . ALA A 1 310 ? 3.721 -1.885 -10.310 1.00 76.50 310 ALA A C 1
ATOM 2361 O O . ALA A 1 310 ? 3.109 -0.902 -9.901 1.00 76.50 310 ALA A O 1
ATOM 2362 N N . GLN A 1 311 ? 3.789 -2.141 -11.618 1.00 68.44 311 GLN A N 1
ATOM 2363 C CA . GLN A 1 311 ? 3.203 -1.266 -12.646 1.00 68.44 311 GLN A CA 1
ATOM 2364 C C . GLN A 1 311 ? 1.711 -1.543 -12.930 1.00 68.44 311 GLN A C 1
ATOM 2366 O O . GLN A 1 311 ? 1.124 -0.930 -13.823 1.00 68.44 311 GLN A O 1
ATOM 2371 N N . CYS A 1 312 ? 1.088 -2.472 -12.203 1.00 74.31 312 CYS A N 1
ATOM 2372 C CA . CYS A 1 312 ? -0.321 -2.821 -12.360 1.00 74.31 312 CYS A CA 1
ATOM 2373 C C . CYS A 1 312 ? -1.188 -1.900 -11.488 1.00 74.31 312 CYS A C 1
ATOM 2375 O O . CYS A 1 312 ? -0.917 -1.730 -10.300 1.00 74.31 312 CYS A O 1
ATOM 2377 N N . GLY A 1 313 ? -2.258 -1.323 -12.046 1.00 80.62 313 GLY A N 1
ATOM 2378 C CA . GLY A 1 313 ? -3.248 -0.517 -11.315 1.00 80.62 313 GLY A CA 1
ATOM 2379 C C . GLY A 1 313 ? -4.178 -1.367 -10.440 1.00 80.62 313 GLY A C 1
ATOM 2380 O O . GLY A 1 313 ? -5.397 -1.290 -10.561 1.00 80.62 313 GLY A O 1
ATOM 2381 N N . SER A 1 314 ? -3.608 -2.224 -9.593 1.00 89.44 314 SER A N 1
ATOM 2382 C CA . SER A 1 314 ? -4.293 -3.263 -8.816 1.00 89.44 314 SER A CA 1
ATOM 2383 C C . SER A 1 314 ? -4.448 -2.931 -7.330 1.00 89.44 314 SER A C 1
ATOM 2385 O O . SER A 1 314 ? -4.782 -3.815 -6.543 1.00 89.44 314 SER A O 1
ATOM 2387 N N . CYS A 1 315 ? -4.266 -1.671 -6.923 1.00 92.38 315 CYS A N 1
ATOM 2388 C CA . CYS A 1 315 ? -4.411 -1.231 -5.527 1.00 92.38 315 CYS A CA 1
ATOM 2389 C C . CYS A 1 315 ? -5.731 -1.692 -4.878 1.00 92.38 315 CYS A C 1
ATOM 2391 O O . CYS A 1 315 ? -5.746 -2.119 -3.726 1.00 92.38 315 CYS A O 1
ATOM 2393 N N . TRP A 1 316 ? -6.826 -1.717 -5.645 1.00 93.12 316 TRP A N 1
ATOM 2394 C CA . TRP A 1 316 ? -8.131 -2.239 -5.225 1.00 93.12 316 TRP A CA 1
ATOM 2395 C C . TRP A 1 316 ? -8.081 -3.708 -4.774 1.00 93.12 316 TRP A C 1
ATOM 2397 O O . TRP A 1 316 ? -8.692 -4.058 -3.765 1.00 93.12 316 TRP A O 1
ATOM 2407 N N . ALA A 1 317 ? -7.322 -4.553 -5.478 1.00 95.69 317 ALA A N 1
ATOM 2408 C CA . ALA A 1 317 ? -7.156 -5.963 -5.152 1.00 95.69 317 ALA A CA 1
ATOM 2409 C C . ALA A 1 317 ? -6.318 -6.133 -3.880 1.00 95.69 317 ALA A C 1
ATOM 2411 O O . ALA A 1 317 ? -6.716 -6.885 -2.997 1.00 95.69 317 ALA A O 1
ATOM 2412 N N . PHE A 1 318 ? -5.219 -5.383 -3.742 1.00 96.75 318 PHE A N 1
ATOM 2413 C CA . PHE A 1 318 ? -4.377 -5.397 -2.538 1.00 96.75 318 PHE A CA 1
ATOM 2414 C C . PHE A 1 318 ? -5.088 -4.846 -1.293 1.00 96.75 318 PHE A C 1
ATOM 2416 O O . PHE A 1 318 ? -4.888 -5.336 -0.180 1.00 96.75 318 PHE A O 1
ATOM 2423 N N . SER A 1 319 ? -5.919 -3.815 -1.460 1.00 97.31 319 SER A N 1
ATOM 2424 C CA . SER A 1 319 ? -6.743 -3.273 -0.379 1.00 97.31 319 SER A CA 1
ATOM 2425 C C . SER A 1 319 ? -7.789 -4.299 0.068 1.00 97.31 319 SER A C 1
ATOM 2427 O O . SER A 1 319 ? -7.925 -4.575 1.263 1.00 97.31 319 SER A O 1
ATOM 2429 N N . ALA A 1 320 ? -8.459 -4.946 -0.893 1.00 97.38 320 ALA A N 1
ATOM 2430 C CA . ALA A 1 320 ? -9.420 -6.006 -0.618 1.00 97.38 320 ALA A CA 1
ATOM 2431 C C . ALA A 1 320 ? -8.775 -7.210 0.079 1.00 97.38 320 ALA A C 1
ATOM 2433 O O . ALA A 1 320 ? -9.276 -7.628 1.123 1.00 97.38 320 ALA A O 1
ATOM 2434 N N . THR A 1 321 ? -7.658 -7.743 -0.433 1.00 97.69 321 THR A N 1
ATOM 2435 C CA . THR A 1 321 ? -6.948 -8.856 0.219 1.00 97.69 321 THR A CA 1
ATOM 2436 C C . THR A 1 321 ? -6.492 -8.477 1.616 1.00 97.69 321 THR A C 1
ATOM 2438 O O . THR A 1 321 ? -6.765 -9.240 2.533 1.00 97.69 321 THR A O 1
ATOM 2441 N N . GLY A 1 322 ? -5.944 -7.277 1.828 1.00 97.56 322 GLY A N 1
ATOM 2442 C CA . GLY A 1 322 ? -5.575 -6.807 3.165 1.00 97.56 322 GLY A CA 1
ATOM 2443 C C . GLY A 1 322 ? -6.725 -6.852 4.172 1.00 97.56 322 GLY A C 1
ATOM 2444 O O . GLY A 1 322 ? -6.543 -7.292 5.309 1.00 97.56 322 GLY A O 1
ATOM 2445 N N . SER A 1 323 ? -7.930 -6.472 3.743 1.00 98.06 323 SER A N 1
ATOM 2446 C CA . SER A 1 323 ? -9.117 -6.590 4.590 1.00 98.06 323 SER A CA 1
ATOM 2447 C C . SER A 1 323 ? -9.589 -8.038 4.773 1.00 98.06 323 SER A C 1
ATOM 2449 O O . SER A 1 323 ? -9.968 -8.417 5.881 1.00 98.06 323 SER A O 1
ATOM 2451 N N . LEU A 1 324 ? -9.532 -8.874 3.728 1.00 98.25 324 LEU A N 1
ATOM 2452 C CA . LEU A 1 324 ? -9.854 -10.305 3.817 1.00 98.25 324 LEU A CA 1
ATOM 2453 C C . LEU A 1 324 ? -8.927 -11.020 4.811 1.00 98.25 324 LEU A C 1
ATOM 2455 O O . LEU A 1 324 ? -9.398 -11.798 5.637 1.00 98.25 324 LEU A O 1
ATOM 2459 N N . GLU A 1 325 ? -7.624 -10.749 4.749 1.00 98.06 325 GLU A N 1
ATOM 2460 C CA . GLU A 1 325 ? -6.585 -11.331 5.608 1.00 98.06 325 GLU A CA 1
ATOM 2461 C C . GLU A 1 325 ? -6.802 -10.927 7.075 1.00 98.06 325 GLU A C 1
ATOM 2463 O O . GLU A 1 325 ? -6.825 -11.782 7.968 1.00 98.06 325 GLU A O 1
ATOM 2468 N N . GLY A 1 326 ? -7.061 -9.637 7.310 1.00 97.62 326 GLY A N 1
ATOM 2469 C CA . GLY A 1 326 ? -7.373 -9.080 8.621 1.00 97.62 326 GLY A CA 1
ATOM 2470 C C . GLY A 1 326 ? -8.643 -9.651 9.250 1.00 97.62 326 GLY A C 1
ATOM 2471 O O . GLY A 1 326 ? -8.632 -10.123 10.394 1.00 97.62 326 GLY A O 1
ATOM 2472 N N . ALA A 1 327 ? -9.736 -9.659 8.487 1.00 98.00 327 ALA A N 1
ATOM 2473 C CA . ALA A 1 327 ? -11.010 -10.223 8.917 1.00 98.00 327 ALA A CA 1
ATOM 2474 C C . ALA A 1 327 ? -10.885 -11.725 9.196 1.00 98.00 327 ALA A C 1
ATOM 2476 O O . ALA A 1 327 ? -11.370 -12.214 10.219 1.00 98.00 327 ALA A O 1
ATOM 2477 N N . TRP A 1 328 ? -10.183 -12.461 8.331 1.00 98.06 328 TRP A N 1
ATOM 2478 C CA . TRP A 1 328 ? -9.956 -13.888 8.516 1.00 98.06 328 TRP A CA 1
ATOM 2479 C C . TRP A 1 328 ? -9.182 -14.175 9.801 1.00 98.06 328 TRP A C 1
ATOM 2481 O O . TRP A 1 328 ? -9.620 -15.004 10.601 1.00 98.06 328 TRP A O 1
ATOM 2491 N N . TYR A 1 329 ? -8.082 -13.464 10.063 1.00 98.00 329 TYR A N 1
ATOM 2492 C CA . TYR A 1 329 ? -7.322 -13.667 11.293 1.00 98.00 329 TYR A CA 1
ATOM 2493 C C . TYR A 1 329 ? -8.143 -13.336 12.541 1.00 98.00 329 TYR A C 1
ATOM 2495 O O . TYR A 1 329 ? -8.193 -14.141 13.470 1.00 98.00 329 TYR A O 1
ATOM 2503 N N . THR A 1 330 ? -8.820 -12.187 12.560 1.00 98.06 330 THR A N 1
ATOM 2504 C CA . THR A 1 330 ? -9.586 -11.759 13.739 1.00 98.06 330 THR A CA 1
ATOM 2505 C C . THR A 1 330 ? -10.739 -12.704 14.069 1.00 98.06 330 THR A C 1
ATOM 2507 O O . THR A 1 330 ? -11.010 -12.926 15.243 1.00 98.06 330 THR A O 1
ATOM 2510 N N . HIS A 1 331 ? -11.381 -13.327 13.080 1.00 97.75 331 HIS A N 1
ATOM 2511 C CA . HIS A 1 331 ? -12.531 -14.201 13.339 1.00 97.75 331 HIS A CA 1
ATOM 2512 C C . HIS A 1 331 ? -12.166 -15.683 13.459 1.00 97.75 331 HIS A C 1
ATOM 2514 O O . HIS A 1 331 ? -12.905 -16.428 14.095 1.00 97.75 331 HIS A O 1
ATOM 2520 N N . THR A 1 332 ? -11.048 -16.132 12.883 1.00 97.56 332 THR A N 1
ATOM 2521 C CA . THR A 1 332 ? -10.657 -17.557 12.887 1.00 97.56 332 THR A CA 1
ATOM 2522 C C . THR A 1 332 ? -9.436 -17.856 13.762 1.00 97.56 332 THR A C 1
ATOM 2524 O O . THR A 1 332 ? -9.172 -19.014 14.085 1.00 97.56 332 THR A O 1
ATOM 2527 N N . GLY A 1 333 ? -8.657 -16.831 14.120 1.00 96.81 333 GLY A N 1
ATOM 2528 C CA . GLY A 1 333 ? -7.349 -16.957 14.768 1.00 96.81 333 GLY A CA 1
ATOM 2529 C C . GLY A 1 333 ? -6.228 -17.427 13.832 1.00 96.81 333 GLY A C 1
ATOM 2530 O O . GLY A 1 333 ? -5.097 -17.619 14.281 1.00 96.81 333 GLY A O 1
ATOM 2531 N N . GLN A 1 334 ? -6.507 -17.632 12.541 1.00 95.19 334 GLN A N 1
ATOM 2532 C CA . GLN A 1 334 ? -5.541 -18.145 11.573 1.00 95.19 334 GLN A CA 1
ATOM 2533 C C . GLN A 1 334 ? -5.086 -17.042 10.626 1.00 95.19 334 GLN A C 1
ATOM 2535 O O . GLN A 1 334 ? -5.898 -16.436 9.939 1.00 95.19 334 GLN A O 1
ATOM 2540 N N . SER A 1 335 ? -3.778 -16.802 10.551 1.00 94.50 335 SER A N 1
ATOM 2541 C CA . SER A 1 335 ? -3.238 -15.885 9.547 1.00 94.50 335 SER A CA 1
ATOM 2542 C C . SER A 1 335 ? -3.222 -16.567 8.178 1.00 94.50 335 SER A C 1
ATOM 2544 O O . SER A 1 335 ? -2.872 -17.751 8.061 1.00 94.50 335 SER A O 1
ATOM 2546 N N . ARG A 1 336 ? -3.638 -15.835 7.147 1.00 93.75 336 ARG A N 1
ATOM 2547 C CA . ARG A 1 336 ? -3.630 -16.260 5.745 1.00 93.75 336 ARG A CA 1
ATOM 2548 C C . ARG A 1 336 ? -3.237 -15.078 4.877 1.00 93.75 336 ARG A C 1
ATOM 2550 O O . ARG A 1 336 ? -3.550 -13.951 5.225 1.00 93.75 336 ARG A O 1
ATOM 2557 N N . SER A 1 337 ? -2.557 -15.371 3.772 1.00 94.00 337 SER A N 1
ATOM 2558 C CA . SER A 1 337 ? -2.251 -14.413 2.710 1.00 94.00 337 SER A CA 1
ATOM 2559 C C . SER A 1 337 ? -3.090 -14.788 1.492 1.00 94.00 337 SER A C 1
ATOM 2561 O O . SER A 1 337 ? -2.981 -15.922 1.008 1.00 94.00 337 SER A O 1
ATOM 2563 N N . PHE A 1 338 ? -3.955 -13.881 1.045 1.00 96.50 338 PHE A N 1
ATOM 2564 C CA . PHE A 1 338 ? -4.884 -14.115 -0.065 1.00 96.50 338 PHE A CA 1
ATOM 2565 C C . PHE A 1 338 ? -4.358 -13.515 -1.368 1.00 96.50 338 PHE A C 1
ATOM 2567 O O . PHE A 1 338 ? -3.614 -12.538 -1.360 1.00 96.50 338 PHE A O 1
ATOM 2574 N N . SER A 1 339 ? -4.742 -14.134 -2.485 1.00 95.69 339 SER A N 1
ATOM 2575 C CA . SER A 1 339 ? -4.238 -13.796 -3.812 1.00 95.69 339 SER A CA 1
ATOM 2576 C C . SER A 1 339 ? -4.896 -12.549 -4.390 1.00 95.69 339 SER A C 1
ATOM 2578 O O . SER A 1 339 ? -6.084 -12.551 -4.715 1.00 95.69 339 SER A O 1
ATOM 2580 N N . GLU A 1 340 ? -4.096 -11.514 -4.631 1.00 96.00 340 GLU A N 1
ATOM 2581 C CA . GLU A 1 340 ? -4.517 -10.369 -5.439 1.00 96.00 340 GLU A CA 1
ATOM 2582 C C . GLU A 1 340 ? -4.728 -10.756 -6.905 1.00 96.00 340 GLU A C 1
ATOM 2584 O O . GLU A 1 340 ? -5.628 -10.242 -7.566 1.00 96.00 340 GLU A O 1
ATOM 2589 N N . GLN A 1 341 ? -3.921 -11.689 -7.416 1.00 94.00 341 GLN A N 1
ATOM 2590 C CA . GLN A 1 341 ? -3.969 -12.108 -8.817 1.00 94.00 341 GLN A CA 1
ATOM 2591 C C . GLN A 1 341 ? -5.278 -12.795 -9.177 1.00 94.00 341 GLN A C 1
ATOM 2593 O O . GLN A 1 341 ? -5.802 -12.582 -10.265 1.00 94.00 341 GLN A O 1
ATOM 2598 N N . GLN A 1 342 ? -5.831 -13.576 -8.249 1.00 95.88 342 GLN A N 1
ATOM 2599 C CA . GLN A 1 342 ? -7.150 -14.162 -8.422 1.00 95.88 342 GLN A CA 1
ATOM 2600 C C . GLN A 1 342 ? -8.197 -13.065 -8.672 1.00 95.88 342 GLN A C 1
ATOM 2602 O O . GLN A 1 342 ? -9.012 -13.196 -9.577 1.00 95.88 342 GLN A O 1
ATOM 2607 N N . LEU A 1 343 ? -8.156 -11.963 -7.913 1.00 96.00 343 LEU A N 1
ATOM 2608 C CA . LEU A 1 343 ? -9.080 -10.839 -8.098 1.00 96.00 343 LEU A CA 1
ATOM 2609 C C . LEU A 1 343 ? -8.855 -10.153 -9.454 1.00 96.00 343 LEU A C 1
ATOM 2611 O O . LEU A 1 34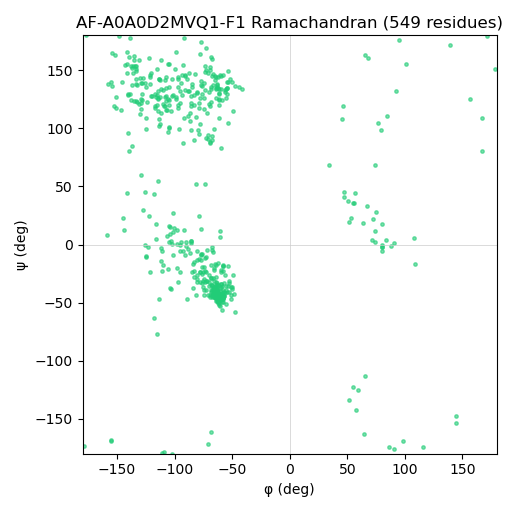3 ? -9.814 -9.893 -10.176 1.00 96.00 343 LEU A O 1
ATOM 2615 N N . ILE A 1 344 ? -7.593 -9.911 -9.818 1.00 91.44 344 ILE A N 1
ATOM 2616 C CA . ILE A 1 344 ? -7.192 -9.266 -11.081 1.00 91.44 344 ILE A CA 1
ATOM 2617 C C . ILE A 1 344 ? -7.662 -10.058 -12.304 1.00 91.44 344 ILE A C 1
ATOM 2619 O O . ILE A 1 344 ? -8.140 -9.465 -13.274 1.00 91.44 344 ILE A O 1
ATOM 2623 N N . ASP A 1 345 ? -7.536 -11.382 -12.261 1.00 91.38 345 ASP A N 1
ATOM 2624 C CA . ASP A 1 345 ? -7.836 -12.247 -13.400 1.00 91.38 345 ASP A CA 1
ATOM 2625 C C . ASP A 1 345 ? -9.328 -12.572 -13.516 1.00 91.38 345 ASP A C 1
ATOM 2627 O O . ASP A 1 345 ? -9.807 -12.823 -14.621 1.00 91.38 345 ASP A O 1
ATOM 2631 N N . CYS A 1 346 ? -10.071 -12.582 -12.403 1.00 94.44 346 CYS A N 1
ATOM 2632 C CA . CYS A 1 346 ? -11.392 -13.210 -12.361 1.00 94.44 346 CYS A CA 1
ATOM 2633 C C . CYS A 1 346 ? -12.565 -12.297 -11.980 1.00 94.44 346 CYS A C 1
ATOM 2635 O O . CYS A 1 346 ? -13.682 -12.602 -12.385 1.00 94.44 346 CYS A O 1
ATOM 2637 N N . ALA A 1 347 ? -12.363 -11.181 -11.272 1.00 92.44 347 ALA A N 1
ATOM 2638 C CA . ALA A 1 347 ? -13.473 -10.339 -10.789 1.00 92.44 347 ALA A CA 1
ATOM 2639 C C . ALA A 1 347 ? -14.077 -9.413 -11.869 1.00 92.44 347 ALA A C 1
ATOM 2641 O O . ALA A 1 347 ? -14.601 -8.340 -11.564 1.00 92.44 347 ALA A O 1
ATOM 2642 N N . TRP A 1 348 ? -13.944 -9.777 -13.148 1.00 87.06 348 TRP A N 1
ATOM 2643 C CA . TRP A 1 348 ? -14.329 -8.934 -14.283 1.00 87.06 348 TRP A CA 1
ATOM 2644 C C . TRP A 1 348 ? -15.837 -8.696 -14.354 1.00 87.06 348 TRP A C 1
ATOM 2646 O O . TRP A 1 348 ? -16.270 -7.574 -14.624 1.00 87.06 348 TRP A O 1
ATOM 2656 N N . ASP A 1 349 ? -16.628 -9.728 -14.064 1.00 86.75 349 ASP A N 1
ATOM 2657 C CA . ASP A 1 349 ? -18.090 -9.660 -14.106 1.00 86.75 349 ASP A CA 1
ATOM 2658 C C . ASP A 1 349 ? -18.665 -8.842 -12.934 1.00 86.75 349 ASP A C 1
ATOM 2660 O O . ASP A 1 349 ? -19.750 -8.268 -13.044 1.00 86.75 349 ASP A O 1
ATOM 2664 N N . GLU A 1 350 ? -17.921 -8.719 -11.831 1.00 87.12 350 GLU A N 1
ATOM 2665 C CA . GLU A 1 350 ? -18.287 -7.919 -10.661 1.00 87.12 350 GLU A CA 1
ATOM 2666 C C . GLU A 1 350 ? -17.831 -6.455 -10.738 1.00 87.12 350 GLU A C 1
ATOM 2668 O O . GLU A 1 350 ? -18.180 -5.665 -9.861 1.00 87.12 350 GLU A O 1
ATOM 2673 N N . GLY A 1 351 ? -17.099 -6.068 -11.788 1.00 78.88 351 GLY A N 1
ATOM 2674 C CA . GLY A 1 351 ? -16.637 -4.692 -12.012 1.00 78.88 351 GLY A CA 1
ATOM 2675 C C . GLY A 1 351 ? -15.137 -4.469 -11.807 1.00 78.88 351 GLY A C 1
ATOM 2676 O O . GLY A 1 351 ? -14.672 -3.332 -11.905 1.00 78.88 351 GLY A O 1
ATOM 2677 N N . GLY A 1 352 ? -14.365 -5.530 -11.568 1.00 82.19 352 GLY A N 1
ATOM 2678 C CA . GLY A 1 352 ? -12.911 -5.494 -11.673 1.00 82.19 352 GLY A CA 1
ATOM 2679 C C . GLY A 1 352 ? -12.460 -5.309 -13.126 1.00 82.19 352 GLY A C 1
ATOM 2680 O O . GLY A 1 352 ? -13.074 -5.803 -14.071 1.00 82.19 352 GLY A O 1
ATOM 2681 N N . HIS A 1 353 ? -11.368 -4.584 -13.335 1.00 82.81 353 HIS A N 1
ATOM 2682 C CA . HIS A 1 353 ? -10.756 -4.369 -14.651 1.00 82.81 353 HIS A CA 1
ATOM 2683 C C . HIS A 1 353 ? -9.261 -4.717 -14.628 1.00 82.81 353 HIS A C 1
ATOM 2685 O O . HIS A 1 353 ? -8.453 -4.131 -15.350 1.00 82.81 353 HIS A O 1
ATOM 2691 N N . GLY A 1 354 ? -8.882 -5.670 -13.773 1.00 83.62 354 GLY A N 1
ATOM 2692 C CA . GLY A 1 354 ? -7.505 -6.118 -13.610 1.00 83.62 354 GLY A CA 1
ATOM 2693 C C . GLY A 1 354 ? -6.546 -4.966 -13.293 1.00 83.62 354 GLY A C 1
ATOM 2694 O O . GLY A 1 354 ? -6.740 -4.228 -12.324 1.00 83.62 354 GLY A O 1
ATOM 2695 N N . CYS A 1 355 ? -5.518 -4.799 -14.130 1.00 79.81 355 CYS A N 1
ATOM 2696 C CA . CYS A 1 355 ? -4.536 -3.716 -14.003 1.00 79.81 355 CYS A CA 1
ATOM 2697 C C . CYS A 1 355 ? -5.034 -2.346 -14.481 1.00 79.81 355 CYS A C 1
ATOM 2699 O O . CYS A 1 355 ? -4.350 -1.350 -14.253 1.00 79.81 355 CYS A O 1
ATOM 2701 N N . ASP A 1 356 ? -6.199 -2.274 -15.131 1.00 73.75 356 ASP A N 1
ATOM 2702 C CA . ASP A 1 356 ? -6.830 -1.002 -15.490 1.00 73.75 356 ASP A CA 1
ATOM 2703 C C . ASP A 1 356 ? -7.693 -0.446 -14.349 1.00 73.75 356 ASP A C 1
ATOM 2705 O O . ASP A 1 356 ? -8.314 0.601 -14.539 1.00 73.75 356 ASP A O 1
ATOM 2709 N N . GLY A 1 357 ? -7.717 -1.120 -13.191 1.00 76.88 357 GLY A N 1
ATOM 2710 C CA . GLY A 1 357 ? -8.399 -0.704 -11.971 1.00 76.88 357 GLY A CA 1
ATOM 2711 C C . GLY A 1 357 ? -9.531 -1.609 -11.518 1.00 76.88 357 GLY A C 1
ATOM 2712 O O . GLY A 1 357 ? -9.788 -2.659 -12.096 1.00 76.88 357 GLY A O 1
ATOM 2713 N N . GLY A 1 358 ? -10.230 -1.174 -10.476 1.00 81.31 358 GLY A N 1
ATOM 2714 C CA . GLY A 1 358 ? -11.372 -1.876 -9.904 1.00 81.31 358 GLY A CA 1
ATOM 2715 C C . GLY A 1 358 ? -11.813 -1.231 -8.597 1.00 81.31 358 GLY A C 1
ATOM 2716 O O . GLY A 1 358 ? -11.219 -0.251 -8.143 1.00 81.31 358 GLY A O 1
ATOM 2717 N N . ASP A 1 359 ? -12.860 -1.789 -8.003 1.00 85.50 359 ASP A N 1
ATOM 2718 C CA . ASP A 1 359 ? -13.400 -1.359 -6.719 1.00 85.50 359 ASP A CA 1
ATOM 2719 C C . ASP A 1 359 ? -13.210 -2.458 -5.660 1.00 85.50 359 ASP A C 1
ATOM 2721 O O . ASP A 1 359 ? -13.365 -3.651 -5.938 1.00 85.50 359 ASP A O 1
ATOM 2725 N N . VAL A 1 360 ? -12.903 -2.084 -4.418 1.00 91.94 360 VAL A N 1
ATOM 2726 C CA . VAL A 1 360 ? -12.730 -3.059 -3.325 1.00 91.94 360 VAL A CA 1
ATOM 2727 C C . VAL A 1 360 ? -14.009 -3.892 -3.119 1.00 91.94 360 VAL A C 1
ATOM 2729 O O . VAL A 1 360 ? -13.940 -5.096 -2.878 1.00 91.94 360 VAL A O 1
ATOM 2732 N N . ARG A 1 361 ? -15.197 -3.298 -3.286 1.00 90.56 361 ARG A N 1
ATOM 2733 C CA . ARG A 1 361 ? -16.481 -4.010 -3.166 1.00 90.56 361 ARG A CA 1
ATOM 2734 C C . ARG A 1 361 ? -16.662 -5.039 -4.272 1.00 90.56 361 ARG A C 1
ATOM 2736 O O . ARG A 1 361 ? -17.149 -6.127 -3.991 1.00 90.56 361 ARG A O 1
ATOM 2743 N N . SER A 1 362 ? -16.217 -4.741 -5.495 1.00 88.81 362 SER A N 1
ATOM 2744 C CA . SER A 1 362 ? -16.240 -5.723 -6.588 1.00 88.81 362 SER A CA 1
ATOM 2745 C C . SER A 1 362 ? -15.344 -6.934 -6.304 1.00 88.81 362 SER A C 1
ATOM 2747 O O . SER A 1 362 ? -15.739 -8.060 -6.595 1.00 88.81 362 SER A O 1
ATOM 2749 N N . ALA A 1 363 ? -14.200 -6.746 -5.631 1.00 94.06 363 ALA A N 1
ATOM 2750 C CA . ALA A 1 363 ? -13.391 -7.869 -5.151 1.00 94.06 363 ALA A CA 1
ATOM 2751 C C . ALA A 1 363 ? -14.138 -8.730 -4.119 1.00 94.06 363 ALA A C 1
ATOM 2753 O O . ALA A 1 363 ? -14.108 -9.958 -4.203 1.00 94.06 363 ALA A O 1
ATOM 2754 N N . PHE A 1 364 ? -14.816 -8.107 -3.151 1.00 95.81 364 PHE A N 1
ATOM 2755 C CA . PHE A 1 364 ? -15.592 -8.840 -2.147 1.00 95.81 364 PHE A CA 1
ATOM 2756 C C . PHE A 1 364 ? -16.775 -9.591 -2.762 1.00 95.81 364 PHE A C 1
ATOM 2758 O O . PHE A 1 364 ? -16.991 -10.758 -2.434 1.00 95.81 364 PHE A O 1
ATOM 2765 N N . ASP A 1 365 ? -17.502 -8.955 -3.682 1.00 93.12 365 ASP A N 1
ATOM 2766 C CA . ASP A 1 365 ? -18.616 -9.570 -4.404 1.00 93.12 365 ASP A CA 1
ATOM 2767 C C . ASP A 1 365 ? -18.170 -10.814 -5.155 1.00 93.12 365 ASP A C 1
ATOM 2769 O O . ASP A 1 365 ? -18.814 -11.865 -5.045 1.00 93.12 365 ASP A O 1
ATOM 2773 N N . TYR A 1 366 ? -17.040 -10.698 -5.851 1.00 94.94 366 TYR A N 1
ATOM 2774 C CA . TYR A 1 366 ? -16.417 -11.800 -6.553 1.00 94.94 366 TYR A CA 1
ATOM 2775 C C . TYR A 1 366 ? -16.042 -12.918 -5.580 1.00 94.94 366 TYR A C 1
ATOM 2777 O O . TYR A 1 366 ? -16.490 -14.044 -5.760 1.00 94.94 366 TYR A O 1
ATOM 2785 N N . VAL A 1 367 ? -15.302 -12.637 -4.501 1.00 96.31 367 VAL A N 1
ATOM 2786 C CA . VAL A 1 367 ? -14.880 -13.669 -3.534 1.00 96.31 367 VAL A CA 1
ATOM 2787 C C . VAL A 1 367 ? -16.079 -14.419 -2.949 1.00 96.31 367 VAL A C 1
ATOM 2789 O O . VAL A 1 367 ? -16.047 -15.649 -2.831 1.00 96.31 367 VAL A O 1
ATOM 2792 N N . THR A 1 368 ? -17.166 -13.711 -2.632 1.00 94.88 368 THR A N 1
ATOM 2793 C CA . THR A 1 368 ? -18.409 -14.337 -2.168 1.00 94.88 368 THR A CA 1
ATOM 2794 C C . THR A 1 368 ? -19.075 -15.170 -3.267 1.00 94.88 368 THR A C 1
ATOM 2796 O O . THR A 1 368 ? -19.542 -16.274 -2.990 1.00 94.88 368 THR A O 1
ATOM 2799 N N . ALA A 1 369 ? -19.142 -14.684 -4.511 1.00 93.44 369 ALA A N 1
ATOM 2800 C CA . ALA A 1 369 ? -19.716 -15.425 -5.640 1.00 93.44 369 ALA A CA 1
ATOM 2801 C C . ALA A 1 369 ? -18.906 -16.681 -5.992 1.00 93.44 369 ALA A C 1
ATOM 2803 O O . ALA A 1 369 ? -19.468 -17.745 -6.248 1.00 93.44 369 ALA A O 1
ATOM 2804 N N . ALA A 1 370 ? -17.586 -16.560 -5.941 1.00 94.19 370 ALA A N 1
ATOM 2805 C CA . ALA A 1 370 ? -16.628 -17.580 -6.312 1.00 94.19 370 ALA A CA 1
ATOM 2806 C C . ALA A 1 370 ? -16.492 -18.675 -5.232 1.00 94.19 370 ALA A C 1
ATOM 2808 O O . ALA A 1 370 ? -15.848 -19.700 -5.470 1.00 94.19 370 ALA A O 1
ATOM 2809 N N . GLY A 1 371 ? -17.102 -18.486 -4.056 1.00 94.38 371 GLY A N 1
ATOM 2810 C CA . GLY A 1 371 ? -17.087 -19.449 -2.954 1.00 94.38 371 GLY A CA 1
ATOM 2811 C C . GLY A 1 371 ? -15.808 -19.418 -2.113 1.00 94.38 371 GLY A C 1
ATOM 2812 O O . GLY A 1 371 ? -15.548 -20.371 -1.380 1.00 94.38 371 GLY A O 1
ATOM 2813 N N . GLY A 1 372 ? -15.026 -18.341 -2.209 1.00 95.31 372 GLY A N 1
ATOM 2814 C CA . GLY A 1 372 ? -13.863 -18.082 -1.370 1.00 95.31 372 GLY A CA 1
ATOM 2815 C C . GLY A 1 372 ? -12.660 -17.498 -2.113 1.00 95.31 372 GLY A C 1
ATOM 2816 O O . GLY A 1 372 ? -12.629 -17.420 -3.342 1.00 95.31 372 GLY A O 1
ATOM 2817 N N . ALA A 1 373 ? -11.653 -17.103 -1.341 1.00 96.69 373 ALA A N 1
ATOM 2818 C CA . ALA A 1 373 ? -10.392 -16.562 -1.832 1.00 96.69 373 ALA A CA 1
ATOM 2819 C C . ALA A 1 373 ? -9.311 -17.651 -1.898 1.00 96.69 373 ALA A C 1
ATOM 2821 O O . ALA A 1 373 ? -9.137 -18.442 -0.964 1.00 96.69 373 ALA A O 1
ATOM 2822 N N . ALA A 1 374 ? -8.566 -17.680 -2.998 1.00 96.31 374 ALA A N 1
ATOM 2823 C CA . ALA A 1 374 ? -7.353 -18.467 -3.135 1.00 96.31 374 ALA A CA 1
ATOM 2824 C C . ALA A 1 374 ? -6.241 -17.866 -2.272 1.00 96.31 374 ALA A C 1
ATOM 2826 O O . ALA A 1 374 ? -6.152 -16.648 -2.090 1.00 96.31 374 ALA A O 1
ATOM 2827 N N . THR A 1 375 ? -5.359 -18.718 -1.757 1.00 94.25 375 THR A N 1
ATOM 2828 C CA . THR A 1 375 ? -4.148 -18.228 -1.103 1.00 94.25 375 THR A CA 1
ATOM 2829 C C . THR A 1 375 ? -3.163 -17.711 -2.137 1.00 94.25 375 THR A C 1
ATOM 2831 O O . THR A 1 375 ? -3.105 -18.183 -3.274 1.00 94.25 375 THR A O 1
ATOM 2834 N N . THR A 1 376 ? -2.321 -16.785 -1.706 1.00 90.56 376 THR A N 1
ATOM 2835 C CA . THR A 1 376 ? -1.177 -16.294 -2.470 1.00 90.56 376 THR A CA 1
ATOM 2836 C C . THR A 1 376 ? -0.287 -17.422 -3.005 1.00 90.56 376 THR A C 1
ATOM 2838 O O . THR A 1 376 ? 0.211 -17.349 -4.121 1.00 90.56 376 THR A O 1
ATOM 2841 N N . ALA A 1 377 ? -0.108 -18.503 -2.240 1.00 88.06 377 ALA A N 1
ATOM 2842 C CA . ALA A 1 377 ? 0.677 -19.655 -2.681 1.00 88.06 377 ALA A CA 1
ATOM 2843 C C . ALA A 1 377 ? -0.017 -20.456 -3.800 1.00 88.06 377 ALA A C 1
ATOM 2845 O O . ALA A 1 377 ? 0.656 -20.974 -4.687 1.00 88.06 377 ALA A O 1
ATOM 2846 N N . ALA A 1 378 ? -1.349 -20.561 -3.762 1.00 89.94 378 ALA A N 1
ATOM 2847 C CA . ALA A 1 378 ? -2.134 -21.290 -4.757 1.00 89.94 378 ALA A CA 1
ATOM 2848 C C . ALA A 1 378 ? -2.377 -20.483 -6.044 1.00 89.94 378 ALA A C 1
ATOM 2850 O O . ALA A 1 378 ? -2.563 -21.071 -7.108 1.00 89.94 378 ALA A O 1
ATOM 2851 N N . TYR A 1 379 ? -2.376 -19.150 -5.953 1.00 91.81 379 TYR A N 1
ATOM 2852 C CA . TYR A 1 379 ? -2.540 -18.245 -7.089 1.00 91.81 379 TYR A CA 1
ATOM 2853 C C . TYR A 1 379 ? -1.580 -17.053 -6.947 1.00 91.81 379 TYR A C 1
ATOM 2855 O O . TYR A 1 379 ? -1.979 -15.983 -6.491 1.00 91.81 379 TYR A O 1
ATOM 2863 N N . PRO A 1 380 ? -0.300 -17.219 -7.306 1.00 88.12 380 PRO A N 1
ATOM 2864 C CA . PRO A 1 380 ? 0.699 -16.186 -7.061 1.00 88.12 380 PRO A CA 1
ATOM 2865 C C . PRO A 1 380 ? 0.509 -14.934 -7.919 1.00 88.12 380 PRO A C 1
ATOM 2867 O O . PRO A 1 380 ? -0.027 -15.010 -9.027 1.00 88.12 380 PRO A O 1
ATOM 2870 N N . TYR A 1 381 ? 0.975 -13.792 -7.412 1.00 85.50 381 TYR A N 1
ATOM 2871 C CA . TYR A 1 381 ? 0.927 -12.518 -8.123 1.00 85.50 381 TYR A CA 1
ATOM 2872 C C . TYR A 1 381 ? 1.891 -12.474 -9.299 1.00 85.50 381 TYR A C 1
ATOM 2874 O O . TYR A 1 381 ? 3.072 -12.788 -9.168 1.00 85.50 381 TYR A O 1
ATOM 2882 N N . ALA A 1 382 ? 1.367 -12.050 -10.440 1.00 77.94 382 ALA A N 1
ATOM 2883 C CA . ALA A 1 382 ? 2.119 -11.741 -11.640 1.00 77.94 382 ALA A CA 1
ATOM 2884 C C . ALA A 1 382 ? 2.223 -10.213 -11.812 1.00 77.94 382 ALA A C 1
ATOM 2886 O O . ALA A 1 382 ? 3.268 -9.696 -12.186 1.00 77.94 382 ALA A O 1
ATOM 2887 N N . GLY A 1 383 ? 1.185 -9.443 -11.483 1.00 74.31 383 GLY A N 1
ATOM 2888 C CA . GLY A 1 383 ? 1.196 -7.998 -11.761 1.00 74.31 383 GLY A CA 1
ATOM 2889 C C . GLY A 1 383 ? 0.969 -7.671 -13.236 1.00 74.31 383 GLY A C 1
ATOM 2890 O O . GLY A 1 383 ? 1.395 -6.635 -13.739 1.00 74.31 383 GLY A O 1
ATOM 2891 N N . LEU A 1 384 ? 0.258 -8.563 -13.916 1.00 75.69 384 LEU A N 1
ATOM 2892 C CA . LEU A 1 384 ? -0.325 -8.385 -15.238 1.00 75.69 384 LEU A CA 1
ATOM 2893 C C . LEU A 1 384 ? -1.700 -9.057 -15.255 1.00 75.69 384 LEU A C 1
ATOM 2895 O O . LEU A 1 384 ? -2.016 -9.829 -14.353 1.00 75.69 384 LEU A O 1
ATOM 2899 N N . VAL A 1 385 ? -2.528 -8.764 -16.255 1.00 75.62 385 VAL A N 1
ATOM 2900 C CA . VAL A 1 385 ? -3.819 -9.448 -16.419 1.00 75.62 385 VAL A CA 1
ATOM 2901 C C . VAL A 1 385 ? -3.584 -10.816 -17.054 1.00 75.62 385 VAL A C 1
ATOM 2903 O O . VAL A 1 385 ? -3.044 -10.897 -18.157 1.00 75.62 385 VAL A O 1
ATOM 2906 N N . GLY A 1 386 ? -4.005 -11.876 -16.370 1.00 77.31 386 GLY A N 1
ATOM 2907 C CA . GLY A 1 386 ? -3.982 -13.249 -16.855 1.00 77.31 386 GLY A CA 1
ATOM 2908 C C . GLY A 1 386 ? -5.371 -13.804 -17.166 1.00 77.31 386 GLY A C 1
ATOM 2909 O O . GLY A 1 386 ? -6.395 -13.132 -17.045 1.00 77.31 386 GLY A O 1
ATOM 2910 N N . LEU A 1 387 ? -5.401 -15.070 -17.589 1.00 82.94 387 LEU A N 1
ATOM 2911 C CA . LEU A 1 387 ? -6.646 -15.827 -17.695 1.00 82.94 387 LEU A CA 1
ATOM 2912 C C . LEU A 1 387 ? -7.088 -16.272 -16.302 1.00 82.94 387 LEU A C 1
ATOM 2914 O O . LEU A 1 387 ? -6.277 -16.779 -15.532 1.00 82.94 387 LEU A O 1
ATOM 2918 N N . CYS A 1 388 ? -8.381 -16.155 -16.014 1.00 89.62 388 CYS A N 1
ATOM 2919 C CA . CYS A 1 388 ? -8.949 -16.628 -14.761 1.00 89.62 388 CYS A CA 1
ATOM 2920 C C . CYS A 1 388 ? -8.779 -18.151 -14.588 1.00 89.62 388 CYS A C 1
ATOM 2922 O O . CYS A 1 388 ? -9.296 -18.936 -15.386 1.00 89.62 388 CYS A O 1
ATOM 2924 N N . ARG A 1 389 ? -8.081 -18.576 -13.523 1.00 90.00 389 ARG A N 1
ATOM 2925 C CA . ARG A 1 389 ? -7.790 -20.000 -13.214 1.00 90.00 389 ARG A CA 1
ATOM 2926 C C . ARG A 1 389 ? -8.635 -20.592 -12.086 1.00 90.00 389 ARG A C 1
ATOM 2928 O O . ARG A 1 389 ? -8.339 -21.666 -11.564 1.00 90.00 389 ARG A O 1
ATOM 2935 N N . ASP A 1 390 ? -9.714 -19.913 -11.731 1.00 87.25 390 ASP A N 1
ATOM 2936 C CA . ASP A 1 390 ? -10.533 -20.197 -10.556 1.00 87.25 390 ASP A CA 1
ATOM 2937 C C . ASP A 1 390 ? -11.080 -21.622 -10.451 1.00 87.25 390 ASP A C 1
ATOM 2939 O O . ASP A 1 390 ? -11.181 -22.178 -9.361 1.00 87.25 390 ASP A O 1
ATOM 2943 N N . ASN A 1 391 ? -11.428 -22.221 -11.589 1.00 86.56 391 ASN A N 1
ATOM 2944 C CA . ASN A 1 391 ? -11.939 -23.590 -11.670 1.00 86.56 391 ASN A CA 1
ATOM 2945 C C . ASN A 1 391 ? -10.882 -24.655 -11.326 1.00 86.56 391 ASN A C 1
ATOM 2947 O O . ASN A 1 391 ? -11.235 -25.800 -11.049 1.00 86.56 391 ASN A O 1
ATOM 2951 N N . THR A 1 392 ? -9.601 -24.286 -11.351 1.00 87.19 392 THR A N 1
ATOM 2952 C CA . THR A 1 392 ? -8.462 -25.160 -11.043 1.00 87.19 392 THR A CA 1
ATOM 2953 C C . THR A 1 392 ? -7.749 -24.788 -9.746 1.00 87.19 392 THR A C 1
ATOM 2955 O O . THR A 1 392 ? -6.868 -25.526 -9.304 1.00 87.19 392 THR A O 1
ATOM 2958 N N . THR A 1 393 ? -8.133 -23.681 -9.109 1.00 91.44 393 THR A N 1
ATOM 2959 C CA . THR A 1 393 ? -7.488 -23.180 -7.895 1.00 91.44 393 THR A CA 1
ATOM 2960 C C . THR A 1 393 ? -8.325 -23.506 -6.662 1.00 91.44 393 THR A C 1
ATOM 2962 O O . THR A 1 393 ? -9.508 -23.181 -6.581 1.00 91.44 393 THR A O 1
ATOM 2965 N N . ALA A 1 394 ? -7.698 -24.127 -5.662 1.00 92.00 394 ALA A N 1
ATOM 2966 C CA . ALA A 1 394 ? -8.330 -24.341 -4.366 1.00 92.00 394 ALA A CA 1
ATOM 2967 C C . ALA A 1 394 ? -8.556 -23.004 -3.639 1.00 92.00 394 ALA A C 1
ATOM 2969 O O . ALA A 1 394 ? -7.675 -22.143 -3.603 1.00 92.00 394 ALA A O 1
ATOM 2970 N N . LYS A 1 395 ? -9.734 -22.856 -3.032 1.00 93.62 395 LYS A N 1
ATOM 2971 C CA . LYS A 1 395 ? -10.149 -21.653 -2.304 1.00 93.62 395 LYS A CA 1
ATOM 2972 C C . LYS A 1 395 ? -10.278 -21.969 -0.825 1.00 93.62 395 LYS A C 1
ATOM 2974 O O . LYS A 1 395 ? -10.747 -23.046 -0.460 1.00 93.62 395 LYS A O 1
ATOM 2979 N N . GLU A 1 396 ? -9.864 -21.025 0.009 1.00 89.38 396 GLU A N 1
ATOM 2980 C CA . GLU A 1 396 ? -9.903 -21.152 1.463 1.00 89.38 396 GLU A CA 1
ATOM 2981 C C . GLU A 1 396 ? -10.858 -20.128 2.071 1.00 89.38 396 GLU A C 1
ATOM 2983 O O . GLU A 1 396 ? -11.964 -20.492 2.452 1.00 89.38 396 GLU A O 1
ATOM 2988 N N . GLY A 1 397 ? -10.454 -18.859 2.170 1.00 87.62 397 GLY A N 1
ATOM 2989 C CA . GLY A 1 397 ? -11.191 -17.850 2.931 1.00 87.62 397 GLY A CA 1
ATOM 2990 C C . GLY A 1 397 ? -12.596 -17.638 2.377 1.00 87.62 397 GLY A C 1
ATOM 2991 O O . GLY A 1 397 ? -12.736 -17.082 1.291 1.00 87.62 397 GLY A O 1
ATOM 2992 N N . ILE A 1 398 ? -13.629 -18.087 3.097 1.00 95.38 398 ILE A N 1
ATOM 2993 C CA . ILE A 1 398 ? -15.033 -17.945 2.683 1.00 95.38 398 ILE A CA 1
ATOM 2994 C C . ILE A 1 398 ? -15.653 -16.743 3.391 1.00 95.38 398 ILE A C 1
ATOM 2996 O O . ILE A 1 398 ? -15.649 -16.657 4.623 1.00 95.38 398 ILE A O 1
ATOM 3000 N N . PHE A 1 399 ? -16.234 -15.851 2.596 1.00 96.81 399 PHE A N 1
ATOM 3001 C CA . PHE A 1 399 ? -16.800 -14.586 3.044 1.00 96.81 399 PHE A CA 1
ATOM 3002 C C . PHE A 1 399 ? -18.222 -14.429 2.509 1.00 96.81 399 PHE A C 1
ATOM 3004 O O . PHE A 1 399 ? -18.481 -14.733 1.345 1.00 96.81 399 PHE A O 1
ATOM 3011 N N . ASP A 1 400 ? -19.128 -13.919 3.341 1.00 95.50 400 ASP A N 1
ATOM 3012 C CA . ASP A 1 400 ? -20.546 -13.732 3.000 1.00 95.50 400 ASP A CA 1
ATOM 3013 C C . ASP A 1 400 ? -20.823 -12.388 2.303 1.00 95.50 400 ASP A C 1
ATOM 3015 O O . ASP A 1 400 ? -21.937 -12.138 1.845 1.00 95.50 400 ASP A O 1
ATOM 3019 N N . GLY A 1 401 ? -19.818 -11.514 2.233 1.00 95.38 401 GLY A N 1
ATOM 3020 C CA . GLY A 1 401 ? -19.877 -10.207 1.589 1.00 95.38 401 GLY A CA 1
ATOM 3021 C C . GLY A 1 401 ? -19.032 -9.193 2.350 1.00 95.38 401 GLY A C 1
ATOM 3022 O O . GLY A 1 401 ? -18.034 -9.548 2.979 1.00 95.38 401 GLY A O 1
ATOM 3023 N N . PHE A 1 402 ? -19.459 -7.933 2.338 1.00 96.25 402 PHE A N 1
ATOM 3024 C CA . PHE A 1 402 ? -18.758 -6.838 3.005 1.00 96.25 402 PHE A CA 1
ATOM 3025 C C . PHE A 1 402 ? -19.693 -5.931 3.804 1.00 96.25 402 PHE A C 1
ATOM 3027 O O . PHE A 1 402 ? -20.882 -5.787 3.502 1.00 96.25 402 PHE A O 1
ATOM 3034 N N . VAL A 1 403 ? -19.131 -5.298 4.827 1.00 97.94 403 VAL A N 1
ATOM 3035 C CA . VAL A 1 403 ? -19.802 -4.340 5.705 1.00 97.94 403 VAL A CA 1
ATOM 3036 C C . VAL A 1 403 ? -19.218 -2.958 5.451 1.00 97.94 403 VAL A C 1
ATOM 3038 O O . VAL A 1 403 ? -18.000 -2.791 5.380 1.00 97.94 403 VAL A O 1
ATOM 3041 N N . ARG A 1 404 ? -20.092 -1.959 5.306 1.00 96.56 404 ARG A N 1
ATOM 3042 C CA . ARG A 1 404 ? -19.683 -0.550 5.224 1.00 96.56 404 ARG A CA 1
ATOM 3043 C C . ARG A 1 404 ? -19.518 0.036 6.611 1.00 96.56 404 ARG A C 1
ATOM 3045 O O . ARG A 1 404 ? -20.374 -0.199 7.454 1.00 96.56 404 ARG A O 1
ATOM 3052 N N . VAL A 1 405 ? -18.481 0.827 6.826 1.00 98.00 405 VAL A N 1
ATOM 3053 C CA . VAL A 1 405 ? -18.290 1.560 8.078 1.00 98.00 405 VAL A CA 1
ATOM 3054 C C . VAL A 1 405 ? -18.867 2.967 7.933 1.00 98.00 405 VAL A C 1
ATOM 3056 O O . VAL A 1 405 ? -18.757 3.580 6.867 1.00 98.00 405 VAL A O 1
ATOM 3059 N N . ASP A 1 406 ? -19.536 3.458 8.976 1.00 97.12 406 ASP A N 1
ATOM 3060 C CA . ASP A 1 406 ? -20.012 4.840 9.030 1.00 97.12 406 ASP A CA 1
ATOM 3061 C C . ASP A 1 406 ? -18.824 5.821 8.943 1.00 97.12 406 ASP A C 1
ATOM 3063 O O . ASP A 1 406 ? -17.716 5.534 9.397 1.00 97.12 406 ASP A O 1
ATOM 3067 N N . GLN A 1 407 ? -19.045 6.973 8.302 1.00 95.38 407 GLN A N 1
ATOM 3068 C CA . GLN A 1 407 ? -17.993 7.925 7.912 1.00 95.38 407 GLN A CA 1
ATOM 3069 C C . GLN A 1 407 ? -17.571 8.847 9.072 1.00 95.38 407 GLN A C 1
ATOM 3071 O O . GLN A 1 407 ? -17.577 10.074 8.940 1.00 95.38 407 GLN A O 1
ATOM 3076 N N . ASP A 1 408 ? -17.242 8.255 10.218 1.00 95.38 408 ASP A N 1
ATOM 3077 C CA . ASP A 1 408 ? -16.743 8.927 11.417 1.00 95.38 408 ASP A CA 1
ATOM 3078 C C . ASP A 1 408 ? -15.561 8.169 12.040 1.00 95.38 408 ASP A C 1
ATOM 3080 O O . ASP A 1 408 ? -15.403 6.958 11.858 1.00 95.38 408 ASP A O 1
ATOM 3084 N N . ASP A 1 409 ? -14.702 8.904 12.751 1.00 97.12 409 ASP A N 1
ATOM 3085 C CA . ASP A 1 409 ? -13.453 8.370 13.297 1.00 97.12 409 ASP A CA 1
ATOM 3086 C C . ASP A 1 409 ? -13.722 7.235 14.296 1.00 97.12 409 ASP A C 1
ATOM 3088 O O . ASP A 1 409 ? -13.025 6.223 14.266 1.00 97.12 409 ASP A O 1
ATOM 3092 N N . GLU A 1 410 ? -14.731 7.369 15.161 1.00 97.88 410 GLU A N 1
ATOM 3093 C CA . GLU A 1 410 ? -15.083 6.364 16.163 1.00 97.88 410 GLU A CA 1
ATOM 3094 C C . GLU A 1 410 ? -15.497 5.037 15.514 1.00 97.88 410 GLU A C 1
ATOM 3096 O O . GLU A 1 410 ? -15.021 3.974 15.923 1.00 97.88 410 GLU A O 1
ATOM 3101 N N . SER A 1 411 ? -16.334 5.085 14.474 1.00 98.44 411 SER A N 1
ATOM 3102 C CA . SER A 1 411 ? -16.788 3.897 13.743 1.00 98.44 411 SER A CA 1
ATOM 3103 C C . SER A 1 411 ? -15.636 3.221 13.012 1.00 98.44 411 SER A C 1
ATOM 3105 O O . SER A 1 411 ? -15.512 1.997 13.081 1.00 98.44 411 SER A O 1
ATOM 3107 N N . VAL A 1 412 ? -14.750 3.994 12.379 1.00 98.56 412 VAL A N 1
ATOM 3108 C CA . VAL A 1 412 ? -13.547 3.469 11.716 1.00 98.56 412 VAL A CA 1
ATOM 3109 C C . VAL A 1 412 ? -12.577 2.846 12.724 1.00 98.56 412 VAL A C 1
ATOM 3111 O O . VAL A 1 412 ? -12.104 1.732 12.501 1.00 98.56 412 VAL A O 1
ATOM 3114 N N . MET A 1 413 ? -12.311 3.509 13.853 1.00 98.62 413 MET A N 1
ATOM 3115 C CA . MET A 1 413 ? -11.434 2.990 14.912 1.00 98.62 413 MET A CA 1
ATOM 3116 C C . MET A 1 413 ? -11.982 1.697 15.517 1.00 98.62 413 MET A C 1
ATOM 3118 O O . MET A 1 413 ? -11.251 0.714 15.653 1.00 98.62 413 MET A O 1
ATOM 3122 N N . GLU A 1 414 ? -13.266 1.675 15.883 1.00 98.62 414 GLU A N 1
ATOM 3123 C CA . GLU A 1 414 ? -13.870 0.499 16.500 1.00 98.62 414 GLU A CA 1
ATOM 3124 C C . GLU A 1 414 ? -13.971 -0.665 15.505 1.00 98.62 414 GLU A C 1
ATOM 3126 O O . GLU A 1 414 ? -13.667 -1.801 15.875 1.00 98.62 414 GLU A O 1
ATOM 3131 N N . ALA A 1 415 ? -14.311 -0.398 14.238 1.00 98.62 415 ALA A N 1
ATOM 3132 C CA . ALA A 1 415 ? -14.317 -1.417 13.191 1.00 98.62 415 ALA A CA 1
ATOM 3133 C C . ALA A 1 415 ? -12.920 -2.010 12.977 1.00 98.62 415 ALA A C 1
ATOM 3135 O O . ALA A 1 415 ? -12.777 -3.231 12.978 1.00 98.62 415 ALA A O 1
ATOM 3136 N N . LEU A 1 416 ? -11.889 -1.165 12.865 1.00 98.62 416 LEU A N 1
ATOM 3137 C CA . LEU A 1 416 ? -10.497 -1.590 12.697 1.00 98.62 416 LEU A CA 1
ATOM 3138 C C . LEU A 1 416 ? -10.032 -2.477 13.858 1.00 98.62 416 LEU A C 1
ATOM 3140 O O . LEU A 1 416 ? -9.363 -3.492 13.660 1.00 98.62 416 L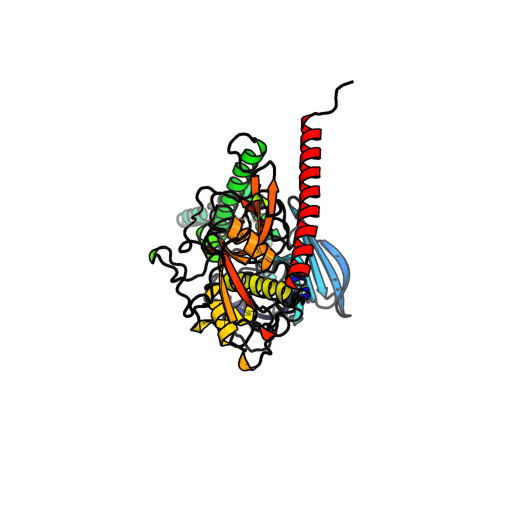EU A O 1
ATOM 3144 N N . MET A 1 417 ? -10.398 -2.097 15.082 1.00 97.94 417 MET A N 1
ATOM 3145 C CA . MET A 1 417 ? -10.037 -2.823 16.296 1.00 97.94 417 MET A CA 1
ATOM 3146 C C . MET A 1 417 ? -10.734 -4.181 16.393 1.00 97.94 417 MET A C 1
ATOM 3148 O O . MET A 1 417 ? -10.124 -5.168 16.805 1.00 97.94 417 MET A O 1
ATOM 3152 N N . ARG A 1 418 ? -12.016 -4.233 16.020 1.00 97.56 418 ARG A N 1
ATOM 3153 C CA . ARG A 1 418 ? -12.857 -5.425 16.149 1.00 97.56 418 ARG A CA 1
ATOM 3154 C C . ARG A 1 418 ? -12.702 -6.393 14.986 1.00 97.56 418 ARG A C 1
ATOM 3156 O O . ARG A 1 418 ? -12.774 -7.592 15.216 1.00 97.56 418 ARG A O 1
ATOM 3163 N N . HIS A 1 419 ? -12.537 -5.908 13.765 1.00 97.88 419 HIS A N 1
ATOM 3164 C CA . HIS A 1 419 ? -12.635 -6.730 12.556 1.00 97.88 419 HIS A CA 1
ATOM 3165 C C . HIS A 1 419 ? -11.319 -6.825 11.778 1.00 97.88 419 HIS A C 1
ATOM 3167 O O . HIS A 1 419 ? -11.271 -7.480 10.740 1.00 97.88 419 HIS A O 1
ATOM 3173 N N . GLY A 1 420 ? -10.240 -6.251 12.313 1.00 98.06 420 GLY A N 1
ATOM 3174 C CA . GLY A 1 420 ? -8.925 -6.268 11.682 1.00 98.06 420 GLY A CA 1
ATOM 3175 C C . GLY A 1 420 ? -8.752 -5.118 10.690 1.00 98.06 420 GLY A C 1
ATOM 3176 O O . GLY A 1 420 ? -9.616 -4.242 10.612 1.00 98.06 420 GLY A O 1
ATOM 3177 N N . PRO A 1 421 ? -7.630 -5.098 9.951 1.00 98.56 421 PRO A N 1
ATOM 3178 C CA . PRO A 1 421 ? -7.373 -4.113 8.907 1.00 98.56 421 PRO A CA 1
ATOM 3179 C C . PRO A 1 421 ? -8.564 -3.839 7.974 1.00 98.56 421 PRO A C 1
ATOM 3181 O O . PRO A 1 421 ? -9.243 -4.758 7.508 1.00 98.56 421 PRO A O 1
ATOM 3184 N N . LEU A 1 422 ? -8.809 -2.557 7.692 1.00 98.75 422 LEU A N 1
ATOM 3185 C CA . LEU A 1 422 ? -9.918 -2.107 6.844 1.00 98.75 422 LEU A CA 1
ATOM 3186 C C . LEU A 1 422 ? -9.406 -1.737 5.456 1.00 98.75 422 LEU A C 1
ATOM 3188 O O . LEU A 1 422 ? -8.348 -1.121 5.327 1.00 98.75 422 LEU A O 1
ATOM 3192 N N . ALA A 1 423 ? -10.187 -2.044 4.429 1.00 98.12 423 ALA A N 1
ATOM 3193 C CA . ALA A 1 423 ? -9.957 -1.479 3.111 1.00 98.12 423 ALA A CA 1
ATOM 3194 C C . ALA A 1 423 ? -10.542 -0.063 3.069 1.00 98.12 423 ALA A C 1
ATOM 3196 O O . ALA A 1 423 ? -11.690 0.148 3.470 1.00 98.12 423 ALA A O 1
ATOM 3197 N N . ILE A 1 424 ? -9.748 0.901 2.606 1.00 97.38 424 ILE A N 1
ATOM 3198 C CA . ILE A 1 424 ? -10.144 2.307 2.495 1.00 97.38 424 ILE A CA 1
ATOM 3199 C C . ILE A 1 424 ? -9.752 2.860 1.122 1.00 97.38 424 ILE A C 1
ATOM 3201 O O . ILE A 1 424 ? -8.743 2.456 0.540 1.00 97.38 424 ILE A O 1
ATOM 3205 N N . GLY A 1 425 ? -10.535 3.814 0.624 1.00 94.06 425 GLY A N 1
ATOM 3206 C CA . GLY A 1 425 ? -10.117 4.699 -0.459 1.00 94.06 425 GLY A CA 1
ATOM 3207 C C . GLY A 1 425 ? -9.461 5.959 0.100 1.00 94.06 425 GLY A C 1
ATOM 3208 O O . GLY A 1 425 ? -9.880 6.457 1.144 1.00 94.06 425 GLY A O 1
ATOM 3209 N N . ILE A 1 426 ? -8.470 6.494 -0.606 1.00 94.94 426 ILE A N 1
ATOM 3210 C CA . ILE A 1 426 ? -7.874 7.801 -0.323 1.00 94.94 426 ILE A CA 1
ATOM 3211 C C . ILE A 1 426 ? -7.689 8.617 -1.605 1.00 94.94 426 ILE A C 1
ATOM 3213 O O . ILE A 1 426 ? -7.708 8.087 -2.719 1.00 94.94 426 ILE A O 1
ATOM 3217 N N . ASP A 1 427 ? -7.505 9.920 -1.436 1.00 92.31 427 ASP A N 1
ATOM 3218 C CA . ASP A 1 427 ? -6.933 10.795 -2.455 1.00 92.31 427 ASP A CA 1
ATOM 3219 C C . ASP A 1 427 ? -5.401 10.781 -2.339 1.00 92.31 427 ASP A C 1
ATOM 3221 O O . ASP A 1 427 ? -4.840 11.326 -1.390 1.00 92.31 427 ASP A O 1
ATOM 3225 N N . ALA A 1 428 ? -4.731 10.107 -3.275 1.00 90.19 428 ALA A N 1
ATOM 3226 C CA . ALA A 1 428 ? -3.275 9.963 -3.323 1.00 90.19 428 ALA A CA 1
ATOM 3227 C C . ALA A 1 428 ? -2.617 10.916 -4.342 1.00 90.19 428 ALA A C 1
ATOM 3229 O O . ALA A 1 428 ? -1.557 10.614 -4.897 1.00 90.19 428 ALA A O 1
ATOM 3230 N N . ASP A 1 429 ? -3.250 12.060 -4.610 1.00 83.81 429 ASP A N 1
ATOM 3231 C CA . ASP A 1 429 ? -2.705 13.115 -5.464 1.00 83.81 429 ASP A CA 1
ATOM 3232 C C . ASP A 1 429 ? -1.519 13.871 -4.807 1.00 83.81 429 ASP A C 1
ATOM 3234 O O . ASP A 1 429 ? -0.986 13.533 -3.748 1.00 83.81 429 ASP A O 1
ATOM 3238 N N . TYR A 1 430 ? -1.087 14.953 -5.461 1.00 85.75 430 TYR A N 1
ATOM 3239 C CA . TYR A 1 430 ? -0.143 15.941 -4.934 1.00 85.75 430 TYR A CA 1
ATOM 3240 C C . TYR A 1 430 ? 1.277 15.402 -4.687 1.00 85.75 430 TYR A C 1
ATOM 3242 O O . TYR A 1 430 ? 2.049 15.246 -5.631 1.00 85.75 430 TYR A O 1
ATOM 3250 N N . ASP A 1 431 ? 1.732 15.326 -3.438 1.00 88.00 431 ASP A N 1
ATOM 3251 C CA . ASP A 1 431 ? 3.055 14.829 -3.020 1.00 88.00 431 ASP A CA 1
ATOM 3252 C C . ASP A 1 431 ? 3.011 13.457 -2.360 1.00 88.00 431 ASP A C 1
ATOM 3254 O O . ASP A 1 431 ? 4.061 12.979 -1.933 1.00 88.00 431 ASP A O 1
ATOM 3258 N N . PHE A 1 432 ? 1.861 12.784 -2.344 1.00 91.75 432 PHE A N 1
ATOM 3259 C CA . PHE A 1 432 ? 1.741 11.450 -1.768 1.00 91.75 432 PHE A CA 1
ATOM 3260 C C . PHE A 1 432 ? 2.819 10.485 -2.306 1.00 91.75 432 PHE A C 1
ATOM 3262 O O . PHE A 1 432 ? 3.503 9.809 -1.540 1.00 91.75 432 PHE A O 1
ATOM 3269 N N . GLY A 1 433 ? 3.084 10.505 -3.620 1.00 88.62 433 GLY A N 1
ATOM 3270 C CA . GLY A 1 433 ? 4.145 9.713 -4.266 1.00 88.62 433 GLY A CA 1
ATOM 3271 C C . GLY A 1 433 ? 5.569 9.951 -3.740 1.00 88.62 433 GLY A C 1
ATOM 3272 O O . GLY A 1 433 ? 6.427 9.076 -3.867 1.00 88.62 433 GLY A O 1
ATOM 3273 N N . LEU A 1 434 ? 5.821 11.105 -3.121 1.00 89.25 434 LEU A N 1
ATOM 3274 C CA . LEU A 1 434 ? 7.115 11.522 -2.577 1.00 89.25 434 LEU A CA 1
ATOM 3275 C C . LEU A 1 434 ? 7.181 11.423 -1.046 1.00 89.25 434 LEU A C 1
ATOM 3277 O O . LEU A 1 434 ? 8.199 11.806 -0.465 1.00 89.25 434 LEU A O 1
ATOM 3281 N N . TYR A 1 435 ? 6.122 10.942 -0.387 1.00 93.69 435 TYR A N 1
ATOM 3282 C CA . TYR A 1 435 ? 6.083 10.801 1.064 1.00 93.69 435 TYR A CA 1
ATOM 3283 C C . TYR A 1 435 ? 7.263 9.968 1.587 1.00 93.69 435 TYR A C 1
ATOM 3285 O O . TYR A 1 435 ? 7.591 8.908 1.046 1.00 93.69 435 TYR A O 1
ATOM 3293 N N . SER A 1 436 ? 7.888 10.455 2.663 1.00 87.56 436 SER A N 1
ATOM 3294 C CA . SER A 1 436 ? 8.994 9.775 3.338 1.00 87.56 436 SER A CA 1
ATOM 3295 C C . SER A 1 436 ? 8.640 9.426 4.779 1.00 87.56 436 SER A C 1
ATOM 3297 O O . SER A 1 436 ? 8.600 8.255 5.138 1.00 87.56 436 SER A O 1
ATOM 3299 N N . GLU A 1 437 ? 8.387 10.426 5.623 1.00 89.81 437 GLU A N 1
ATOM 3300 C CA . GLU A 1 437 ? 8.140 10.227 7.057 1.00 89.81 437 GLU A CA 1
ATOM 3301 C C . GLU A 1 437 ? 7.301 11.360 7.655 1.00 89.81 437 GLU A C 1
ATOM 3303 O O . GLU A 1 437 ? 7.173 12.432 7.071 1.00 89.81 437 GLU A O 1
ATOM 3308 N N . GLY A 1 438 ? 6.759 11.142 8.855 1.00 92.31 438 GLY A N 1
ATOM 3309 C CA . GLY A 1 438 ? 5.941 12.126 9.575 1.00 92.31 438 GLY A CA 1
ATOM 3310 C C . GLY A 1 438 ? 4.447 12.020 9.266 1.00 92.31 438 GLY A C 1
ATOM 3311 O O . GLY A 1 438 ? 4.021 11.082 8.597 1.00 92.31 438 GLY A O 1
ATOM 3312 N N . VAL A 1 439 ? 3.642 12.937 9.810 1.00 96.31 439 VAL A N 1
ATOM 3313 C CA . VAL A 1 439 ? 2.177 12.916 9.646 1.00 96.31 439 VAL A CA 1
ATOM 3314 C C . VAL A 1 439 ? 1.804 13.690 8.385 1.00 96.31 439 VAL A C 1
ATOM 3316 O O . VAL A 1 439 ? 1.984 14.909 8.306 1.00 96.31 439 VAL A O 1
ATOM 3319 N N . TYR A 1 440 ? 1.337 12.955 7.382 1.00 96.44 440 TYR A N 1
ATOM 3320 C CA . TYR A 1 440 ? 0.867 13.483 6.113 1.00 96.44 440 TYR A CA 1
ATOM 3321 C C . TYR A 1 440 ? -0.421 14.274 6.310 1.00 96.44 440 TYR A C 1
ATOM 3323 O O . TYR A 1 440 ? -1.326 13.825 7.011 1.00 96.44 440 TYR A O 1
ATOM 3331 N N . TYR A 1 441 ? -0.469 15.453 5.703 1.00 94.88 441 TYR A N 1
ATOM 3332 C CA . TYR A 1 441 ? -1.638 16.319 5.694 1.00 94.88 441 TYR A CA 1
ATOM 3333 C C . TYR A 1 441 ? -1.624 17.141 4.412 1.00 94.88 441 TYR A C 1
ATOM 3335 O O . TYR A 1 441 ? -0.628 17.821 4.139 1.00 94.88 441 TYR A O 1
ATOM 3343 N N . GLU A 1 442 ? -2.722 17.117 3.665 1.00 92.88 442 GLU A N 1
ATOM 3344 C CA . GLU A 1 442 ? -2.866 17.883 2.431 1.00 92.88 442 GLU A CA 1
ATOM 3345 C C . GLU A 1 442 ? -4.280 18.454 2.313 1.00 92.88 442 GLU A C 1
ATOM 3347 O O . GLU A 1 442 ? -5.193 17.832 1.787 1.00 92.88 442 GLU A O 1
ATOM 3352 N N . HIS A 1 443 ? -4.447 19.710 2.728 1.00 89.75 443 HIS A N 1
ATOM 3353 C CA . HIS A 1 443 ? -5.735 20.416 2.718 1.00 89.75 443 HIS A CA 1
ATOM 3354 C C . HIS A 1 443 ? -6.478 20.451 1.366 1.00 89.75 443 HIS A C 1
ATOM 3356 O O . HIS A 1 443 ? -7.666 20.780 1.334 1.00 89.75 443 HIS A O 1
ATOM 3362 N N . ARG A 1 444 ? -5.795 20.196 0.242 1.00 91.38 444 ARG A N 1
ATOM 3363 C CA . ARG A 1 444 ? -6.406 20.157 -1.097 1.00 91.38 444 ARG A CA 1
ATOM 3364 C C . ARG A 1 444 ? -7.044 18.813 -1.429 1.00 91.38 444 ARG A C 1
ATOM 3366 O O . ARG A 1 444 ? -7.858 18.766 -2.353 1.00 91.38 444 ARG A O 1
ATOM 3373 N N . CYS A 1 445 ? -6.697 17.764 -0.690 1.00 91.50 445 CYS A N 1
ATOM 3374 C CA . CYS A 1 445 ? -7.275 16.444 -0.841 1.00 91.50 445 CYS A CA 1
ATOM 3375 C C . CYS A 1 445 ? -8.808 16.476 -0.808 1.00 91.50 445 CYS A C 1
ATOM 3377 O O . CYS A 1 445 ? -9.442 17.198 -0.031 1.00 91.50 445 CYS A O 1
ATOM 3379 N N . THR A 1 446 ? -9.435 15.642 -1.633 1.00 90.44 446 THR A N 1
ATOM 3380 C CA . THR A 1 446 ? -10.881 15.460 -1.597 1.00 90.44 446 THR A CA 1
ATOM 3381 C C . THR A 1 446 ? -11.302 14.473 -0.511 1.00 90.44 446 THR A C 1
ATOM 3383 O O . THR A 1 446 ? -10.650 13.470 -0.255 1.00 90.44 446 THR A O 1
ATOM 3386 N N . THR A 1 447 ? -12.469 14.722 0.079 1.00 92.12 447 THR A N 1
ATOM 3387 C CA . THR A 1 447 ? -13.135 13.785 0.996 1.00 92.12 447 THR A CA 1
ATOM 3388 C C . THR A 1 447 ? -14.304 13.056 0.333 1.00 92.12 447 THR A C 1
ATOM 3390 O O . THR A 1 447 ? -15.026 12.300 0.978 1.00 92.12 447 THR A O 1
ATOM 3393 N N . ARG A 1 448 ? -14.549 13.284 -0.966 1.00 89.00 448 ARG A N 1
ATOM 3394 C CA . ARG A 1 448 ? -15.702 12.709 -1.674 1.00 89.00 448 ARG A CA 1
ATOM 3395 C C . ARG A 1 448 ? -15.381 11.278 -2.123 1.00 89.00 448 ARG A C 1
ATOM 3397 O O . ARG A 1 448 ? -14.518 11.151 -2.988 1.00 89.00 448 ARG A O 1
ATOM 3404 N N . PRO A 1 449 ? -16.132 10.245 -1.680 1.00 85.19 449 PRO A N 1
ATOM 3405 C CA . PRO A 1 449 ? -15.887 8.847 -2.064 1.00 85.19 449 PRO A CA 1
ATOM 3406 C C . PRO A 1 449 ? -15.709 8.636 -3.573 1.00 85.19 449 PRO A C 1
ATOM 3408 O O . PRO A 1 449 ? -14.777 7.988 -4.020 1.00 85.19 449 PRO A O 1
ATOM 3411 N N . SER A 1 450 ? -16.543 9.289 -4.390 1.00 80.81 450 SER A N 1
ATOM 3412 C CA . SER A 1 450 ? -16.514 9.179 -5.857 1.00 80.81 450 SER A CA 1
ATOM 3413 C C . SER A 1 450 ? -15.266 9.763 -6.537 1.00 80.81 450 SER A C 1
ATOM 3415 O O . SER A 1 450 ? -15.205 9.774 -7.765 1.00 80.81 450 SER A O 1
ATOM 3417 N N . ARG A 1 451 ? -14.365 10.395 -5.781 1.00 82.00 451 ARG A N 1
ATOM 3418 C CA . ARG A 1 451 ? -13.139 11.033 -6.278 1.00 82.00 451 ARG A CA 1
ATOM 3419 C C . ARG A 1 451 ? -11.872 10.482 -5.619 1.00 82.00 451 ARG A C 1
ATOM 3421 O O . ARG A 1 451 ? -10.798 10.933 -5.998 1.00 82.00 451 ARG A O 1
ATOM 3428 N N . LEU A 1 452 ? -12.006 9.548 -4.676 1.00 87.88 452 LEU A N 1
ATOM 3429 C CA . LEU A 1 452 ? -10.876 8.816 -4.108 1.00 87.88 452 LEU A CA 1
ATOM 3430 C C . LEU A 1 452 ? -10.304 7.917 -5.190 1.00 87.88 452 LEU A C 1
ATOM 3432 O O . LEU A 1 452 ? -11.060 7.297 -5.934 1.00 87.88 452 LEU A O 1
ATOM 3436 N N . ASN A 1 453 ? -8.989 7.894 -5.308 1.00 84.75 453 ASN A N 1
ATOM 3437 C CA . ASN A 1 453 ? -8.335 7.439 -6.522 1.00 84.75 453 ASN A CA 1
ATOM 3438 C C . ASN A 1 453 ? -7.318 6.318 -6.273 1.00 84.75 453 ASN A C 1
ATOM 3440 O O . ASN A 1 453 ? -6.907 5.667 -7.229 1.00 84.75 453 ASN A O 1
ATOM 3444 N N . HIS A 1 454 ? -7.003 6.038 -5.005 1.00 92.12 454 HIS A N 1
ATOM 3445 C CA . HIS A 1 454 ? -6.112 4.965 -4.583 1.00 92.12 454 HIS A CA 1
ATOM 3446 C C . HIS A 1 454 ? -6.727 4.172 -3.428 1.00 92.12 454 HIS A C 1
ATOM 3448 O O . HIS A 1 454 ? -7.319 4.752 -2.517 1.00 92.12 454 HIS A O 1
ATOM 3454 N N . ALA A 1 455 ? -6.602 2.846 -3.463 1.00 94.06 455 ALA A N 1
ATOM 3455 C CA . ALA A 1 455 ? -7.126 1.955 -2.432 1.00 94.06 455 ALA A CA 1
ATOM 3456 C C . ALA A 1 455 ? -5.979 1.380 -1.598 1.00 94.06 455 ALA A C 1
ATOM 3458 O O . ALA A 1 455 ? -5.020 0.823 -2.128 1.00 94.06 455 ALA A O 1
ATOM 3459 N N . VAL A 1 456 ? -6.087 1.504 -0.280 1.00 96.62 456 VAL A N 1
ATOM 3460 C CA . VAL A 1 456 ? -5.034 1.152 0.684 1.00 96.62 456 VAL A CA 1
ATOM 3461 C C . VAL A 1 456 ? -5.642 0.441 1.889 1.00 96.62 456 VAL A C 1
ATOM 3463 O O . VAL A 1 456 ? -6.858 0.241 1.951 1.00 96.62 456 VAL A O 1
ATOM 3466 N N . VAL A 1 457 ? -4.809 0.006 2.834 1.00 98.50 457 VAL A N 1
ATOM 3467 C CA . VAL A 1 457 ? -5.267 -0.749 4.006 1.00 98.50 457 VAL A CA 1
ATOM 3468 C C . VAL A 1 457 ? -5.000 0.056 5.272 1.00 98.50 457 VAL A C 1
ATOM 3470 O O . VAL A 1 457 ? -3.855 0.381 5.581 1.00 98.50 457 VAL A O 1
ATOM 3473 N N . LEU A 1 458 ? -6.047 0.373 6.029 1.00 98.75 458 LEU A N 1
ATOM 3474 C CA . LEU A 1 458 ? -5.918 0.986 7.346 1.00 98.75 458 LEU A CA 1
ATOM 3475 C C . LEU A 1 458 ? -5.537 -0.089 8.368 1.00 98.75 458 LEU A C 1
ATOM 3477 O O . LEU A 1 458 ? -6.237 -1.092 8.485 1.00 98.75 458 LEU A O 1
ATOM 3481 N N . VAL A 1 459 ? -4.451 0.121 9.116 1.00 98.69 459 VAL A N 1
ATOM 3482 C CA . VAL A 1 459 ? -3.892 -0.890 10.039 1.00 98.69 459 VAL A CA 1
ATOM 3483 C C . VAL A 1 459 ? -3.743 -0.402 11.480 1.00 98.69 459 VAL A C 1
ATOM 3485 O O . VAL A 1 459 ? -3.497 -1.203 12.377 1.00 98.69 459 VAL A O 1
ATOM 3488 N N . GLY A 1 460 ? -3.906 0.892 11.742 1.00 98.50 460 GLY A N 1
ATOM 3489 C CA . GLY A 1 460 ? -3.828 1.411 13.101 1.00 98.50 460 GLY A CA 1
ATOM 3490 C C . GLY A 1 460 ? -4.077 2.906 13.200 1.00 98.50 460 GLY A C 1
ATOM 3491 O O . GLY A 1 460 ? -4.413 3.572 12.220 1.00 98.50 460 GLY A O 1
ATOM 3492 N N . TRP A 1 461 ? -3.880 3.438 14.398 1.00 98.56 461 TRP A N 1
ATOM 3493 C CA . TRP A 1 461 ? -3.874 4.866 14.681 1.00 98.56 461 TRP A CA 1
ATOM 3494 C C . TRP A 1 461 ? -2.989 5.170 15.887 1.00 98.56 461 TRP A C 1
ATOM 3496 O O . TRP A 1 461 ? -2.669 4.308 16.710 1.00 98.56 461 TRP A O 1
ATOM 3506 N N . GLY A 1 462 ? -2.635 6.437 16.023 1.00 97.69 462 GLY A N 1
ATOM 3507 C CA . GLY A 1 462 ? -1.968 6.948 17.204 1.00 97.69 462 GLY A CA 1
ATOM 3508 C C . GLY A 1 462 ? -2.208 8.433 17.373 1.00 97.69 462 GLY A C 1
ATOM 3509 O O . GLY A 1 462 ? -3.060 9.035 16.708 1.00 97.69 462 GLY A O 1
ATOM 3510 N N . GLU A 1 463 ? -1.437 9.017 18.277 1.00 95.31 463 GLU A N 1
ATOM 3511 C CA . GLU A 1 463 ? -1.391 10.453 18.492 1.00 95.31 463 GLU A CA 1
ATOM 3512 C C . GLU A 1 463 ? 0.060 10.920 18.574 1.00 95.31 463 GLU A C 1
ATOM 3514 O O . GLU A 1 463 ? 0.922 10.230 19.120 1.00 95.31 463 GLU A O 1
ATOM 3519 N N . ARG A 1 464 ? 0.339 12.097 18.020 1.00 90.56 464 ARG A N 1
ATOM 3520 C CA . ARG A 1 464 ? 1.626 12.779 18.130 1.00 90.56 464 ARG A CA 1
ATOM 3521 C C . ARG A 1 464 ? 1.351 14.232 18.467 1.00 90.56 464 ARG A C 1
ATOM 3523 O O . ARG A 1 464 ? 0.616 14.900 17.750 1.00 90.56 464 ARG A O 1
ATOM 3530 N N . GLU A 1 465 ? 1.917 14.711 19.573 1.00 85.50 465 GLU A N 1
ATOM 3531 C CA . GLU A 1 465 ? 1.760 16.108 20.016 1.00 85.50 465 GLU A CA 1
ATOM 3532 C C . GLU A 1 465 ? 0.286 16.536 20.172 1.00 85.50 465 GLU A C 1
ATOM 3534 O O . GLU A 1 465 ? -0.085 17.669 19.885 1.00 85.50 465 GLU A O 1
ATOM 3539 N N . GLY A 1 466 ? -0.568 15.609 20.621 1.00 86.75 466 GLY A N 1
ATOM 3540 C CA . GLY A 1 466 ? -2.003 15.846 20.815 1.00 86.75 466 GLY A CA 1
ATOM 3541 C C . GLY A 1 466 ? -2.852 15.770 19.543 1.00 86.75 466 GLY A C 1
ATOM 3542 O O . GLY A 1 466 ? -4.070 15.904 19.629 1.00 86.75 466 GLY A O 1
ATOM 3543 N N . GLU A 1 467 ? -2.247 15.514 18.383 1.00 91.56 467 GLU A N 1
ATOM 3544 C CA . GLU A 1 467 ? -2.961 15.320 17.123 1.00 91.56 467 GLU A CA 1
ATOM 3545 C C . GLU A 1 467 ? -2.995 13.851 16.720 1.00 91.56 467 GLU A C 1
ATOM 3547 O O . GLU A 1 467 ? -1.992 13.137 16.790 1.00 91.56 467 GLU A O 1
ATOM 3552 N N . GLY A 1 468 ? -4.169 13.394 16.291 1.00 96.31 468 GLY A N 1
ATOM 3553 C CA . GLY A 1 468 ? -4.361 12.027 15.839 1.00 96.31 468 GLY A CA 1
ATOM 3554 C C . GLY A 1 468 ? -3.747 11.783 14.466 1.00 96.31 468 GLY A C 1
ATOM 3555 O O . GLY A 1 468 ? -3.766 12.650 13.593 1.00 96.31 468 GLY A O 1
ATOM 3556 N N . TYR A 1 469 ? -3.290 10.557 14.241 1.00 98.25 469 TYR A N 1
ATOM 3557 C CA . TYR A 1 469 ? -2.967 10.061 12.910 1.00 98.25 469 TYR A CA 1
ATOM 3558 C C . TYR A 1 469 ? -3.484 8.638 12.710 1.00 98.25 469 TYR A C 1
ATOM 3560 O O . TYR A 1 469 ? -3.599 7.861 13.658 1.00 98.25 469 TYR A O 1
ATOM 3568 N N . TRP A 1 470 ? -3.777 8.304 11.463 1.00 98.69 470 TRP A N 1
ATOM 3569 C CA . TRP A 1 470 ? -4.006 6.962 10.951 1.00 98.69 470 TRP A CA 1
ATOM 3570 C C . TRP A 1 470 ? -2.686 6.328 10.523 1.00 98.69 470 TRP A C 1
ATOM 3572 O O . TRP A 1 470 ? -1.794 7.028 10.049 1.00 98.69 470 TRP A O 1
ATOM 3582 N N . ILE A 1 471 ? -2.568 5.011 10.660 1.00 98.62 471 ILE A N 1
ATOM 3583 C CA . ILE A 1 471 ? -1.461 4.213 10.126 1.00 98.62 471 ILE A CA 1
ATOM 3584 C C . ILE A 1 471 ? -2.012 3.425 8.946 1.00 98.62 471 ILE A C 1
ATOM 3586 O O . ILE A 1 471 ? -2.896 2.582 9.116 1.00 98.62 471 ILE A O 1
ATOM 3590 N N . VAL A 1 472 ? -1.495 3.704 7.756 1.00 98.62 472 VAL A N 1
ATOM 3591 C CA . VAL A 1 472 ? -2.000 3.148 6.502 1.00 98.62 472 VAL A CA 1
ATOM 3592 C C . VAL A 1 472 ? -0.885 2.373 5.813 1.00 98.62 472 VAL A C 1
ATOM 3594 O O . VAL A 1 472 ? 0.218 2.887 5.626 1.00 98.62 472 VAL A O 1
ATOM 3597 N N . ARG A 1 473 ? -1.173 1.125 5.447 1.00 98.06 473 ARG A N 1
ATOM 3598 C CA . ARG A 1 473 ? -0.307 0.261 4.648 1.00 98.06 473 ARG A CA 1
ATOM 3599 C C . ARG A 1 473 ? -0.553 0.540 3.171 1.00 98.06 473 ARG A C 1
ATOM 3601 O O . ARG A 1 473 ? -1.683 0.402 2.696 1.00 98.06 473 ARG A O 1
ATOM 3608 N N . ASN A 1 474 ? 0.501 0.924 2.461 1.00 95.38 474 ASN A N 1
ATOM 3609 C CA . ASN A 1 474 ? 0.464 1.135 1.020 1.00 95.38 474 ASN A CA 1
ATOM 3610 C C . ASN A 1 474 ? 0.847 -0.156 0.272 1.00 95.38 474 ASN A C 1
ATOM 3612 O O . ASN A 1 474 ? 1.160 -1.185 0.873 1.00 95.38 474 ASN A O 1
ATOM 3616 N N . THR A 1 475 ? 0.801 -0.098 -1.053 1.00 91.44 475 THR A N 1
ATOM 3617 C CA . THR A 1 475 ? 0.970 -1.232 -1.970 1.00 91.44 475 THR A CA 1
ATOM 3618 C C . THR A 1 475 ? 2.120 -0.998 -2.948 1.00 91.44 475 THR A C 1
ATOM 3620 O O . THR A 1 475 ? 2.122 -1.552 -4.041 1.00 91.44 475 THR A O 1
ATOM 3623 N N . TRP A 1 476 ? 3.085 -0.148 -2.578 1.00 87.88 476 TRP A N 1
ATOM 3624 C CA . TRP A 1 476 ? 4.207 0.301 -3.419 1.00 87.88 476 TRP A CA 1
ATOM 3625 C C . TRP A 1 476 ? 5.567 -0.116 -2.841 1.00 87.88 476 TRP A C 1
ATOM 3627 O O . TRP A 1 476 ? 6.501 0.690 -2.802 1.00 87.88 476 TRP A O 1
ATOM 3637 N N . SER A 1 477 ? 5.658 -1.364 -2.367 1.00 83.62 477 SER A N 1
ATOM 3638 C CA . SER A 1 477 ? 6.838 -1.941 -1.708 1.00 83.62 477 SER A CA 1
ATOM 3639 C C . SER A 1 477 ? 7.154 -1.330 -0.333 1.00 83.62 477 SER A C 1
ATOM 3641 O O . SER A 1 477 ? 6.739 -0.222 0.019 1.00 83.62 477 SER A O 1
ATOM 3643 N N . SER A 1 478 ? 7.940 -2.054 0.468 1.00 79.69 478 SER A N 1
ATOM 3644 C CA . SER A 1 478 ? 8.462 -1.569 1.752 1.00 79.69 478 SER A CA 1
ATOM 3645 C C . SER A 1 478 ? 9.461 -0.418 1.593 1.00 79.69 478 SER A C 1
ATOM 3647 O O . SER A 1 478 ? 9.930 0.148 2.571 1.00 79.69 478 SER A O 1
ATOM 3649 N N . LEU A 1 479 ? 9.840 -0.072 0.363 1.00 75.94 479 LEU A N 1
ATOM 3650 C CA . LEU A 1 479 ? 10.864 0.934 0.081 1.00 75.94 479 LEU A CA 1
ATOM 3651 C C . LEU A 1 479 ? 10.271 2.323 -0.176 1.00 75.94 479 LEU A C 1
ATOM 3653 O O . LEU A 1 479 ? 11.024 3.300 -0.278 1.00 75.94 479 LEU A O 1
ATOM 3657 N N . TRP A 1 480 ? 8.945 2.429 -0.234 1.00 84.69 480 TRP A N 1
ATOM 3658 C CA . TRP A 1 480 ? 8.201 3.683 -0.210 1.00 84.69 480 TRP A CA 1
ATOM 3659 C C . TRP A 1 480 ? 7.774 4.051 1.224 1.00 84.69 480 TRP A C 1
ATOM 3661 O O . TRP A 1 480 ? 7.462 3.174 2.027 1.00 84.69 480 TRP A O 1
ATOM 3671 N N . GLY A 1 481 ? 7.741 5.348 1.549 1.00 89.31 481 GLY A N 1
ATOM 3672 C CA . GLY A 1 481 ? 7.314 5.835 2.865 1.00 89.31 481 GLY A CA 1
ATOM 3673 C C . GLY A 1 481 ? 8.130 5.274 4.037 1.00 89.31 481 GLY A C 1
ATOM 3674 O O . GLY A 1 481 ? 9.344 5.080 3.935 1.00 89.31 481 GLY A O 1
ATOM 3675 N N . GLN A 1 482 ? 7.446 5.006 5.151 1.00 87.94 482 GLN A N 1
ATOM 3676 C CA . GLN A 1 482 ? 8.015 4.394 6.352 1.00 87.94 482 GLN A CA 1
ATOM 3677 C C . GLN A 1 482 ? 7.827 2.878 6.287 1.00 87.94 482 GLN A C 1
ATOM 3679 O O . GLN A 1 482 ? 6.818 2.359 6.764 1.00 87.94 482 GLN A O 1
ATOM 3684 N N . ASP A 1 483 ? 8.775 2.179 5.664 1.00 87.75 483 ASP A N 1
ATOM 3685 C CA . ASP A 1 483 ? 8.743 0.722 5.476 1.00 87.75 483 ASP A CA 1
ATOM 3686 C C . ASP A 1 483 ? 7.469 0.224 4.759 1.00 87.75 483 ASP A C 1
ATOM 3688 O O . ASP A 1 483 ? 6.930 -0.834 5.083 1.00 87.75 483 ASP A O 1
ATOM 3692 N N . GLY A 1 484 ? 6.948 1.004 3.804 1.00 90.56 484 GLY A N 1
ATOM 3693 C CA . GLY A 1 484 ? 5.701 0.726 3.079 1.00 90.56 484 GLY A CA 1
ATOM 3694 C C . GLY A 1 484 ? 4.437 1.318 3.705 1.00 90.56 484 GLY A C 1
ATOM 3695 O O . GLY A 1 484 ? 3.339 1.130 3.177 1.00 90.56 484 GLY A O 1
ATOM 3696 N N . TYR A 1 485 ? 4.572 2.046 4.814 1.00 96.94 485 TYR A N 1
ATOM 3697 C CA . TYR A 1 485 ? 3.463 2.685 5.517 1.00 96.94 485 TYR A CA 1
ATOM 3698 C C . TYR A 1 485 ? 3.524 4.209 5.428 1.00 96.94 485 TYR A C 1
ATOM 3700 O O . TYR A 1 485 ? 4.581 4.817 5.239 1.00 96.94 485 TYR A O 1
ATOM 3708 N N . ILE A 1 486 ? 2.370 4.829 5.643 1.00 97.50 486 ILE A N 1
ATOM 3709 C CA . ILE A 1 486 ? 2.203 6.271 5.800 1.00 97.50 486 ILE A CA 1
ATOM 3710 C C . ILE A 1 486 ? 1.391 6.570 7.055 1.00 97.50 486 ILE A C 1
ATOM 3712 O O . ILE A 1 486 ? 0.464 5.837 7.407 1.00 97.50 486 ILE A O 1
ATOM 3716 N N . LEU A 1 487 ? 1.759 7.653 7.741 1.00 97.81 487 LEU A N 1
ATOM 3717 C CA . LEU A 1 487 ? 0.933 8.234 8.794 1.00 97.81 487 LEU A CA 1
ATOM 3718 C C . LEU A 1 487 ? 0.111 9.360 8.176 1.00 97.81 487 LEU A C 1
ATOM 3720 O O . LEU A 1 487 ? 0.706 10.289 7.641 1.00 97.81 487 LEU A O 1
ATOM 3724 N N . MET A 1 488 ? -1.215 9.298 8.244 1.00 97.88 488 MET A N 1
ATOM 3725 C CA . MET A 1 488 ? -2.109 10.326 7.687 1.00 97.88 488 MET A CA 1
ATOM 3726 C C . MET A 1 488 ? -2.849 11.045 8.808 1.00 97.88 488 MET A C 1
ATOM 3728 O O . MET A 1 488 ? -3.220 10.408 9.789 1.00 97.88 488 MET A O 1
ATOM 3732 N N . ALA A 1 489 ? -3.061 12.352 8.697 1.00 96.75 489 ALA A N 1
ATOM 3733 C CA . ALA A 1 489 ? -3.768 13.122 9.714 1.00 96.75 489 ALA A CA 1
ATOM 3734 C C . ALA A 1 489 ? -5.164 12.534 9.997 1.00 96.75 489 ALA A C 1
ATOM 3736 O O . ALA A 1 489 ? -5.918 12.201 9.082 1.00 96.75 489 ALA A O 1
ATOM 3737 N N . ARG A 1 490 ? -5.501 12.395 11.284 1.00 95.69 490 ARG A N 1
ATOM 3738 C CA . ARG A 1 490 ? -6.813 11.935 11.759 1.00 95.69 490 ARG A CA 1
ATOM 3739 C C . ARG A 1 490 ? -7.577 13.103 12.372 1.00 95.69 490 ARG A C 1
ATOM 3741 O O . ARG A 1 490 ? -7.001 13.931 13.076 1.00 95.69 490 ARG A O 1
ATOM 3748 N N . GLY A 1 491 ? -8.883 13.135 12.132 1.00 86.62 491 GLY A N 1
ATOM 3749 C CA . GLY A 1 491 ? -9.731 14.297 12.372 1.00 86.62 491 GLY A CA 1
ATOM 3750 C C . GLY A 1 491 ? -9.843 15.173 11.122 1.00 86.62 491 GLY A C 1
ATOM 3751 O O . GLY A 1 491 ? -8.860 15.464 10.449 1.00 86.62 491 GLY A O 1
ATOM 3752 N N . GLY A 1 492 ? -11.070 15.564 10.771 1.00 88.06 492 GLY A N 1
ATOM 3753 C CA . GLY A 1 492 ? -11.352 16.331 9.548 1.00 88.06 492 GLY A CA 1
ATOM 3754 C C . GLY A 1 492 ? -11.411 15.498 8.260 1.00 88.06 492 GLY A C 1
ATOM 3755 O O . GLY A 1 492 ? -11.746 16.052 7.216 1.00 88.06 492 GLY A O 1
ATOM 3756 N N . ASN A 1 493 ? -11.170 14.182 8.350 1.00 94.81 493 ASN A N 1
ATOM 3757 C CA . ASN A 1 493 ? -11.229 13.227 7.239 1.00 94.81 493 ASN A CA 1
ATOM 3758 C C . ASN A 1 493 ? -10.299 13.602 6.067 1.00 94.81 493 ASN A C 1
ATOM 3760 O O . ASN A 1 493 ? -10.702 13.563 4.904 1.00 94.81 493 ASN A O 1
ATOM 3764 N N . ASP A 1 494 ? -9.062 14.001 6.386 1.00 94.56 494 ASP A N 1
ATOM 3765 C CA . ASP A 1 494 ? -8.051 14.367 5.391 1.00 94.56 494 ASP A CA 1
ATOM 3766 C C . ASP A 1 494 ? -7.851 13.238 4.369 1.00 94.56 494 ASP A C 1
ATOM 3768 O O . ASP A 1 494 ? -7.829 12.056 4.725 1.00 94.56 494 ASP A O 1
ATOM 3772 N N . CYS A 1 495 ? -7.803 13.597 3.084 1.00 95.25 495 CYS A N 1
ATOM 3773 C CA . CYS A 1 495 ? -7.727 12.655 1.957 1.00 95.25 495 CYS A CA 1
ATOM 3774 C C . CYS A 1 495 ? -8.776 11.536 1.942 1.00 95.25 495 CYS A C 1
ATOM 3776 O O . CYS A 1 495 ? -8.609 10.555 1.223 1.00 95.25 495 CYS A O 1
ATOM 3778 N N . GLY A 1 496 ? -9.885 11.700 2.671 1.00 95.94 496 GLY A N 1
ATOM 3779 C CA . GLY A 1 496 ? -11.024 10.791 2.630 1.00 95.94 496 GLY A CA 1
ATOM 3780 C C . GLY A 1 496 ? -10.797 9.442 3.309 1.00 95.94 496 GLY A C 1
ATOM 3781 O O . GLY A 1 496 ? -11.530 8.507 3.002 1.00 95.94 496 GLY A O 1
ATOM 3782 N N . VAL A 1 497 ? -9.836 9.331 4.235 1.00 97.12 497 VAL A N 1
ATOM 3783 C CA . VAL A 1 497 ? -9.512 8.072 4.940 1.00 97.12 497 VAL A CA 1
ATOM 3784 C C . VAL A 1 497 ? -10.747 7.374 5.536 1.00 97.12 497 VAL A C 1
ATOM 3786 O O . VAL A 1 497 ? -10.848 6.150 5.480 1.00 97.12 497 VAL A O 1
ATOM 3789 N N . ALA A 1 498 ? -11.711 8.131 6.070 1.00 96.38 498 ALA A N 1
ATOM 3790 C CA . ALA A 1 498 ? -12.956 7.606 6.642 1.00 96.38 498 ALA A CA 1
ATOM 3791 C C . ALA A 1 498 ? -14.140 7.604 5.651 1.00 96.38 498 ALA A C 1
ATOM 3793 O O . ALA A 1 498 ? -15.245 7.194 5.998 1.00 96.38 498 ALA A O 1
ATOM 3794 N N . SER A 1 499 ? -13.952 8.072 4.415 1.00 94.62 499 SER A N 1
ATOM 3795 C CA . SER A 1 499 ? -15.041 8.267 3.450 1.00 94.62 499 SER A CA 1
ATOM 3796 C C . SER A 1 499 ? -15.566 6.971 2.829 1.00 94.62 499 SER A C 1
ATOM 3798 O O . SER A 1 499 ? -16.744 6.910 2.474 1.00 94.62 499 SER A O 1
ATOM 3800 N N . ASP A 1 500 ? -14.727 5.948 2.662 1.00 92.44 500 ASP A N 1
ATOM 3801 C CA . ASP A 1 500 ? -15.112 4.690 2.000 1.00 92.44 500 ASP A CA 1
ATOM 3802 C C . ASP A 1 500 ? -14.491 3.465 2.684 1.00 92.44 500 ASP A C 1
ATOM 3804 O O . ASP A 1 500 ? -13.945 2.576 2.035 1.00 92.44 500 ASP A O 1
ATOM 3808 N N . ALA A 1 501 ? -14.541 3.442 4.019 1.00 97.19 501 ALA A N 1
ATOM 3809 C CA . ALA A 1 501 ? -14.040 2.326 4.809 1.00 97.19 501 ALA A CA 1
ATOM 3810 C C . ALA A 1 501 ? -15.003 1.128 4.775 1.00 97.19 501 ALA A C 1
ATOM 3812 O O . ALA A 1 501 ? -16.208 1.248 5.031 1.00 97.19 501 ALA A O 1
ATOM 3813 N N . VAL A 1 502 ? -14.457 -0.048 4.475 1.00 97.38 502 VAL A N 1
ATOM 3814 C CA . VAL A 1 502 ? -15.193 -1.313 4.384 1.00 97.38 502 VAL A CA 1
ATOM 3815 C C . VAL A 1 502 ? -14.366 -2.467 4.949 1.00 97.38 502 VAL A C 1
ATOM 3817 O O . VAL A 1 502 ? -13.134 -2.427 4.953 1.00 97.38 502 VAL A O 1
ATOM 3820 N N . PHE A 1 503 ? -15.045 -3.522 5.400 1.00 98.00 503 PHE A N 1
ATOM 3821 C CA . PHE A 1 503 ? -14.395 -4.784 5.753 1.00 98.00 503 PHE A CA 1
ATOM 3822 C C . PHE A 1 503 ? -15.170 -6.008 5.279 1.00 98.00 503 PHE A C 1
ATOM 3824 O O . PHE A 1 503 ? -16.394 -5.976 5.133 1.00 98.00 503 PHE A O 1
ATOM 3831 N N . ALA A 1 504 ? -14.451 -7.106 5.054 1.00 97.38 504 ALA A N 1
ATOM 3832 C CA . ALA A 1 504 ? -15.048 -8.375 4.663 1.00 97.38 504 ALA A CA 1
ATOM 3833 C C . ALA A 1 504 ? -15.755 -9.067 5.843 1.00 97.38 504 ALA A C 1
ATOM 3835 O O . ALA A 1 504 ? -15.229 -9.134 6.954 1.00 97.38 504 ALA A O 1
ATOM 3836 N N . LYS A 1 505 ? -16.934 -9.648 5.597 1.00 97.38 505 LYS A N 1
ATOM 3837 C CA . LYS A 1 505 ? -17.648 -10.480 6.573 1.00 97.38 505 LYS A CA 1
ATOM 3838 C C . LYS A 1 505 ? -17.262 -11.946 6.380 1.00 97.38 505 LYS A C 1
ATOM 3840 O O . LYS A 1 505 ? -17.684 -12.570 5.407 1.00 97.38 505 LYS A O 1
ATOM 3845 N N . VAL A 1 506 ? -16.490 -12.503 7.313 1.00 97.50 506 VAL A N 1
ATOM 3846 C CA . VAL A 1 506 ? -16.178 -13.944 7.349 1.00 97.50 506 VAL A CA 1
ATOM 3847 C C . VAL A 1 506 ? -17.466 -14.742 7.553 1.00 97.50 506 VAL A C 1
ATOM 3849 O O . VAL A 1 506 ? -18.304 -14.355 8.367 1.00 97.50 506 VAL A O 1
ATOM 3852 N N . ALA A 1 507 ? -17.624 -15.849 6.826 1.00 96.69 507 ALA A N 1
ATOM 3853 C CA . ALA A 1 507 ? -18.808 -16.690 6.958 1.00 96.69 507 ALA A CA 1
ATOM 3854 C C . ALA A 1 507 ? -18.916 -17.309 8.363 1.00 96.69 507 ALA A C 1
ATOM 3856 O O . ALA A 1 507 ? -17.948 -17.889 8.864 1.00 96.69 507 ALA A O 1
ATOM 3857 N N . ASP A 1 508 ? -20.111 -17.257 8.965 1.00 94.94 508 ASP A N 1
ATOM 3858 C CA . ASP A 1 508 ? -20.348 -17.584 10.386 1.00 94.94 508 ASP A CA 1
ATOM 3859 C C . ASP A 1 508 ? -19.803 -18.966 10.799 1.00 94.94 508 ASP A C 1
ATOM 3861 O O . ASP A 1 508 ? -19.315 -19.151 11.912 1.00 94.94 508 ASP A O 1
ATOM 3865 N N . LYS A 1 509 ? -19.816 -19.944 9.883 1.00 94.69 509 LYS A N 1
ATOM 3866 C CA . LYS A 1 509 ? -19.314 -21.309 10.126 1.00 94.69 509 LYS A CA 1
ATOM 3867 C C . LYS A 1 509 ? -17.803 -21.404 10.396 1.00 94.69 509 LYS A C 1
ATOM 3869 O O . LYS A 1 509 ? -17.355 -22.446 10.864 1.00 94.69 509 LYS A O 1
ATOM 3874 N N . PHE A 1 510 ? -17.026 -20.370 10.068 1.00 94.88 510 PHE A N 1
ATOM 3875 C CA . PHE A 1 510 ? -15.583 -20.300 10.339 1.00 94.88 510 PHE A CA 1
ATOM 3876 C C . PHE A 1 510 ? -15.242 -19.442 11.556 1.00 94.88 510 PHE A C 1
ATOM 3878 O O . PHE A 1 510 ? -14.092 -19.448 11.992 1.00 94.88 510 PHE A O 1
ATOM 3885 N N . VAL A 1 511 ? -16.214 -18.714 12.110 1.00 96.12 511 VAL A N 1
ATOM 3886 C CA . VAL A 1 511 ? -15.988 -17.844 13.262 1.00 96.12 511 VAL A CA 1
ATOM 3887 C C . VAL A 1 511 ? -15.699 -18.700 14.495 1.00 96.12 511 VAL A C 1
ATOM 3889 O O . VAL A 1 511 ? -16.502 -19.542 14.900 1.00 96.12 511 VAL A O 1
ATOM 3892 N N . VAL A 1 512 ? -14.539 -18.472 15.104 1.00 97.75 512 VAL A N 1
ATOM 3893 C CA . VAL A 1 512 ? -14.086 -19.139 16.323 1.00 97.75 512 VAL A CA 1
ATOM 3894 C C . VAL A 1 512 ? -14.395 -18.234 17.522 1.00 97.75 512 VAL A C 1
ATOM 3896 O O . VAL A 1 512 ? -13.871 -17.118 17.597 1.00 97.75 512 VAL A O 1
ATOM 3899 N N . PRO A 1 513 ? -15.212 -18.687 18.493 1.00 96.69 513 PRO A N 1
ATOM 3900 C CA . PRO A 1 513 ? -15.511 -17.901 19.687 1.00 96.69 513 PRO A CA 1
ATOM 3901 C C . PRO A 1 513 ? -14.240 -17.454 20.428 1.00 96.69 513 PRO A C 1
ATOM 3903 O O . PRO A 1 513 ? -13.368 -18.270 20.721 1.00 96.69 513 PRO A O 1
ATOM 3906 N N . GLY A 1 514 ? -14.137 -16.157 20.735 1.00 96.06 514 GLY A N 1
ATOM 3907 C CA . GLY A 1 514 ? -13.003 -15.561 21.459 1.00 96.06 514 GLY A CA 1
ATOM 3908 C C . GLY A 1 514 ? -11.744 -15.280 20.623 1.00 96.06 514 GLY A C 1
ATOM 3909 O O . GLY A 1 514 ? -10.811 -14.653 21.134 1.00 96.06 514 GLY A O 1
ATOM 3910 N N . ALA A 1 515 ? -11.699 -15.682 19.344 1.00 97.12 515 ALA A N 1
ATOM 3911 C CA . ALA A 1 515 ? -10.583 -15.341 18.453 1.00 97.12 515 ALA A CA 1
ATOM 3912 C C . ALA A 1 515 ? -10.446 -13.821 18.278 1.00 97.12 515 ALA A C 1
ATOM 3914 O O . ALA A 1 515 ? -9.341 -13.286 18.348 1.00 97.12 515 ALA A O 1
ATOM 3915 N N . GLN A 1 516 ? -11.582 -13.134 18.160 1.00 96.69 516 GLN A N 1
ATOM 3916 C CA . GLN A 1 516 ? -11.652 -11.688 17.978 1.00 96.69 516 GLN A CA 1
ATOM 3917 C C . GLN A 1 516 ? -11.064 -10.926 19.168 1.00 96.69 516 GLN A C 1
ATOM 3919 O O . GLN A 1 516 ? -10.201 -10.069 18.984 1.00 96.69 516 GLN A O 1
ATOM 3924 N N . ASP A 1 517 ? -11.463 -11.285 20.390 1.00 96.94 517 ASP A N 1
ATOM 3925 C CA . ASP A 1 517 ? -10.941 -10.668 21.615 1.00 96.94 517 ASP A CA 1
ATOM 3926 C C . ASP A 1 517 ? -9.434 -10.913 21.770 1.00 96.94 517 ASP A C 1
ATOM 3928 O O . ASP A 1 517 ? -8.676 -10.010 22.132 1.00 96.94 517 ASP A O 1
ATOM 3932 N N . SER A 1 518 ? -8.986 -12.129 21.441 1.00 97.25 518 SER A N 1
ATOM 3933 C CA . SER A 1 518 ? -7.570 -12.504 21.486 1.00 97.25 518 SER A CA 1
ATOM 3934 C C . SER A 1 518 ? -6.742 -11.711 20.474 1.00 97.25 518 SER A C 1
ATOM 3936 O O . SER A 1 518 ? -5.669 -11.213 20.813 1.00 97.25 518 SER A O 1
ATOM 3938 N N . ALA A 1 519 ? -7.241 -11.557 19.244 1.00 97.50 519 ALA A N 1
ATOM 3939 C CA . ALA A 1 519 ? -6.587 -10.761 18.214 1.00 97.50 519 ALA A CA 1
ATOM 3940 C C . ALA A 1 519 ? -6.534 -9.282 18.623 1.00 97.50 519 ALA A C 1
ATOM 3942 O O . ALA A 1 519 ? -5.461 -8.681 18.615 1.00 97.50 519 ALA A O 1
ATOM 3943 N N . MET A 1 520 ? -7.659 -8.712 19.063 1.00 97.06 520 MET A N 1
ATOM 3944 C CA . MET A 1 520 ? -7.749 -7.321 19.516 1.00 97.06 520 MET A CA 1
ATOM 3945 C C . MET A 1 520 ? -6.738 -7.011 20.631 1.00 97.06 520 MET A C 1
ATOM 3947 O O . MET A 1 520 ? -6.097 -5.958 20.613 1.00 97.06 520 MET A O 1
ATOM 3951 N N . ALA A 1 521 ? -6.524 -7.940 21.568 1.00 97.94 521 ALA A N 1
ATOM 3952 C CA . ALA A 1 521 ? -5.524 -7.783 22.623 1.00 97.94 521 ALA A CA 1
ATOM 3953 C C . ALA A 1 521 ? -4.090 -7.615 22.079 1.00 97.94 521 ALA A C 1
ATOM 3955 O O . ALA A 1 521 ? -3.310 -6.852 22.656 1.00 97.94 521 ALA A O 1
ATOM 3956 N N . LEU A 1 522 ? -3.741 -8.266 20.961 1.00 97.88 522 LEU A N 1
ATOM 3957 C CA . LEU A 1 522 ? -2.437 -8.099 20.308 1.00 97.88 522 LEU A CA 1
ATOM 3958 C C . LEU A 1 522 ? -2.280 -6.700 19.706 1.00 97.88 522 LEU A C 1
ATOM 3960 O O . LEU A 1 522 ? -1.247 -6.065 19.922 1.00 97.88 522 LEU A O 1
ATOM 3964 N N . GLY A 1 523 ? -3.304 -6.206 19.004 1.00 98.00 523 GLY A N 1
ATOM 3965 C CA . GLY A 1 523 ? -3.300 -4.857 18.427 1.00 98.00 523 GLY A CA 1
ATOM 3966 C C . GLY A 1 523 ? -3.224 -3.761 19.497 1.00 98.00 523 GLY A C 1
ATOM 3967 O O . GLY A 1 523 ? -2.470 -2.797 19.361 1.00 98.00 523 GLY A O 1
ATOM 3968 N N . ILE A 1 524 ? -3.915 -3.949 20.630 1.00 98.19 524 ILE A N 1
ATOM 3969 C CA . ILE A 1 524 ? -3.813 -3.056 21.797 1.00 98.19 524 ILE A CA 1
ATOM 3970 C C . ILE A 1 524 ? -2.403 -3.101 22.399 1.00 98.19 524 ILE A C 1
ATOM 3972 O O . ILE A 1 524 ? -1.840 -2.057 22.728 1.00 98.19 524 ILE A O 1
ATOM 3976 N N . ALA A 1 525 ? -1.808 -4.288 22.552 1.00 98.00 525 ALA A N 1
ATOM 3977 C CA . ALA A 1 525 ? -0.454 -4.424 23.090 1.00 98.00 525 ALA A CA 1
ATOM 3978 C C . ALA A 1 525 ? 0.593 -3.743 22.192 1.00 98.00 525 ALA A C 1
ATOM 3980 O O . ALA A 1 525 ? 1.481 -3.052 22.694 1.00 98.00 525 ALA A O 1
ATOM 3981 N N . ARG A 1 526 ? 0.457 -3.873 20.867 1.00 97.69 526 ARG A N 1
ATOM 3982 C CA . ARG A 1 526 ? 1.269 -3.134 19.890 1.00 97.69 526 ARG A CA 1
ATOM 3983 C C . ARG A 1 526 ? 1.050 -1.627 19.974 1.00 97.69 526 ARG A C 1
ATOM 3985 O O . ARG A 1 526 ? 2.030 -0.888 20.002 1.00 97.69 526 ARG A O 1
ATOM 3992 N N . GLY A 1 527 ? -0.198 -1.183 20.116 1.00 97.94 527 GLY A N 1
ATOM 3993 C CA . GLY A 1 527 ? -0.537 0.221 20.350 1.00 97.94 527 GLY A CA 1
ATOM 3994 C C . GLY A 1 527 ? 0.162 0.805 21.583 1.00 97.94 527 GLY A C 1
ATOM 3995 O O . GLY A 1 527 ? 0.717 1.897 21.511 1.00 97.94 527 GLY A O 1
ATOM 3996 N N . ARG A 1 528 ? 0.233 0.059 22.693 1.00 97.62 528 ARG A N 1
ATOM 3997 C CA . ARG A 1 528 ? 0.985 0.483 23.892 1.00 97.62 528 ARG A CA 1
ATOM 3998 C C . ARG A 1 528 ? 2.484 0.625 23.623 1.00 97.62 528 ARG A C 1
ATOM 4000 O O . ARG A 1 528 ? 3.081 1.613 24.029 1.00 97.62 528 ARG A O 1
ATOM 4007 N N . ALA A 1 529 ? 3.087 -0.317 22.899 1.00 96.00 529 ALA A N 1
ATOM 4008 C CA . ALA A 1 529 ? 4.500 -0.213 22.528 1.00 96.00 529 ALA A CA 1
ATOM 4009 C C . ALA A 1 529 ? 4.779 1.001 21.617 1.00 96.00 529 ALA A C 1
ATOM 4011 O O . ALA A 1 529 ? 5.813 1.657 21.757 1.00 96.00 529 ALA A O 1
ATOM 4012 N N . LEU A 1 530 ? 3.848 1.318 20.709 1.00 95.44 530 LEU A N 1
ATOM 4013 C CA . LEU A 1 530 ? 3.908 2.519 19.874 1.00 95.44 530 LEU A CA 1
ATOM 4014 C C . LEU A 1 530 ? 3.780 3.798 20.714 1.00 95.44 530 LEU A C 1
ATOM 4016 O O . LEU A 1 530 ? 4.546 4.736 20.507 1.00 95.44 530 LEU A O 1
ATOM 4020 N N . GLN A 1 531 ? 2.868 3.819 21.690 1.00 96.12 531 GLN A N 1
ATOM 4021 C CA . GLN A 1 531 ? 2.723 4.933 22.627 1.00 96.12 531 GLN A CA 1
ATOM 4022 C C . GLN A 1 531 ? 4.045 5.226 23.347 1.00 96.12 531 GLN A C 1
ATOM 4024 O O . GLN A 1 531 ? 4.526 6.356 23.309 1.00 96.12 531 GLN A O 1
ATOM 4029 N N . GLU A 1 532 ? 4.679 4.206 23.930 1.00 95.19 532 GLU A N 1
ATOM 4030 C CA . GLU A 1 532 ? 5.971 4.367 24.608 1.00 95.19 532 GLU A CA 1
ATOM 4031 C C . GLU A 1 532 ? 7.068 4.887 23.662 1.00 95.19 532 GLU A C 1
ATOM 4033 O O . GLU A 1 532 ? 7.973 5.614 24.072 1.00 95.19 532 GLU A O 1
ATOM 4038 N N . GLN A 1 533 ? 7.030 4.503 22.382 1.00 91.31 533 GLN A N 1
ATOM 4039 C CA . GLN A 1 533 ? 7.971 5.008 21.384 1.00 91.31 533 GLN A CA 1
ATOM 4040 C C . GLN A 1 533 ? 7.760 6.500 21.102 1.00 91.31 533 GLN A C 1
ATOM 4042 O O . GLN A 1 533 ? 8.745 7.234 20.999 1.00 91.31 533 GLN A O 1
ATOM 4047 N N . GLU A 1 534 ? 6.511 6.945 20.968 1.00 91.62 534 GLU A N 1
ATOM 4048 C CA . GLU A 1 534 ? 6.178 8.356 20.751 1.00 91.62 534 GLU A CA 1
ATOM 4049 C C . GLU A 1 534 ? 6.503 9.208 21.989 1.00 91.62 534 GLU A C 1
ATOM 4051 O O . GLU A 1 534 ? 7.110 10.268 21.845 1.00 91.62 534 GLU A O 1
ATOM 4056 N N . GLU A 1 535 ? 6.237 8.711 23.199 1.00 92.44 535 GLU A N 1
ATOM 4057 C CA . GLU A 1 535 ? 6.609 9.381 24.455 1.00 92.44 535 GLU A CA 1
ATOM 4058 C C . GLU A 1 535 ? 8.133 9.562 24.568 1.00 92.44 535 GLU A C 1
ATOM 4060 O O . GLU A 1 535 ? 8.613 10.675 24.791 1.00 92.44 535 GLU A O 1
ATOM 4065 N N . ARG A 1 536 ? 8.925 8.515 24.284 1.00 91.69 536 ARG A N 1
ATOM 4066 C CA . ARG A 1 536 ? 10.400 8.614 24.249 1.00 91.69 536 ARG A CA 1
ATOM 4067 C C . ARG A 1 536 ? 10.907 9.615 23.207 1.00 91.69 536 ARG A C 1
ATOM 4069 O O . ARG A 1 536 ? 11.911 10.294 23.431 1.00 91.69 536 ARG A O 1
ATOM 4076 N N . ARG A 1 537 ? 10.252 9.699 22.043 1.00 87.44 537 ARG A N 1
ATOM 4077 C CA . ARG A 1 537 ? 10.593 10.683 20.998 1.00 87.44 537 ARG A CA 1
ATOM 4078 C C . ARG A 1 537 ? 10.315 12.104 21.472 1.00 87.44 537 ARG A C 1
ATOM 4080 O O . ARG A 1 537 ? 11.139 12.990 21.241 1.00 87.44 537 ARG A O 1
ATOM 4087 N N . GLU A 1 538 ? 9.187 12.313 22.139 1.00 87.38 538 GLU A N 1
ATOM 4088 C CA . GLU A 1 538 ? 8.815 13.611 22.689 1.00 87.38 538 GLU A CA 1
ATOM 4089 C C . GLU A 1 538 ? 9.789 14.054 23.789 1.00 87.38 538 GLU A C 1
ATOM 4091 O O . GLU A 1 538 ? 10.286 15.180 23.742 1.00 87.38 538 GLU A O 1
ATOM 4096 N N . GLU A 1 539 ? 10.144 13.162 24.717 1.00 89.12 539 GLU A N 1
ATOM 4097 C CA . GLU A 1 539 ? 11.159 13.415 25.747 1.00 89.12 539 GLU A CA 1
ATOM 4098 C C . GLU A 1 539 ? 12.515 13.784 25.134 1.00 89.12 539 GLU A C 1
ATOM 4100 O O . GLU A 1 539 ? 13.116 14.793 25.507 1.00 89.12 539 GLU A O 1
ATOM 4105 N N . ALA A 1 540 ? 12.975 13.030 24.131 1.00 87.00 540 ALA A N 1
ATOM 4106 C CA . ALA A 1 540 ? 14.219 13.333 23.428 1.00 87.00 540 ALA A CA 1
ATOM 4107 C C . ALA A 1 540 ? 14.173 14.696 22.713 1.00 87.00 540 ALA A C 1
ATOM 4109 O O . ALA A 1 540 ? 15.189 15.394 22.644 1.00 87.00 540 ALA A O 1
ATOM 4110 N N . ARG A 1 541 ? 13.008 15.097 22.183 1.00 83.31 541 ARG A N 1
ATOM 4111 C CA . ARG A 1 541 ? 12.823 16.417 21.563 1.00 83.31 541 ARG A CA 1
ATOM 4112 C C . ARG A 1 541 ? 12.866 17.534 22.603 1.00 83.31 541 ARG A C 1
ATOM 4114 O O . ARG A 1 541 ? 13.539 18.534 22.365 1.00 83.31 541 ARG A O 1
ATOM 4121 N N . ARG A 1 542 ? 12.200 17.352 23.749 1.00 84.38 542 ARG A N 1
ATOM 4122 C CA . ARG A 1 542 ? 12.229 18.300 24.877 1.00 84.38 542 ARG A CA 1
ATOM 4123 C C . ARG A 1 542 ? 13.656 18.488 25.400 1.00 84.38 542 ARG A C 1
ATOM 4125 O O . ARG A 1 542 ? 14.131 19.616 25.446 1.00 84.38 542 ARG A O 1
ATOM 4132 N N . ALA A 1 543 ? 14.392 17.398 25.621 1.00 86.12 543 ALA A N 1
ATOM 4133 C CA . ALA A 1 543 ? 15.787 17.449 26.067 1.00 86.12 543 ALA A CA 1
ATOM 4134 C C . ALA A 1 543 ? 16.718 18.192 25.083 1.00 86.12 543 ALA A C 1
ATOM 4136 O O . ALA A 1 543 ? 17.624 18.912 25.496 1.00 86.12 543 ALA A O 1
ATOM 4137 N N . ARG A 1 544 ? 16.498 18.062 23.764 1.00 83.50 544 ARG A N 1
ATOM 4138 C CA . ARG A 1 544 ? 17.256 18.829 22.753 1.00 83.50 544 ARG A CA 1
ATOM 4139 C C . ARG A 1 544 ? 16.914 20.318 22.750 1.00 83.50 544 ARG A C 1
ATOM 4141 O O . ARG A 1 544 ? 17.785 21.119 22.421 1.00 83.50 544 ARG A O 1
ATOM 4148 N N . ALA A 1 545 ? 15.673 20.677 23.073 1.00 76.69 545 ALA A N 1
ATOM 4149 C CA . ALA A 1 545 ? 15.234 22.066 23.150 1.00 76.69 545 ALA A CA 1
ATOM 4150 C C . ALA A 1 545 ? 15.771 22.781 24.404 1.00 76.69 545 ALA A C 1
ATOM 4152 O O . ALA A 1 545 ? 16.001 23.986 24.354 1.00 76.69 545 ALA A O 1
ATOM 4153 N N . GLU A 1 546 ? 16.004 22.047 25.495 1.00 76.69 546 GLU A N 1
ATOM 4154 C CA . GLU A 1 546 ? 16.505 22.597 26.763 1.00 76.69 546 GLU A CA 1
ATOM 4155 C C . GLU A 1 546 ? 18.024 22.878 26.752 1.00 76.69 546 GLU A C 1
ATOM 4157 O O . GLU A 1 546 ? 18.475 23.784 27.447 1.00 76.69 546 GLU A O 1
ATOM 4162 N N . GLY A 1 547 ? 18.805 22.211 25.887 1.00 57.81 547 GLY A N 1
ATOM 4163 C CA . GLY A 1 547 ? 20.252 22.437 25.724 1.00 57.81 547 GLY A CA 1
ATOM 4164 C C . GLY A 1 547 ? 21.091 22.066 26.965 1.00 57.81 547 GLY A C 1
ATOM 4165 O O . GLY A 1 547 ? 20.555 21.898 28.056 1.00 57.81 547 GLY A O 1
ATOM 4166 N N . PRO A 1 548 ? 22.425 21.895 26.852 1.00 57.25 548 PRO A N 1
ATOM 4167 C CA . PRO A 1 548 ? 23.250 21.712 28.040 1.00 57.25 548 PRO A CA 1
ATOM 4168 C C . PRO A 1 548 ? 23.297 23.035 28.813 1.00 57.25 548 PRO A C 1
ATOM 4170 O O . PRO A 1 548 ? 23.772 24.042 28.277 1.00 57.25 548 PRO A O 1
ATOM 4173 N N . GLU A 1 549 ? 22.822 23.035 30.063 1.00 51.69 549 GLU A N 1
ATOM 4174 C CA . GLU A 1 549 ? 23.097 24.117 3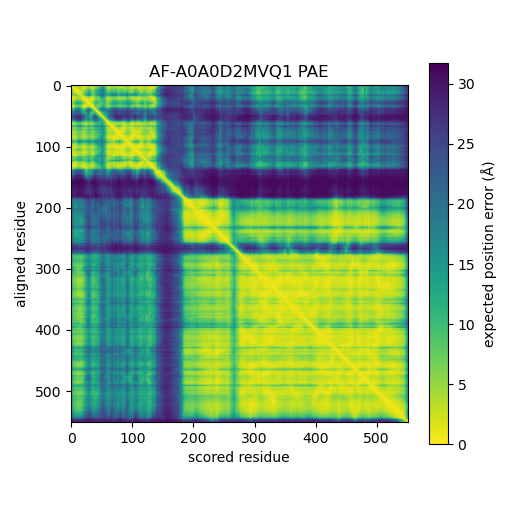1.009 1.00 51.69 549 GLU A CA 1
ATOM 4175 C C . GLU A 1 549 ? 24.610 24.374 31.002 1.00 51.69 549 GLU A C 1
ATOM 4177 O O . GLU A 1 549 ? 25.413 23.498 31.329 1.00 51.69 549 GLU A O 1
ATOM 4182 N N . ARG A 1 550 ? 25.017 25.565 30.547 1.00 47.88 550 ARG A N 1
ATOM 4183 C CA . ARG A 1 550 ? 26.405 26.018 30.659 1.00 47.88 550 ARG A CA 1
ATOM 4184 C C . ARG A 1 550 ? 26.694 26.228 32.146 1.00 47.88 550 ARG A C 1
ATOM 4186 O O . ARG A 1 550 ? 26.385 27.297 32.666 1.00 47.88 550 ARG A O 1
ATOM 4193 N N . SER A 1 551 ? 27.238 25.207 32.805 1.00 41.53 551 SER A N 1
ATOM 4194 C CA . SER A 1 551 ? 27.867 25.316 34.127 1.00 41.53 551 SER A CA 1
ATOM 4195 C C . SER A 1 551 ? 29.250 25.938 34.025 1.00 41.53 551 SER A C 1
ATOM 4197 O O . SER A 1 551 ? 30.016 25.449 33.157 1.00 41.53 551 SER A O 1
#

InterPro domains:
  IPR000169 Cysteine peptidase, cysteine active site [PS00139] (309-320)
  IPR000668 Peptidase C1A, papain C-terminal [PF00112] (291-503)
  IPR000668 Peptidase C1A, papain C-terminal [PR00705] (309-324)
  IPR000668 Peptidase C1A, papain C-terminal [PR00705] (454-464)
  IPR000668 Peptidase C1A, papain C-terminal [PR00705] (469-475)
  IPR000668 Peptidase C1A, papain C-terminal [SM00645] (291-505)
  IPR013128 Peptidase C1A [PTHR12411] (224-498)
  IPR013201 Cathepsin propeptide inhibitor domain (I29) [PF08246] (191-254)
  IPR013201 Cathepsin propeptide inhibitor domain (I29) [SM00848] (191-254)
  IPR025660 Cysteine peptidase, histidine active site [PS00639] (452-462)
  IPR025661 Cysteine peptidase, asparagine active site [PS00640] (469-488)
  IPR038765 Papain-like cysteine peptidase superfamily [SSF54001] (188-504)
  IPR039417 Papain-like cysteine endopeptidase [cd02248] (292-504)